Protein AF-0000000080755455 (afdb_homodimer)

Structure (mmCIF, N/CA/C/O backbone):
data_AF-0000000080755455-model_v1
#
loop_
_entity.id
_entity.type
_entity.pdbx_description
1 polymer 'Multi-component phenol hydoxylase, beta subunit LapL'
#
loop_
_atom_site.group_PDB
_atom_site.id
_atom_site.type_symbol
_atom_site.label_atom_id
_atom_site.label_alt_id
_atom_site.label_comp_id
_atom_site.label_asym_id
_atom_site.label_entity_id
_atom_site.label_seq_id
_atom_site.pdbx_PDB_ins_code
_atom_site.Cartn_x
_atom_site.Cartn_y
_atom_site.Cartn_z
_atom_site.occupancy
_atom_site.B_iso_or_equiv
_atom_site.auth_seq_id
_atom_site.auth_comp_id
_atom_site.auth_asym_id
_atom_site.auth_atom_id
_atom_site.pdbx_PDB_model_num
ATOM 1 N N . MET A 1 1 ? 27.652 36.642 -40.318 1 23.69 1 MET A N 1
ATOM 2 C CA . MET A 1 1 ? 28.356 36.766 -39.045 1 23.69 1 MET A CA 1
ATOM 3 C C . MET A 1 1 ? 27.754 35.836 -37.997 1 23.69 1 MET A C 1
ATOM 5 O O . MET A 1 1 ? 26.601 36.009 -37.597 1 23.69 1 MET A O 1
ATOM 9 N N . GLN A 1 2 ? 28.042 34.546 -37.836 1 27.3 2 GLN A N 1
ATOM 10 C CA . GLN A 1 2 ? 27.369 33.389 -37.256 1 27.3 2 GLN A CA 1
ATOM 11 C C . GLN A 1 2 ? 27.586 33.325 -35.747 1 27.3 2 GLN A C 1
ATOM 13 O O . GLN A 1 2 ? 28.727 33.286 -35.28 1 27.3 2 GLN A O 1
ATOM 18 N N . ILE A 1 3 ? 26.775 34.021 -34.842 1 30.79 3 ILE A N 1
ATOM 19 C CA . ILE A 1 3 ? 26.988 34.288 -33.424 1 30.79 3 ILE A CA 1
ATOM 20 C C . ILE A 1 3 ? 27.025 32.972 -32.651 1 30.79 3 ILE A C 1
ATOM 22 O O . ILE A 1 3 ? 26.092 32.17 -32.731 1 30.79 3 ILE A O 1
ATOM 26 N N . ASP A 1 4 ? 28.121 32.288 -32.282 1 28.25 4 ASP A N 1
ATOM 27 C CA . ASP A 1 4 ? 28.432 31.051 -31.571 1 28.25 4 ASP A CA 1
ATOM 28 C C . ASP A 1 4 ? 28.042 31.152 -30.098 1 28.25 4 ASP A C 1
ATOM 30 O O . ASP A 1 4 ? 28.62 31.942 -29.35 1 28.25 4 ASP A O 1
ATOM 34 N N . LEU A 1 5 ? 26.855 31.292 -29.636 1 24.17 5 LEU A N 1
ATOM 35 C CA . LEU A 1 5 ? 26.475 31.531 -28.248 1 24.17 5 LEU A CA 1
ATOM 36 C C . LEU A 1 5 ? 26.98 30.411 -27.345 1 24.17 5 LEU A C 1
ATOM 38 O O . LEU A 1 5 ? 26.647 29.242 -27.553 1 24.17 5 LEU A O 1
ATOM 42 N N . ARG A 1 6 ? 28.155 30.415 -26.884 1 29.56 6 ARG A N 1
ATOM 43 C CA . ARG A 1 6 ? 28.878 29.556 -25.952 1 29.56 6 ARG A CA 1
ATOM 44 C C . ARG A 1 6 ? 28.102 29.386 -24.65 1 29.56 6 ARG A C 1
ATOM 46 O O . ARG A 1 6 ? 27.83 30.364 -23.951 1 29.56 6 ARG A O 1
ATOM 53 N N . THR A 1 7 ? 27.09 28.579 -24.576 1 26.12 7 THR A N 1
ATOM 54 C CA . THR A 1 7 ? 26.251 28.31 -23.413 1 26.12 7 THR A CA 1
ATOM 55 C C . THR A 1 7 ? 27.095 27.829 -22.237 1 26.12 7 THR A C 1
ATOM 57 O O . THR A 1 7 ? 27.84 26.854 -22.358 1 26.12 7 THR A O 1
ATOM 60 N N . VAL A 1 8 ? 27.601 28.651 -21.46 1 29.85 8 VAL A N 1
ATOM 61 C CA . VAL A 1 8 ? 28.455 28.449 -20.294 1 29.85 8 VAL A CA 1
ATOM 62 C C . VAL A 1 8 ? 27.814 27.432 -19.353 1 29.85 8 VAL A C 1
ATOM 64 O O . VAL A 1 8 ? 26.66 27.592 -18.948 1 29.85 8 VAL A O 1
ATOM 67 N N . SER A 1 9 ? 28.092 26.235 -19.497 1 27.4 9 SER A N 1
ATOM 68 C CA . SER A 1 9 ? 27.699 25.106 -18.66 1 27.4 9 SER A CA 1
ATOM 69 C C . SER A 1 9 ? 28.034 25.361 -17.194 1 27.4 9 SER A C 1
ATOM 71 O O . SER A 1 9 ? 29.2 25.557 -16.844 1 27.4 9 SER A O 1
ATOM 73 N N . ILE A 1 10 ? 27.414 26.269 -16.543 1 29.36 10 ILE A N 1
ATOM 74 C CA . ILE A 1 10 ? 27.727 26.603 -15.158 1 29.36 10 ILE A CA 1
ATOM 75 C C . ILE A 1 10 ? 27.807 25.326 -14.325 1 29.36 10 ILE A C 1
ATOM 77 O O . ILE A 1 10 ? 26.895 24.496 -14.36 1 29.36 10 ILE A O 1
ATOM 81 N N . GLN A 1 11 ? 28.924 24.829 -14.141 1 29.55 11 GLN A N 1
ATOM 82 C CA . GLN A 1 11 ? 29.321 23.666 -13.354 1 29.55 11 GLN A CA 1
ATOM 83 C C . GLN A 1 11 ? 28.706 23.71 -11.959 1 29.55 11 GLN A C 1
ATOM 85 O O . GLN A 1 11 ? 28.874 24.692 -11.231 1 29.55 11 GLN A O 1
ATOM 90 N N . PRO A 1 12 ? 27.601 23.119 -11.757 1 30.99 12 PRO A N 1
ATOM 91 C CA . PRO A 1 12 ? 27.006 23.244 -10.425 1 30.99 12 PRO A CA 1
ATOM 92 C C . PRO A 1 12 ? 28.007 22.97 -9.304 1 30.99 12 PRO A C 1
ATOM 94 O O . PRO A 1 12 ? 28.949 22.196 -9.489 1 30.99 12 PRO A O 1
ATOM 97 N N . LEU A 1 13 ? 28.367 23.961 -8.555 1 30.9 13 LEU A N 1
ATOM 98 C CA . LEU A 1 13 ? 29.432 23.918 -7.559 1 30.9 13 LEU A CA 1
ATOM 99 C C . LEU A 1 13 ? 29.411 22.598 -6.796 1 30.9 13 LEU A C 1
ATOM 101 O O . LEU A 1 13 ? 30.452 21.962 -6.618 1 30.9 13 LEU A O 1
ATOM 105 N N . ARG A 1 14 ? 28.519 22.602 -5.687 1 33.54 14 ARG A N 1
ATOM 106 C CA . ARG A 1 14 ? 28.6 21.471 -4.769 1 33.54 14 ARG A CA 1
ATOM 107 C C . ARG A 1 14 ? 27.756 20.302 -5.265 1 33.54 14 ARG A C 1
ATOM 109 O O . ARG A 1 14 ? 26.57 20.467 -5.561 1 33.54 14 ARG A O 1
ATOM 116 N N . ASN A 1 15 ? 28.216 19.328 -5.914 1 34.93 15 ASN A N 1
ATOM 117 C CA . ASN A 1 15 ? 27.62 18.287 -6.745 1 34.93 15 ASN A CA 1
ATOM 118 C C . ASN A 1 15 ? 26.558 17.501 -5.982 1 34.93 15 ASN A C 1
ATOM 120 O O . ASN A 1 15 ? 25.574 17.047 -6.569 1 34.93 15 ASN A O 1
ATOM 124 N N . THR A 1 16 ? 26.876 16.695 -4.965 1 36.88 16 THR A N 1
ATOM 125 C CA . THR A 1 16 ? 25.9 15.848 -4.289 1 36.88 16 THR A CA 1
ATOM 126 C C . THR A 1 16 ? 25.95 16.065 -2.779 1 36.88 16 THR A C 1
ATOM 128 O O . THR A 1 16 ? 26.902 16.654 -2.262 1 36.88 16 THR A O 1
ATOM 131 N N . PHE A 1 17 ? 24.96 15.898 -2.022 1 33.6 17 PHE A N 1
ATOM 132 C CA . PHE A 1 17 ? 24.824 16.079 -0.581 1 33.6 17 PHE A CA 1
ATOM 133 C C . PHE A 1 17 ? 25.807 15.189 0.171 1 33.6 17 PHE A C 1
ATOM 135 O O . PHE A 1 17 ? 26.16 14.107 -0.303 1 33.6 17 PHE A O 1
ATOM 142 N N . ASP A 1 18 ? 26.477 15.628 1.158 1 36.54 18 ASP A N 1
ATOM 143 C CA . ASP A 1 18 ? 27.578 14.991 1.874 1 36.54 18 ASP A CA 1
ATOM 144 C C . ASP A 1 18 ? 27.224 13.557 2.263 1 36.54 18 ASP A C 1
ATOM 146 O O . ASP A 1 18 ? 28.047 12.65 2.128 1 36.54 18 ASP A O 1
ATOM 150 N N . HIS A 1 19 ? 26.056 13.337 2.896 1 36.46 19 HIS A N 1
ATOM 151 C CA . HIS A 1 19 ? 25.729 11.975 3.302 1 36.46 19 HIS A CA 1
ATOM 152 C C . HIS A 1 19 ? 25.495 11.08 2.09 1 36.46 19 HIS A C 1
ATOM 154 O O . HIS A 1 19 ? 25.781 9.881 2.134 1 36.46 19 HIS A O 1
ATOM 160 N N . LEU A 1 20 ? 24.92 11.58 1.166 1 40.72 20 LEU A N 1
ATOM 161 C CA . LEU A 1 20 ? 24.903 10.887 -0.118 1 40.72 20 LEU A CA 1
ATOM 162 C C . LEU A 1 20 ? 26.294 10.864 -0.742 1 40.72 20 LEU A C 1
ATOM 164 O O . LEU A 1 20 ? 26.671 9.887 -1.393 1 40.72 20 LEU A O 1
ATOM 168 N N . VAL A 1 21 ? 26.982 11.936 -0.636 1 40.23 21 VAL A N 1
ATOM 169 C CA . VAL A 1 21 ? 28.38 11.994 -1.049 1 40.23 21 VAL A CA 1
ATOM 170 C C . VAL A 1 21 ? 29.191 10.957 -0.274 1 40.23 21 VAL A C 1
ATOM 172 O O . VAL A 1 21 ? 30.057 10.288 -0.842 1 40.23 21 VAL A O 1
ATOM 175 N N . ARG A 1 22 ? 28.921 10.889 0.99 1 42.53 22 ARG A N 1
ATOM 176 C CA . ARG A 1 22 ? 29.641 9.903 1.789 1 42.53 22 ARG A CA 1
ATOM 177 C C . ARG A 1 22 ? 29.325 8.485 1.324 1 42.53 22 ARG A C 1
ATOM 179 O O . ARG A 1 22 ? 30.182 7.601 1.385 1 42.53 22 ARG A O 1
ATOM 186 N N . ARG A 1 23 ? 28.071 8.374 0.935 1 39.69 23 ARG A N 1
ATOM 187 C CA . ARG A 1 23 ? 27.667 7.042 0.497 1 39.69 23 ARG A CA 1
ATOM 188 C C . ARG A 1 23 ? 27.854 6.879 -1.007 1 39.69 23 ARG A C 1
ATOM 190 O O . ARG A 1 23 ? 28.218 5.801 -1.48 1 39.69 23 ARG A O 1
ATOM 197 N N . PHE A 1 24 ? 27.344 7.893 -1.768 1 44.3 24 PHE A N 1
ATOM 198 C CA . PHE A 1 24 ? 27.343 7.698 -3.213 1 44.3 24 PHE A CA 1
ATOM 199 C C . PHE A 1 24 ? 28.416 8.553 -3.876 1 44.3 24 PHE A C 1
ATOM 201 O O . PHE A 1 24 ? 28.569 8.529 -5.099 1 44.3 24 PHE A O 1
ATOM 208 N N . GLY A 1 25 ? 29.241 9.071 -3.249 1 43.53 25 GLY A N 1
ATOM 209 C CA . GLY A 1 25 ? 30.259 9.904 -3.868 1 43.53 25 GLY A CA 1
ATOM 210 C C . GLY A 1 25 ? 29.719 11.228 -4.376 1 43.53 25 GLY A C 1
ATOM 211 O O . GLY A 1 25 ? 28.546 11.545 -4.171 1 43.53 25 GLY A O 1
ATOM 212 N N . ASP A 1 26 ? 30.547 12.127 -4.838 1 41.67 26 ASP A N 1
ATOM 213 C CA . ASP A 1 26 ? 30.325 13.464 -5.38 1 41.67 26 ASP A CA 1
ATOM 214 C C . ASP A 1 26 ? 29.367 13.423 -6.569 1 41.67 26 ASP A C 1
ATOM 216 O O . ASP A 1 26 ? 29.685 13.933 -7.646 1 41.67 26 ASP A O 1
ATOM 220 N N . LYS A 1 27 ? 28.485 12.36 -6.638 1 45.98 27 LYS A N 1
ATOM 221 C CA . LYS A 1 27 ? 27.563 12.345 -7.77 1 45.98 27 LYS A CA 1
ATOM 222 C C . LYS A 1 27 ? 26.164 12.781 -7.345 1 45.98 27 LYS A C 1
ATOM 224 O O . LYS A 1 27 ? 25.761 12.563 -6.2 1 45.98 27 LYS A O 1
ATOM 229 N N . PRO A 1 28 ? 25.49 13.609 -8.162 1 42.81 28 PRO A N 1
ATOM 230 C CA . PRO A 1 28 ? 24.134 14.09 -7.89 1 42.81 28 PRO A CA 1
ATOM 231 C C . PRO A 1 28 ? 23.152 12.957 -7.603 1 42.81 28 PRO A C 1
ATOM 233 O O . PRO A 1 28 ? 23.162 11.936 -8.296 1 42.81 28 PRO A O 1
ATOM 236 N N . ALA A 1 29 ? 22.448 12.936 -6.415 1 44.51 29 ALA A N 1
ATOM 237 C CA . ALA A 1 29 ? 21.47 11.912 -6.057 1 44.51 29 ALA A CA 1
ATOM 238 C C . ALA A 1 29 ? 20.323 11.874 -7.062 1 44.51 29 ALA A C 1
ATOM 240 O O . ALA A 1 29 ? 19.846 12.919 -7.51 1 44.51 29 ALA A O 1
ATOM 241 N N . SER A 1 30 ? 20.021 10.614 -7.635 1 48.87 30 SER A N 1
ATOM 242 C CA . SER A 1 30 ? 18.88 10.436 -8.527 1 48.87 30 SER A CA 1
ATOM 243 C C . SER A 1 30 ? 17.564 10.692 -7.799 1 48.87 30 SER A C 1
ATOM 245 O O . SER A 1 30 ? 17.527 10.726 -6.567 1 48.87 30 SER A O 1
ATOM 247 N N . ARG A 1 31 ? 16.495 10.99 -8.426 1 44.89 31 ARG A N 1
ATOM 248 C CA . ARG A 1 31 ? 15.146 11.184 -7.904 1 44.89 31 ARG A CA 1
ATOM 249 C C . ARG A 1 31 ? 14.71 9.992 -7.058 1 44.89 31 ARG A C 1
ATOM 251 O O . ARG A 1 31 ? 14.006 10.158 -6.06 1 44.89 31 ARG A O 1
ATOM 258 N N . TYR A 1 32 ? 15.211 8.873 -7.408 1 44.22 32 TYR A N 1
ATOM 259 C CA . TYR A 1 32 ? 14.937 7.653 -6.655 1 44.22 32 TYR A CA 1
ATOM 260 C C . TYR A 1 32 ? 15.596 7.7 -5.282 1 44.22 32 TYR A C 1
ATOM 262 O O . TYR A 1 32 ? 14.984 7.323 -4.28 1 44.22 32 TYR A O 1
ATOM 270 N N . GLN A 1 33 ? 16.745 8.092 -5.297 1 45.14 33 GLN A N 1
ATOM 271 C CA . GLN A 1 33 ? 17.481 8.175 -4.041 1 45.14 33 GLN A CA 1
ATOM 272 C C . GLN A 1 33 ? 16.869 9.22 -3.112 1 45.14 33 GLN A C 1
ATOM 274 O O . GLN A 1 33 ? 16.773 9.003 -1.903 1 45.14 33 GLN A O 1
ATOM 279 N N . GLU A 1 34 ? 16.396 10.187 -3.752 1 42.87 34 GLU A N 1
ATOM 280 C CA . GLU A 1 34 ? 15.758 11.269 -3.008 1 42.87 34 GLU A CA 1
ATOM 281 C C . GLU A 1 34 ? 14.447 10.806 -2.378 1 42.87 34 GLU A C 1
ATOM 283 O O . GLU A 1 34 ? 14.112 11.21 -1.262 1 42.87 34 GLU A O 1
ATOM 288 N N . GLY A 1 35 ? 13.851 9.998 -3.101 1 39.91 35 GLY A N 1
ATOM 289 C CA . GLY A 1 35 ? 12.537 9.565 -2.653 1 39.91 35 GLY A CA 1
ATOM 290 C C . GLY A 1 35 ? 12.591 8.388 -1.697 1 39.91 35 GLY A C 1
ATOM 291 O O . GLY A 1 35 ? 11.595 8.062 -1.048 1 39.91 35 GLY A O 1
ATOM 292 N N . SER A 1 36 ? 13.721 7.811 -1.602 1 42.01 36 SER A N 1
ATOM 293 C CA . SER A 1 36 ? 13.765 6.543 -0.88 1 42.01 36 SER A CA 1
ATOM 294 C C . SER A 1 36 ? 14.626 6.651 0.374 1 42.01 36 SER A C 1
ATOM 296 O O . SER A 1 36 ? 14.549 5.799 1.261 1 42.01 36 SER A O 1
ATOM 298 N N . TYR A 1 37 ? 15.433 7.666 0.443 1 38.75 37 TYR A N 1
ATOM 299 C CA . TYR A 1 37 ? 16.395 7.679 1.54 1 38.75 37 TYR A CA 1
ATOM 300 C C . TYR A 1 37 ? 15.89 8.532 2.698 1 38.75 37 TYR A C 1
ATOM 302 O O . TYR A 1 37 ? 15.323 9.607 2.484 1 38.75 37 TYR A O 1
ATOM 310 N N . ASP A 1 38 ? 16.071 8.092 3.863 1 41.43 38 ASP A N 1
ATOM 311 C CA . ASP A 1 38 ? 15.975 8.722 5.176 1 41.43 38 ASP A CA 1
ATOM 312 C C . ASP A 1 38 ? 14.537 9.135 5.484 1 41.43 38 ASP A C 1
ATOM 314 O O . ASP A 1 38 ? 14.306 10.13 6.174 1 41.43 38 ASP A O 1
ATOM 318 N N . ILE A 1 39 ? 13.651 8.586 4.767 1 38.56 39 ILE A N 1
ATOM 319 C CA . ILE A 1 39 ? 12.259 8.851 5.113 1 38.56 39 ILE A CA 1
ATOM 320 C C . ILE A 1 39 ? 11.908 8.141 6.419 1 38.56 39 ILE A C 1
ATOM 322 O O . ILE A 1 39 ? 11.178 8.685 7.251 1 38.56 39 ILE A O 1
ATOM 326 N N . GLN A 1 40 ? 12.515 6.87 6.656 1 39.09 40 GLN A N 1
ATOM 327 C CA . GLN A 1 40 ? 12.251 6.142 7.893 1 39.09 40 GLN A CA 1
ATOM 328 C C . GLN A 1 40 ? 13.017 6.751 9.064 1 39.09 40 GLN A C 1
ATOM 330 O O . GLN A 1 40 ? 14.23 6.956 8.98 1 39.09 40 GLN A O 1
ATOM 335 N N . ALA A 1 41 ? 12.357 7.367 10.014 1 37.91 41 ALA A N 1
ATOM 336 C CA . ALA A 1 41 ? 13.009 7.911 11.202 1 37.91 41 ALA A CA 1
ATOM 337 C C . ALA A 1 41 ? 13.717 6.814 11.99 1 37.91 41 ALA A C 1
ATOM 339 O O . ALA A 1 41 ? 13.068 5.977 12.622 1 37.91 41 ALA A O 1
ATOM 340 N N . ALA A 1 42 ? 14.806 6.179 11.543 1 35.73 42 ALA A N 1
ATOM 341 C CA . ALA A 1 42 ? 15.544 5.148 12.268 1 35.73 42 ALA A CA 1
ATOM 342 C C . ALA A 1 42 ? 15.833 5.585 13.701 1 35.73 42 ALA A C 1
ATOM 344 O O . ALA A 1 42 ? 16.259 4.776 14.529 1 35.73 42 ALA A O 1
ATOM 345 N N . GLU A 1 43 ? 15.989 6.73 14.047 1 32.18 43 GLU A N 1
ATOM 346 C CA . GLU A 1 43 ? 16.468 7.046 15.389 1 32.18 43 GLU A CA 1
ATOM 347 C C . GLU A 1 43 ? 15.417 6.711 16.444 1 32.18 43 GLU A C 1
ATOM 349 O O . GLU A 1 43 ? 14.238 6.547 16.123 1 32.18 43 GLU A O 1
ATOM 354 N N . ASN A 1 44 ? 15.792 6.834 17.784 1 31.99 44 ASN A N 1
ATOM 355 C CA . ASN A 1 44 ? 15.252 6.43 19.077 1 31.99 44 ASN A CA 1
ATOM 356 C C . ASN A 1 44 ? 13.809 6.894 19.252 1 31.99 44 ASN A C 1
ATOM 358 O O . ASN A 1 44 ? 13.533 8.095 19.246 1 31.99 44 ASN A O 1
ATOM 362 N N . LEU A 1 45 ? 13.019 6.227 18.622 1 37.96 45 LEU A N 1
ATOM 363 C CA . LEU A 1 45 ? 11.624 6.528 18.926 1 37.96 45 LEU A CA 1
ATOM 364 C C . LEU A 1 45 ? 11.414 6.667 20.43 1 37.96 45 LEU A C 1
ATOM 366 O O . LEU A 1 45 ? 12.14 6.062 21.222 1 37.96 45 LEU A O 1
ATOM 370 N N . HIS A 1 46 ? 11.001 7.693 20.89 1 31.83 46 HIS A N 1
ATOM 371 C CA . HIS A 1 46 ? 10.677 7.879 22.3 1 31.83 46 HIS A CA 1
ATOM 372 C C . HIS A 1 46 ? 9.967 6.654 22.868 1 31.83 46 HIS A C 1
ATOM 374 O O . HIS A 1 46 ? 10.088 6.357 24.058 1 31.83 46 HIS A O 1
ATOM 380 N N . TYR A 1 47 ? 9.04 6.019 22.265 1 34.54 47 TYR A N 1
ATOM 381 C CA . TYR A 1 47 ? 8.258 4.965 22.902 1 34.54 47 TYR A CA 1
ATOM 382 C C . TYR A 1 47 ? 8.359 3.661 22.119 1 34.54 47 TYR A C 1
ATOM 384 O O . TYR A 1 47 ? 8.55 3.675 20.901 1 34.54 47 TYR A O 1
ATOM 392 N N . ARG A 1 48 ? 8.859 2.567 22.772 1 36.06 48 ARG A N 1
ATOM 393 C CA . ARG A 1 48 ? 8.88 1.173 22.341 1 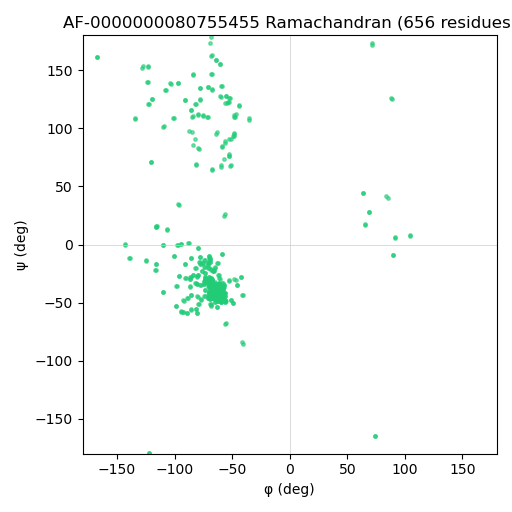36.06 48 ARG A CA 1
ATOM 394 C C . ARG A 1 48 ? 7.488 0.706 21.93 1 36.06 48 ARG A C 1
ATOM 396 O O . ARG A 1 48 ? 6.486 1.148 22.498 1 36.06 48 ARG A O 1
ATOM 403 N N . PRO A 1 49 ? 7.362 0.193 20.772 1 36.03 49 PRO A N 1
ATOM 404 C CA . PRO A 1 49 ? 6.033 -0.356 20.493 1 36.03 49 PRO A CA 1
ATOM 405 C C . PRO A 1 49 ? 5.514 -1.245 21.621 1 36.03 49 PRO A C 1
ATOM 407 O O . PRO A 1 49 ? 6.28 -2.01 22.212 1 36.03 49 PRO A O 1
ATOM 410 N N . THR A 1 50 ? 4.595 -0.824 22.283 1 33.81 50 THR A N 1
ATOM 411 C CA . THR A 1 50 ? 4.049 -1.551 23.424 1 33.81 50 THR A CA 1
ATOM 412 C C . THR A 1 50 ? 3.839 -3.022 23.078 1 33.81 50 THR A C 1
ATOM 414 O O . THR A 1 50 ? 3.771 -3.871 23.969 1 33.81 50 THR A O 1
ATOM 417 N N . TRP A 1 51 ? 3.504 -3.415 22.001 1 33.87 51 TRP A N 1
ATOM 418 C CA . TRP A 1 51 ? 3.12 -4.799 21.74 1 33.87 51 TRP A CA 1
ATOM 419 C C . TRP A 1 51 ? 4.352 -5.682 21.571 1 33.87 51 TRP A C 1
ATOM 421 O O . TRP A 1 51 ? 4.25 -6.911 21.594 1 33.87 51 TRP A O 1
ATOM 431 N N . ASP A 1 52 ? 5.529 -5.208 21.12 1 36.27 52 ASP A N 1
ATOM 432 C CA . ASP A 1 52 ? 6.809 -5.877 21.334 1 36.27 52 ASP A CA 1
ATOM 433 C C . ASP A 1 52 ? 7.778 -4.977 22.098 1 36.27 52 ASP A C 1
ATOM 435 O O . ASP A 1 52 ? 8.61 -4.298 21.492 1 36.27 52 ASP A O 1
ATOM 439 N N . PRO A 1 53 ? 7.441 -4.832 23.288 1 40.46 53 PRO A N 1
ATOM 440 C CA . PRO A 1 53 ? 8.27 -3.957 24.12 1 40.46 53 PRO A CA 1
ATOM 441 C C . PRO A 1 53 ? 9.765 -4.164 23.887 1 40.46 53 PRO A C 1
ATOM 443 O O . PRO A 1 53 ? 10.578 -3.329 24.293 1 40.46 53 PRO A O 1
ATOM 446 N N . GLU A 1 54 ? 10.062 -5.324 23.504 1 40.87 54 GLU A N 1
ATOM 447 C CA . GLU A 1 54 ? 11.493 -5.582 23.378 1 40.87 54 GLU A CA 1
ATOM 448 C C . GLU A 1 54 ? 12.034 -5.059 22.051 1 40.87 54 GLU A C 1
ATOM 450 O O . GLU A 1 54 ? 13.248 -5.018 21.842 1 40.87 54 GLU A O 1
ATOM 455 N N . GLN A 1 55 ? 11.155 -4.892 21.205 1 41.52 55 GLN A N 1
ATOM 456 C CA . GLN A 1 55 ? 11.708 -4.526 19.905 1 41.52 55 GLN A CA 1
ATOM 457 C C . GLN A 1 55 ? 11.582 -3.026 19.656 1 41.52 55 GLN A C 1
ATOM 459 O O . GLN A 1 55 ? 10.558 -2.422 19.981 1 41.52 55 GLN A O 1
ATOM 464 N N . GLU A 1 56 ? 12.612 -2.474 19.697 1 42.93 56 GLU A N 1
ATOM 465 C CA . GLU A 1 56 ? 12.665 -1.064 19.324 1 42.93 56 GLU A CA 1
ATOM 466 C C . GLU A 1 56 ? 12.106 -0.843 17.921 1 42.93 56 GLU A C 1
ATOM 468 O O . GLU A 1 56 ? 12.172 -1.736 17.073 1 42.93 56 GLU A O 1
ATOM 473 N N . LEU A 1 57 ? 11.196 -0.118 17.749 1 46.14 57 LEU A N 1
ATOM 474 C CA . LEU A 1 57 ? 10.761 0.335 16.432 1 46.14 57 LEU A CA 1
ATOM 475 C C . LEU A 1 57 ? 11.955 0.531 15.504 1 46.14 57 LEU A C 1
ATOM 477 O O . LEU A 1 57 ? 12.941 1.17 15.88 1 46.14 57 LEU A O 1
ATOM 481 N N . TYR A 1 58 ? 12.111 -0.329 14.575 1 55.31 58 TYR A N 1
ATOM 482 C CA . TYR A 1 58 ? 13.105 -0.413 13.511 1 55.31 58 TYR A CA 1
ATOM 483 C C . TYR A 1 58 ? 14.368 -1.112 13.998 1 55.31 58 TYR A C 1
ATOM 485 O O . TYR A 1 58 ? 15.468 -0.562 13.898 1 55.31 58 TYR A O 1
ATOM 493 N N . ASP A 1 59 ? 14.106 -2.018 14.692 1 61.99 59 ASP A N 1
ATOM 494 C CA . ASP A 1 59 ? 15.153 -2.903 15.194 1 61.99 59 ASP A CA 1
ATOM 495 C C . ASP A 1 59 ? 15.72 -3.773 14.075 1 61.99 59 ASP A C 1
ATOM 497 O O . ASP A 1 59 ? 15.003 -4.588 13.491 1 61.99 59 ASP A O 1
ATOM 501 N N . THR A 1 60 ? 16.918 -3.416 13.778 1 71.24 60 THR A N 1
ATOM 502 C CA . THR A 1 60 ? 17.593 -4.242 12.783 1 71.24 60 THR A CA 1
ATOM 503 C C . THR A 1 60 ? 17.673 -5.693 13.25 1 71.24 60 THR A C 1
ATOM 505 O O . THR A 1 60 ? 17.931 -6.595 12.449 1 71.24 60 THR A O 1
ATOM 508 N N . GLY A 1 61 ? 17.311 -5.937 14.429 1 72.2 61 GLY A N 1
ATOM 509 C CA . GLY A 1 61 ? 17.387 -7.271 15.004 1 72.2 61 GLY A CA 1
ATOM 510 C C . GLY A 1 61 ? 16.145 -8.103 14.748 1 72.2 61 GLY A C 1
ATOM 511 O O . GLY A 1 61 ? 16.104 -9.287 15.086 1 72.2 61 GLY A O 1
ATOM 512 N N . ILE A 1 62 ? 15.241 -7.5 14.035 1 80.46 62 ILE A N 1
ATOM 513 C CA . ILE A 1 62 ? 13.982 -8.202 13.807 1 80.46 62 ILE A CA 1
ATOM 514 C C . ILE A 1 62 ? 14.196 -9.33 12.801 1 80.46 62 ILE A C 1
ATOM 516 O O . ILE A 1 62 ? 13.404 -10.274 12.74 1 80.46 62 ILE A O 1
ATOM 520 N N . THR A 1 63 ? 15.262 -9.207 12.085 1 91.34 63 THR A N 1
ATOM 521 C CA . THR A 1 63 ? 15.578 -10.239 11.104 1 91.34 63 THR A CA 1
ATOM 522 C C . THR A 1 63 ? 16.965 -10.821 11.359 1 91.34 63 THR A C 1
ATOM 524 O O . THR A 1 63 ? 17.81 -10.176 11.984 1 91.34 63 THR A O 1
ATOM 527 N N . ARG A 1 64 ? 17.184 -11.992 10.968 1 94.13 64 ARG A N 1
ATOM 528 C CA . ARG A 1 64 ? 18.476 -12.659 11.098 1 94.13 64 ARG A CA 1
ATOM 529 C C . ARG A 1 64 ? 19.478 -12.114 10.085 1 94.13 64 ARG A C 1
ATOM 531 O O . ARG A 1 64 ? 20.681 -12.355 10.203 1 94.13 64 ARG A O 1
ATOM 538 N N . ILE A 1 65 ? 19.053 -11.37 9.096 1 96.34 65 ILE A N 1
ATOM 539 C CA . ILE A 1 65 ? 19.931 -10.761 8.101 1 96.34 65 ILE A CA 1
ATOM 540 C C . ILE A 1 65 ? 20.598 -9.521 8.692 1 96.34 65 ILE A C 1
ATOM 542 O O . ILE A 1 65 ? 19.949 -8.723 9.371 1 96.34 65 ILE A O 1
ATOM 546 N N . VAL A 1 66 ? 21.837 -9.449 8.452 1 94.18 66 VAL A N 1
ATOM 547 C CA . VAL A 1 66 ? 22.61 -8.33 8.98 1 94.18 66 VAL A CA 1
ATOM 548 C C . VAL A 1 66 ? 23.227 -7.539 7.829 1 94.18 66 VAL A C 1
ATOM 550 O O . VAL A 1 66 ? 23.945 -8.1 6.997 1 94.18 66 VAL A O 1
ATOM 553 N N . MET A 1 67 ? 22.976 -6.275 7.795 1 92.41 67 MET A N 1
ATOM 554 C CA . MET A 1 67 ? 23.519 -5.388 6.77 1 92.41 67 MET A CA 1
ATOM 555 C C . MET A 1 67 ? 24.297 -4.239 7.401 1 92.41 67 MET A C 1
ATOM 557 O O . MET A 1 67 ? 23.89 -3.7 8.432 1 92.41 67 MET A O 1
ATOM 561 N N . GLN A 1 68 ? 25.337 -3.928 6.837 1 90.2 68 GLN A N 1
ATOM 562 C CA . GLN A 1 68 ? 26.025 -2.707 7.244 1 90.2 68 GLN A CA 1
ATOM 563 C C . GLN A 1 68 ? 25.246 -1.467 6.815 1 90.2 68 GLN A C 1
ATOM 565 O O . GLN A 1 68 ? 25.167 -0.489 7.561 1 90.2 68 GLN A O 1
ATOM 570 N N . ASP A 1 69 ? 24.735 -1.599 5.61 1 86.33 69 ASP A N 1
ATOM 571 C CA . ASP A 1 69 ? 23.922 -0.533 5.032 1 86.33 69 ASP A CA 1
ATOM 572 C C . ASP A 1 69 ? 22.661 -1.095 4.38 1 86.33 69 ASP A C 1
ATOM 574 O O . ASP A 1 69 ? 22.711 -1.614 3.263 1 86.33 69 ASP A O 1
ATOM 578 N N . TRP A 1 70 ? 21.582 -0.876 4.987 1 85.76 70 TRP A N 1
ATOM 579 C CA . TRP A 1 70 ? 20.309 -1.394 4.497 1 85.76 70 TRP A CA 1
ATOM 580 C C . TRP A 1 70 ? 19.882 -0.673 3.222 1 85.76 70 TRP A C 1
ATOM 582 O O . TRP A 1 70 ? 19.049 -1.177 2.466 1 85.76 70 TRP A O 1
ATOM 592 N N . TYR A 1 71 ? 20.396 0.446 2.986 1 80.26 71 TYR A N 1
ATOM 593 C CA . TYR A 1 71 ? 20.036 1.23 1.81 1 80.26 71 TYR A CA 1
ATOM 594 C C . TYR A 1 71 ? 20.763 0.72 0.572 1 80.26 71 TYR A C 1
ATOM 596 O O . TYR A 1 71 ? 20.493 1.17 -0.544 1 80.26 71 TYR A O 1
ATOM 604 N N . ALA A 1 72 ? 21.636 -0.279 0.754 1 89.17 72 ALA A N 1
ATOM 605 C CA . ALA A 1 72 ? 22.28 -0.945 -0.375 1 89.17 72 ALA A CA 1
ATOM 606 C C . ALA A 1 72 ? 21.287 -1.816 -1.138 1 89.17 72 ALA A C 1
ATOM 608 O O . ALA A 1 72 ? 21.534 -2.191 -2.286 1 89.17 72 ALA A O 1
ATOM 609 N N . LEU A 1 73 ? 20.175 -2.111 -0.516 1 91.62 73 LEU A N 1
ATOM 610 C CA . LEU A 1 73 ? 19.152 -2.946 -1.133 1 91.62 73 LEU A CA 1
ATOM 611 C C . LEU A 1 73 ? 18.279 -2.127 -2.079 1 91.62 73 LEU A C 1
ATOM 613 O O . LEU A 1 73 ? 17.062 -2.052 -1.899 1 91.62 73 LEU A O 1
ATOM 617 N N . LYS A 1 74 ? 18.835 -1.703 -3.153 1 85.6 74 LYS A N 1
ATOM 618 C CA . LYS A 1 74 ? 18.176 -0.787 -4.079 1 85.6 74 LYS A CA 1
ATOM 619 C C . LYS A 1 74 ? 17.273 -1.541 -5.05 1 85.6 74 LYS A C 1
ATOM 621 O O . LYS A 1 74 ? 17.584 -2.665 -5.449 1 85.6 74 LYS A O 1
ATOM 626 N N . ASP A 1 75 ? 16.254 -0.964 -5.408 1 88.3 75 ASP A N 1
ATOM 627 C CA . ASP A 1 75 ? 15.368 -1.444 -6.465 1 88.3 75 ASP A CA 1
ATOM 628 C C . ASP A 1 75 ? 15.865 -1.005 -7.84 1 88.3 75 ASP A C 1
ATOM 630 O O . ASP A 1 75 ? 15.812 0.18 -8.176 1 88.3 75 ASP A O 1
ATOM 634 N N . PRO A 1 76 ? 16.36 -1.91 -8.681 1 91.8 76 PRO A N 1
ATOM 635 C CA . PRO A 1 76 ? 16.887 -1.515 -9.99 1 91.8 76 PRO A CA 1
ATOM 636 C C . PRO A 1 76 ? 15.824 -0.886 -10.888 1 91.8 76 PRO A C 1
ATOM 638 O O . PRO A 1 76 ? 16.155 -0.262 -11.899 1 91.8 76 PRO A O 1
ATOM 641 N N . ARG A 1 77 ? 14.596 -1.014 -10.61 1 91.25 77 ARG A N 1
ATOM 642 C CA . ARG A 1 77 ? 13.515 -0.397 -11.372 1 91.25 77 ARG A CA 1
ATOM 643 C C . ARG A 1 77 ? 13.403 1.091 -11.058 1 91.25 77 ARG A C 1
ATOM 645 O O . ARG A 1 77 ? 12.746 1.837 -11.787 1 91.25 77 ARG A O 1
ATOM 652 N N . GLN A 1 78 ? 13.924 1.434 -9.886 1 88.28 78 GLN A N 1
ATOM 653 C CA . GLN A 1 78 ? 13.918 2.818 -9.425 1 88.28 78 GLN A CA 1
ATOM 654 C C . GLN A 1 78 ? 12.493 3.322 -9.216 1 88.28 78 GLN A C 1
ATOM 656 O O . GLN A 1 78 ? 12.148 4.422 -9.653 1 88.28 78 GLN A O 1
ATOM 661 N N . PHE A 1 79 ? 11.76 2.492 -8.622 1 88.18 79 PHE A N 1
ATOM 662 C CA . PHE A 1 79 ? 10.377 2.854 -8.335 1 88.18 79 PHE A CA 1
ATOM 663 C C . PHE A 1 79 ? 10.292 3.715 -7.08 1 88.18 79 PHE A C 1
ATOM 665 O O . PHE A 1 79 ? 10.858 3.365 -6.042 1 88.18 79 PHE A O 1
ATOM 672 N N . TYR A 1 80 ? 9.82 4.783 -7.157 1 86.01 80 TYR A N 1
ATOM 673 C CA . TYR A 1 80 ? 9.233 5.598 -6.099 1 86.01 80 TYR A CA 1
ATOM 674 C C . TYR A 1 80 ? 7.791 5.964 -6.429 1 86.01 80 TYR A C 1
ATOM 676 O O . TYR A 1 80 ? 7.241 5.504 -7.433 1 86.01 80 TYR A O 1
ATOM 684 N N . TYR A 1 81 ? 7.135 6.649 -5.661 1 88.4 81 TYR A N 1
ATOM 685 C CA . TYR A 1 81 ? 5.694 6.844 -5.773 1 88.4 81 TYR A CA 1
ATOM 686 C C . TYR A 1 81 ? 5.311 7.278 -7.183 1 88.4 81 TYR A C 1
ATOM 688 O O . TYR A 1 81 ? 4.424 6.685 -7.802 1 88.4 81 TYR A O 1
ATOM 696 N N . SER A 1 82 ? 5.949 8.218 -7.76 1 86.23 82 SER A N 1
ATOM 697 C CA . SER A 1 82 ? 5.596 8.792 -9.055 1 86.23 82 SER A CA 1
ATOM 698 C C . SER A 1 82 ? 5.829 7.793 -10.184 1 86.23 82 SER A C 1
ATOM 700 O O . SER A 1 82 ? 4.926 7.528 -10.981 1 86.23 82 SER A O 1
ATOM 702 N N . THR A 1 83 ? 6.996 7.213 -10.231 1 89.18 83 THR A N 1
ATOM 703 C CA . THR A 1 83 ? 7.303 6.3 -11.326 1 89.18 83 THR A CA 1
ATOM 704 C C . THR A 1 83 ? 6.476 5.022 -11.213 1 89.18 83 THR A C 1
ATOM 706 O O . THR A 1 83 ? 6.104 4.426 -12.226 1 89.18 83 THR A O 1
ATOM 709 N N . TYR A 1 84 ? 6.207 4.638 -10.002 1 93.14 84 TYR A N 1
ATOM 710 C CA . TYR A 1 84 ? 5.362 3.468 -9.788 1 93.14 84 TYR A CA 1
ATOM 711 C C . TYR A 1 84 ? 3.961 3.699 -10.341 1 93.14 84 TYR A C 1
ATOM 713 O O . TYR A 1 84 ? 3.451 2.886 -11.116 1 93.14 84 TYR A O 1
ATOM 721 N N . THR A 1 85 ? 3.289 4.793 -9.933 1 93.02 85 THR A N 1
ATOM 722 C CA . THR A 1 85 ? 1.913 5.052 -10.339 1 93.02 85 THR A CA 1
ATOM 723 C C . THR A 1 85 ? 1.819 5.23 -11.851 1 93.02 85 THR A C 1
ATOM 725 O O . THR A 1 85 ? 0.877 4.746 -12.482 1 93.02 85 THR A O 1
ATOM 728 N N . LEU A 1 86 ? 2.788 5.875 -12.435 1 90.34 86 LEU A N 1
ATOM 729 C CA . LEU A 1 86 ? 2.783 6.091 -13.878 1 90.34 86 LEU A CA 1
ATOM 730 C C . LEU A 1 86 ? 2.927 4.77 -14.626 1 90.34 86 LEU A C 1
ATOM 732 O O . LEU A 1 86 ? 2.204 4.517 -15.592 1 90.34 86 LEU A O 1
ATOM 736 N N . THR A 1 87 ? 3.858 3.94 -14.162 1 93.33 87 THR A N 1
ATOM 737 C CA . THR A 1 87 ? 4.086 2.648 -14.8 1 93.33 87 THR A CA 1
ATOM 738 C C . THR A 1 87 ? 2.852 1.758 -14.677 1 93.33 87 THR A C 1
ATOM 740 O O . THR A 1 87 ? 2.426 1.141 -15.655 1 93.33 87 THR A O 1
ATOM 743 N N . ARG A 1 88 ? 2.26 1.716 -13.463 1 96.13 88 ARG A N 1
ATOM 744 C CA . ARG A 1 88 ? 1.112 0.844 -13.237 1 96.13 88 ARG A CA 1
ATOM 745 C C . ARG A 1 88 ? -0.118 1.353 -13.981 1 96.13 88 ARG A C 1
ATOM 747 O O . ARG A 1 88 ? -0.942 0.562 -14.444 1 96.13 88 ARG A O 1
ATOM 754 N N . ALA A 1 89 ? -0.275 2.637 -14.135 1 93.34 89 ALA A N 1
ATOM 755 C CA . ALA A 1 89 ? -1.389 3.188 -14.902 1 93.34 89 ALA A CA 1
ATOM 756 C C . ALA A 1 89 ? -1.327 2.741 -16.359 1 93.34 89 ALA A C 1
ATOM 758 O O . ALA A 1 89 ? -2.35 2.389 -16.952 1 93.34 89 ALA A O 1
ATOM 759 N N . ARG A 1 90 ? -0.109 2.786 -16.94 1 93.67 90 ARG A N 1
ATOM 760 C CA . ARG A 1 90 ? 0.065 2.329 -18.315 1 93.67 90 ARG A CA 1
ATOM 761 C C . ARG A 1 90 ? -0.299 0.854 -18.452 1 93.67 90 ARG A C 1
ATOM 763 O O . ARG A 1 90 ? -0.965 0.461 -19.412 1 93.67 90 ARG A O 1
ATOM 770 N N . GLN A 1 91 ? 0.117 0.091 -17.486 1 94.43 91 GLN A N 1
ATOM 771 C CA . GLN A 1 91 ? -0.19 -1.336 -17.518 1 94.43 91 GLN A CA 1
ATOM 772 C C . GLN A 1 91 ? -1.678 -1.583 -17.292 1 94.43 91 GLN A C 1
ATOM 774 O O . GLN A 1 91 ? -2.252 -2.513 -17.863 1 94.43 91 GLN A O 1
ATOM 779 N N . GLN A 1 92 ? -2.249 -0.759 -16.468 1 92.59 92 GLN A N 1
ATOM 780 C CA . GLN A 1 92 ? -3.685 -0.873 -16.233 1 92.59 92 GLN A CA 1
ATOM 781 C C . GLN A 1 92 ? -4.476 -0.551 -17.497 1 92.59 92 GLN A C 1
ATOM 783 O O . GLN A 1 92 ? -5.491 -1.192 -17.781 1 92.59 92 GLN A O 1
ATOM 788 N N . ASP A 1 93 ? -4.055 0.446 -18.245 1 92.25 93 ASP A N 1
ATOM 789 C CA . ASP A 1 93 ? -4.697 0.767 -19.516 1 92.25 93 ASP A CA 1
ATOM 790 C C . ASP A 1 93 ? -4.659 -0.427 -20.467 1 92.25 93 ASP A C 1
ATOM 792 O O . ASP A 1 93 ? -5.654 -0.735 -21.125 1 92.25 93 ASP A O 1
ATOM 796 N N . SER A 1 94 ? -3.514 -1.041 -20.48 1 94.5 94 SER A N 1
ATOM 797 C CA . SER A 1 94 ? -3.354 -2.215 -21.332 1 94.5 94 SER A CA 1
ATOM 798 C C . SER A 1 94 ? -4.252 -3.358 -20.871 1 94.5 94 SER A C 1
ATOM 800 O O . SER A 1 94 ? -4.842 -4.061 -21.694 1 94.5 94 SER A O 1
ATOM 802 N N . ALA A 1 95 ? -4.329 -3.6 -19.566 1 93.2 95 ALA A N 1
ATOM 803 C CA . ALA A 1 95 ? -5.174 -4.657 -19.019 1 93.2 95 ALA A CA 1
ATOM 804 C C . ALA A 1 95 ? -6.647 -4.39 -19.313 1 93.2 95 ALA A C 1
ATOM 806 O O . ALA A 1 95 ? -7.383 -5.298 -19.706 1 93.2 95 ALA A O 1
ATOM 807 N N . GLU A 1 96 ? -7.068 -3.146 -19.146 1 91.58 96 GLU A N 1
ATOM 808 C CA . GLU A 1 96 ? -8.449 -2.768 -19.433 1 91.58 96 GLU A CA 1
ATOM 809 C C . GLU A 1 96 ? -8.784 -2.977 -20.907 1 91.58 96 GLU A C 1
ATOM 811 O O . GLU A 1 96 ? -9.884 -3.421 -21.242 1 91.58 96 GLU A O 1
ATOM 816 N N . ALA A 1 97 ? -7.867 -2.617 -21.727 1 93.98 97 ALA A N 1
ATOM 817 C CA . ALA A 1 97 ? -8.058 -2.809 -23.162 1 93.98 97 ALA A CA 1
ATOM 818 C C . ALA A 1 97 ? -8.204 -4.289 -23.503 1 93.98 97 ALA A C 1
ATOM 820 O O . ALA A 1 97 ? -9.011 -4.658 -24.36 1 93.98 97 ALA A O 1
ATOM 821 N N . SER A 1 98 ? -7.43 -5.124 -22.859 1 95.23 98 SER A N 1
ATOM 822 C CA . SER A 1 98 ? -7.509 -6.562 -23.091 1 95.23 98 SER A CA 1
ATOM 823 C C . SER A 1 98 ? -8.863 -7.118 -22.662 1 95.23 98 SER A C 1
ATOM 825 O O . SER A 1 98 ? -9.471 -7.911 -23.383 1 95.23 98 SER A O 1
ATOM 827 N N . PHE A 1 99 ? -9.34 -6.735 -21.5 1 94.02 99 PHE A N 1
ATOM 828 C CA . PHE A 1 99 ? -10.643 -7.18 -21.022 1 94.02 99 PHE A CA 1
ATOM 829 C C . PHE A 1 99 ? -11.753 -6.705 -21.953 1 94.02 99 PHE A C 1
ATOM 831 O O . PHE A 1 99 ? -12.66 -7.47 -22.287 1 94.02 99 PHE A O 1
ATOM 838 N N . ALA A 1 100 ? -11.666 -5.469 -22.389 1 93.77 100 ALA A N 1
ATOM 839 C CA . ALA A 1 100 ? -12.66 -4.907 -23.3 1 93.77 100 ALA A CA 1
ATOM 840 C C . ALA A 1 100 ? -12.666 -5.652 -24.632 1 93.77 100 ALA A C 1
ATOM 842 O O . ALA A 1 100 ? -13.729 -5.894 -25.21 1 93.77 100 ALA A O 1
ATOM 843 N N . PHE A 1 101 ? -11.525 -5.9 -25.114 1 94.4 101 PHE A N 1
ATOM 844 C CA . PHE A 1 101 ? -11.386 -6.611 -26.38 1 94.4 101 PHE A CA 1
ATOM 845 C C . PHE A 1 101 ? -12.012 -7.998 -26.293 1 94.4 101 PHE A C 1
ATOM 847 O O . PHE A 1 101 ? -12.775 -8.397 -27.175 1 94.4 101 PHE A O 1
ATOM 854 N N . VAL A 1 102 ? -11.737 -8.737 -25.237 1 94.94 102 VAL A N 1
ATOM 855 C CA . VAL A 1 102 ? -12.267 -10.084 -25.047 1 94.94 102 VAL A CA 1
ATOM 856 C C . VAL A 1 102 ? -13.788 -10.029 -24.936 1 94.94 102 VAL A C 1
ATOM 858 O O . VAL A 1 102 ? -14.488 -10.883 -25.486 1 94.94 102 VAL A O 1
ATOM 861 N N . GLU A 1 103 ? -14.263 -9.073 -24.253 1 91.03 103 GLU A N 1
ATOM 862 C CA . GLU A 1 103 ? -15.7 -8.909 -24.06 1 91.03 103 GLU A CA 1
ATOM 863 C C . GLU A 1 103 ? -16.389 -8.505 -25.361 1 91.03 103 GLU A C 1
ATOM 865 O O . GLU A 1 103 ? -17.399 -9.099 -25.745 1 91.03 103 GLU A O 1
ATOM 870 N N . SER A 1 104 ? -15.861 -7.571 -26.059 1 93.05 104 SER A N 1
ATOM 871 C CA . SER A 1 104 ? -16.515 -6.982 -27.222 1 93.05 104 SER A CA 1
ATOM 872 C C . SER A 1 104 ? -16.481 -7.931 -28.416 1 93.05 104 SER A C 1
ATOM 874 O O . SER A 1 104 ? -17.387 -7.918 -29.252 1 93.05 104 SER A O 1
ATOM 876 N N . ARG A 1 105 ? -15.523 -8.754 -28.478 1 93.14 105 ARG A N 1
ATOM 877 C CA . ARG A 1 105 ? -15.383 -9.65 -29.621 1 93.14 105 ARG A CA 1
ATOM 878 C C . ARG A 1 105 ? -15.965 -11.026 -29.314 1 93.14 105 ARG A C 1
ATOM 880 O O . ARG A 1 105 ? -15.869 -11.943 -30.131 1 93.14 105 ARG A O 1
ATOM 887 N N . GLY A 1 106 ? -16.451 -11.184 -28.155 1 91.33 106 GLY A N 1
ATOM 888 C CA . GLY A 1 106 ? -17.085 -12.432 -27.758 1 91.33 106 GLY A CA 1
ATOM 889 C C . GLY A 1 106 ? -16.106 -13.584 -27.634 1 91.33 106 GLY A C 1
ATOM 890 O O . GLY A 1 106 ? -16.465 -14.739 -27.873 1 91.33 106 GLY A O 1
ATOM 891 N N . LEU A 1 107 ? -14.885 -13.272 -27.328 1 91.62 107 LEU A N 1
ATOM 892 C CA . LEU A 1 107 ? -13.844 -14.293 -27.263 1 91.62 107 LEU A CA 1
ATOM 893 C C . LEU A 1 107 ? -14.05 -15.203 -26.057 1 91.62 107 LEU A C 1
ATOM 895 O O . LEU A 1 107 ? -13.649 -16.369 -26.079 1 91.62 107 LEU A O 1
ATOM 899 N N . ALA A 1 108 ? -14.639 -14.724 -25.027 1 90.93 108 ALA A N 1
ATOM 900 C CA . ALA A 1 108 ? -14.964 -15.544 -23.862 1 90.93 108 ALA A CA 1
ATOM 901 C C . ALA A 1 108 ? -15.972 -16.632 -24.222 1 90.93 108 ALA A C 1
ATOM 903 O O . ALA A 1 108 ? -15.849 -17.774 -23.772 1 90.93 108 ALA A O 1
ATOM 904 N N . GLU A 1 109 ? -16.895 -16.249 -25.042 1 90.77 109 GLU A N 1
ATOM 905 C CA . GLU A 1 109 ? -17.938 -17.178 -25.467 1 90.77 109 GLU A CA 1
ATOM 906 C C . GLU A 1 109 ? -17.395 -18.199 -26.462 1 90.77 109 GLU A C 1
ATOM 908 O O . GLU A 1 109 ? -17.95 -19.291 -26.604 1 90.77 109 GLU A O 1
ATOM 913 N N . ALA A 1 110 ? -16.361 -17.788 -27.111 1 91.87 110 ALA A N 1
ATOM 914 C CA . ALA A 1 110 ? -15.782 -18.655 -28.134 1 91.87 110 ALA A CA 1
ATOM 915 C C . ALA A 1 110 ? -14.945 -19.764 -27.503 1 91.87 110 ALA A C 1
ATOM 917 O O . ALA A 1 110 ? -14.614 -20.752 -28.162 1 91.87 110 ALA A O 1
ATOM 918 N N . LEU A 1 111 ? -14.687 -19.665 -26.235 1 94.11 111 LEU A N 1
ATOM 919 C CA . LEU A 1 111 ? -13.937 -20.703 -25.537 1 94.11 111 LEU A CA 1
ATOM 920 C C . LEU A 1 111 ? -14.771 -21.972 -25.393 1 94.11 111 LEU A C 1
ATOM 922 O O . LEU A 1 111 ? -15.97 -21.903 -25.112 1 94.11 111 LEU A O 1
ATOM 926 N N . SER A 1 112 ? -14.141 -23.072 -25.668 1 95.09 112 SER A N 1
ATOM 927 C CA . SER A 1 112 ? -14.836 -24.324 -25.386 1 95.09 112 SER A CA 1
ATOM 928 C C . SER A 1 112 ? -15.163 -24.453 -23.902 1 95.09 112 SER A C 1
ATOM 930 O O . SER A 1 112 ? -14.488 -23.859 -23.059 1 95.09 112 SER A O 1
ATOM 932 N N . ASP A 1 113 ? -16.152 -25.214 -23.568 1 95.26 113 ASP A N 1
ATOM 933 C CA . ASP A 1 113 ? -16.56 -25.424 -22.182 1 95.26 113 ASP A CA 1
ATOM 934 C C . ASP A 1 113 ? -15.425 -26.031 -21.361 1 95.26 113 ASP A C 1
ATOM 936 O O . ASP A 1 113 ? -15.242 -25.684 -20.192 1 95.26 113 ASP A O 1
ATOM 940 N N . GLU A 1 114 ? -14.713 -26.903 -22.001 1 94.98 114 GLU A N 1
ATOM 941 C CA . GLU A 1 114 ? -13.608 -27.563 -21.312 1 94.98 114 GLU A CA 1
ATOM 942 C C . GLU A 1 114 ? -12.505 -26.568 -20.959 1 94.98 114 GLU A C 1
ATOM 944 O O . GLU A 1 114 ? -12.003 -26.564 -19.833 1 94.98 114 GLU A O 1
ATOM 949 N N . LEU A 1 115 ? -12.169 -25.739 -21.929 1 95.52 115 LEU A N 1
ATOM 950 C CA . LEU A 1 115 ? -11.117 -24.753 -21.708 1 95.52 115 LEU A CA 1
ATOM 951 C C . LEU A 1 115 ? -11.556 -23.711 -20.684 1 95.52 115 LEU A C 1
ATOM 953 O O . LEU A 1 115 ? -10.759 -23.285 -19.845 1 95.52 115 LEU A O 1
ATOM 957 N N . ARG A 1 116 ? -12.771 -23.334 -20.769 1 96.62 116 ARG A N 1
ATOM 958 C CA . ARG A 1 116 ? -13.335 -22.378 -19.822 1 96.62 116 ARG A CA 1
ATOM 959 C C . ARG A 1 116 ? -13.281 -22.921 -18.398 1 96.62 116 ARG A C 1
ATOM 961 O O . ARG A 1 116 ? -12.825 -22.233 -17.482 1 96.62 116 ARG A O 1
ATOM 968 N N . ARG A 1 117 ? -13.681 -24.099 -18.284 1 96.2 117 ARG A N 1
ATOM 969 C CA . ARG A 1 117 ? -13.684 -24.737 -16.972 1 96.2 117 ARG A CA 1
ATOM 970 C C . ARG A 1 117 ? -12.266 -24.883 -16.431 1 96.2 117 ARG A C 1
ATOM 972 O O . ARG A 1 117 ? -12.014 -24.619 -15.254 1 96.2 117 ARG A O 1
ATOM 979 N N . THR A 1 118 ? -11.389 -25.281 -17.282 1 97.07 118 THR A N 1
ATOM 980 C CA . THR A 1 118 ? -9.999 -25.447 -16.875 1 97.07 118 THR A CA 1
ATOM 981 C C . THR A 1 118 ? -9.409 -24.119 -16.408 1 97.07 118 THR A C 1
ATOM 983 O O . THR A 1 118 ? -8.725 -24.062 -15.384 1 97.07 118 THR A O 1
ATOM 986 N N . ALA A 1 119 ? -9.672 -23.071 -17.151 1 97.64 119 ALA A N 1
ATOM 987 C CA . ALA A 1 119 ? -9.17 -21.742 -16.81 1 97.64 119 ALA A CA 1
ATOM 988 C C . ALA A 1 119 ? -9.732 -21.271 -15.472 1 97.64 119 ALA A C 1
ATOM 990 O O . ALA A 1 119 ? -8.996 -20.749 -14.631 1 97.64 119 ALA A O 1
ATOM 991 N N . LEU A 1 120 ? -11.022 -21.45 -15.298 1 97.8 120 LEU A N 1
ATOM 992 C CA . LEU A 1 120 ? -11.683 -21.016 -14.072 1 97.8 120 LEU A CA 1
ATOM 993 C C . LEU A 1 120 ? -11.172 -21.804 -12.87 1 97.8 120 LEU A C 1
ATOM 995 O O . LEU A 1 120 ? -10.857 -21.222 -11.83 1 97.8 120 LEU A O 1
ATOM 999 N N . ASP A 1 121 ? -10.97 -23.086 -13.024 1 97.56 121 ASP A N 1
ATOM 1000 C CA . ASP A 1 121 ? -10.531 -23.95 -11.934 1 97.56 121 ASP A CA 1
ATOM 1001 C C . ASP A 1 121 ? -9.088 -23.646 -11.538 1 97.56 121 ASP A C 1
ATOM 1003 O O . ASP A 1 121 ? -8.716 -23.784 -10.371 1 97.56 121 ASP A O 1
ATOM 1007 N N . LEU A 1 122 ? -8.365 -23.219 -12.491 1 98.24 122 LEU A N 1
ATOM 1008 C CA . LEU A 1 122 ? -6.95 -22.954 -12.255 1 98.24 122 LEU A CA 1
ATOM 1009 C C . LEU A 1 122 ? -6.746 -21.551 -11.695 1 98.24 122 LEU A C 1
ATOM 1011 O O . LEU A 1 122 ? -5.98 -21.361 -10.747 1 98.24 122 LEU A O 1
ATOM 1015 N N . LEU A 1 123 ? -7.423 -20.534 -12.222 1 98.42 123 LEU A N 1
ATOM 1016 C CA . LEU A 1 123 ? -7.019 -19.147 -12.024 1 98.42 123 LEU A CA 1
ATOM 1017 C C . LEU A 1 123 ? -7.832 -18.498 -10.908 1 98.42 123 LEU A C 1
ATOM 1019 O O . LEU A 1 123 ? -7.299 -17.71 -10.124 1 98.42 123 LEU A O 1
ATOM 1023 N N . VAL A 1 124 ? -9.098 -18.8 -10.732 1 96.37 124 VAL A N 1
ATOM 1024 C CA . VAL A 1 124 ? -9.98 -18.062 -9.834 1 96.37 124 VAL A CA 1
ATOM 1025 C C . VAL A 1 124 ? -9.567 -18.31 -8.385 1 96.37 124 VAL A C 1
ATOM 1027 O O . VAL A 1 124 ? -9.503 -17.376 -7.583 1 96.37 124 VAL A O 1
ATOM 1030 N N . PRO A 1 125 ? -9.15 -19.561 -7.991 1 96.37 125 PRO A N 1
ATOM 1031 C CA . PRO A 1 125 ? -8.711 -19.752 -6.606 1 96.37 125 PRO A CA 1
ATOM 1032 C C . PRO A 1 125 ? -7.425 -18.993 -6.285 1 96.37 125 PRO A C 1
ATOM 1034 O O . PRO A 1 125 ? -7.192 -18.629 -5.13 1 96.37 125 PRO A O 1
ATOM 1037 N N . LEU A 1 126 ? -6.641 -18.677 -7.304 1 97.83 126 LEU A N 1
ATOM 1038 C CA . LEU A 1 126 ? -5.352 -18.024 -7.101 1 97.83 126 LEU A CA 1
ATOM 1039 C C . LEU A 1 126 ? -5.54 -16.594 -6.608 1 97.83 126 LEU A C 1
ATOM 1041 O O . LEU A 1 126 ? -4.593 -15.971 -6.121 1 97.83 126 LEU A O 1
ATOM 1045 N N . ARG A 1 127 ? -6.762 -16.048 -6.676 1 94.74 127 ARG A N 1
ATOM 1046 C CA . ARG A 1 127 ? -7.018 -14.715 -6.139 1 94.74 127 ARG A CA 1
ATOM 1047 C C . ARG A 1 127 ? -6.762 -14.672 -4.636 1 94.74 127 ARG A C 1
ATOM 1049 O O . ARG A 1 127 ? -6.344 -13.643 -4.102 1 94.74 127 ARG A O 1
ATOM 1056 N N . HIS A 1 128 ? -6.898 -15.871 -3.987 1 91.38 128 HIS A N 1
ATOM 1057 C CA . HIS A 1 128 ? -6.67 -15.938 -2.548 1 91.38 128 HIS A CA 1
ATOM 1058 C C . HIS A 1 128 ? -5.183 -16.047 -2.229 1 91.38 128 HIS A C 1
ATOM 1060 O O . HIS A 1 128 ? -4.724 -15.534 -1.206 1 91.38 128 HIS A O 1
ATOM 1066 N N . ALA A 1 129 ? -4.464 -16.702 -3.096 1 95.39 129 ALA A N 1
ATOM 1067 C CA . ALA A 1 129 ? -3.011 -16.686 -2.952 1 95.39 129 ALA A CA 1
ATOM 1068 C C . ALA A 1 129 ? -2.456 -15.278 -3.145 1 95.39 129 ALA A C 1
ATOM 1070 O O . ALA A 1 129 ? -1.532 -14.866 -2.44 1 95.39 129 ALA A O 1
ATOM 1071 N N . ALA A 1 130 ? -3.045 -14.568 -4.12 1 95.79 130 ALA A N 1
ATOM 1072 C CA . ALA A 1 130 ? -2.645 -13.185 -4.363 1 95.79 130 ALA A CA 1
ATOM 1073 C C . ALA A 1 130 ? -2.958 -12.303 -3.157 1 95.79 130 ALA A C 1
ATOM 1075 O O . ALA A 1 130 ? -2.181 -11.409 -2.814 1 95.79 130 ALA A O 1
ATOM 1076 N N . TRP A 1 131 ? -4.061 -12.546 -2.542 1 90.29 131 TRP A N 1
ATOM 1077 C CA . TRP A 1 131 ? -4.407 -11.819 -1.325 1 90.29 131 TRP A CA 1
ATOM 1078 C C . TRP A 1 131 ? -3.399 -12.103 -0.216 1 90.29 131 TRP A C 1
ATOM 1080 O O . TRP A 1 131 ? -3.001 -11.194 0.516 1 90.29 131 TRP A O 1
ATOM 1090 N N . GLY A 1 132 ? -3.021 -13.366 -0.051 1 90.74 132 GLY A N 1
ATOM 1091 C CA . GLY A 1 132 ? -1.973 -13.699 0.901 1 90.74 132 GLY A CA 1
ATOM 1092 C C . GLY A 1 132 ? -0.677 -12.953 0.647 1 90.74 132 GLY A C 1
ATOM 1093 O O . GLY A 1 132 ? -0.033 -12.479 1.586 1 90.74 132 GLY A O 1
ATOM 1094 N N . ALA A 1 133 ? -0.351 -12.872 -0.592 1 95.92 133 ALA A N 1
ATOM 1095 C CA . ALA A 1 133 ? 0.856 -12.142 -0.972 1 95.92 133 ALA A CA 1
ATOM 1096 C C . ALA A 1 133 ? 0.732 -10.661 -0.626 1 95.92 133 ALA A C 1
ATOM 1098 O O . ALA A 1 133 ? 1.714 -10.024 -0.237 1 95.92 133 ALA A O 1
ATOM 1099 N N . ASN A 1 134 ? -0.462 -10.107 -0.845 1 92.84 134 ASN A N 1
ATOM 1100 C CA . ASN A 1 134 ? -0.739 -8.736 -0.429 1 92.84 134 ASN A CA 1
ATOM 1101 C C . ASN A 1 134 ? -0.491 -8.542 1.064 1 92.84 134 ASN A C 1
ATOM 1103 O O . ASN A 1 134 ? 0.19 -7.598 1.468 1 92.84 134 ASN A O 1
ATOM 1107 N N . GLN A 1 135 ? -0.933 -9.469 1.877 1 89.41 135 GLN A N 1
ATOM 1108 C CA . GLN A 1 135 ? -0.782 -9.382 3.325 1 89.41 135 GLN A CA 1
ATOM 1109 C C . GLN A 1 135 ? 0.679 -9.535 3.736 1 89.41 135 GLN A C 1
ATOM 1111 O O . GLN A 1 135 ? 1.157 -8.826 4.625 1 89.41 135 GLN A O 1
ATOM 1116 N N . ASN A 1 136 ? 1.306 -10.439 3.126 1 92.82 136 ASN A N 1
ATOM 1117 C CA . ASN A 1 136 ? 2.71 -10.676 3.444 1 92.82 136 ASN A CA 1
ATOM 1118 C C . ASN A 1 136 ? 3.562 -9.439 3.178 1 92.82 136 ASN A C 1
ATOM 1120 O O . ASN A 1 136 ? 4.376 -9.049 4.017 1 92.82 136 ASN A O 1
ATOM 1124 N N . ASN A 1 137 ? 3.341 -8.853 2.077 1 94.2 137 ASN A N 1
ATOM 1125 C CA . ASN A 1 137 ? 4.139 -7.683 1.728 1 94.2 137 ASN A CA 1
ATOM 1126 C C . ASN A 1 137 ? 3.738 -6.464 2.553 1 94.2 137 ASN A C 1
ATOM 1128 O O . ASN A 1 137 ? 4.572 -5.603 2.842 1 94.2 137 ASN A O 1
ATOM 1132 N N . THR A 1 138 ? 2.472 -6.418 2.931 1 89.4 138 THR A N 1
ATOM 1133 C CA . THR A 1 138 ? 2.042 -5.397 3.88 1 89.4 138 THR A CA 1
ATOM 1134 C C . THR A 1 138 ? 2.789 -5.54 5.204 1 89.4 138 THR A C 1
ATOM 1136 O O . THR A 1 138 ? 3.236 -4.547 5.78 1 89.4 138 THR A O 1
ATOM 1139 N N . PHE A 1 139 ? 2.958 -6.756 5.634 1 87.62 139 PHE A N 1
ATOM 1140 C CA . PHE A 1 139 ? 3.688 -7.034 6.865 1 87.62 139 PHE A CA 1
ATOM 1141 C C . PHE A 1 139 ? 5.14 -6.587 6.747 1 87.62 139 PHE A C 1
ATOM 1143 O O . PHE A 1 139 ? 5.676 -5.952 7.658 1 87.62 139 PHE A O 1
ATOM 1150 N N . ILE A 1 140 ? 5.743 -6.848 5.654 1 91.32 140 ILE A N 1
ATOM 1151 C CA . ILE A 1 140 ? 7.143 -6.494 5.447 1 91.32 140 ILE A CA 1
ATOM 1152 C C . ILE A 1 140 ? 7.301 -4.976 5.472 1 91.32 140 ILE A C 1
ATOM 1154 O O . ILE A 1 140 ? 8.245 -4.453 6.069 1 91.32 140 ILE A O 1
ATOM 1158 N N . CYS A 1 141 ? 6.37 -4.323 4.823 1 87.07 141 CYS A N 1
ATOM 1159 C CA . CYS A 1 141 ? 6.408 -2.866 4.795 1 87.07 141 CYS A CA 1
ATOM 1160 C C . CYS A 1 141 ? 6.286 -2.29 6.201 1 87.07 141 CYS A C 1
ATOM 1162 O O . CYS A 1 141 ? 6.952 -1.308 6.534 1 87.07 141 CYS A O 1
ATOM 1164 N N . GLY A 1 142 ? 5.49 -2.929 7.039 1 81.54 142 GLY A N 1
ATOM 1165 C CA . GLY A 1 142 ? 5.212 -2.418 8.372 1 81.54 142 GLY A CA 1
ATOM 1166 C C . GLY A 1 142 ? 6.317 -2.715 9.368 1 81.54 142 GLY A C 1
ATOM 1167 O O . GLY A 1 142 ? 6.554 -1.933 10.291 1 81.54 142 GLY A O 1
ATOM 1168 N N . TYR A 1 143 ? 7.083 -3.798 9.108 1 81.81 143 TYR A N 1
ATOM 1169 C CA . TYR A 1 143 ? 7.985 -4.251 10.161 1 81.81 143 TYR A CA 1
ATOM 1170 C C . TYR A 1 143 ? 9.421 -4.321 9.655 1 81.81 143 TYR A C 1
ATOM 1172 O O . TYR A 1 143 ? 10.359 -4.438 10.447 1 81.81 143 TYR A O 1
ATOM 1180 N N . GLY A 1 144 ? 9.58 -4.243 8.376 1 84.14 144 GLY A N 1
ATOM 1181 C CA . GLY A 1 144 ? 10.922 -4.28 7.819 1 84.14 144 GLY A CA 1
ATOM 1182 C C . GLY A 1 144 ? 11.742 -3.049 8.156 1 84.14 144 GLY A C 1
ATOM 1183 O O . GLY A 1 144 ? 11.194 -2.027 8.574 1 84.14 144 GLY A O 1
ATOM 1184 N N . TYR A 1 145 ? 13.008 -3.217 7.987 1 82.92 145 TYR A N 1
ATOM 1185 C CA . TYR A 1 145 ? 13.921 -2.117 8.276 1 82.92 145 TYR A CA 1
ATOM 1186 C C . TYR A 1 145 ? 14.48 -1.52 6.99 1 82.92 145 TYR A C 1
ATOM 1188 O O . TYR A 1 145 ? 14.912 -2.25 6.095 1 82.92 145 TYR A O 1
ATOM 1196 N N . GLY A 1 146 ? 14.442 -0.163 6.937 1 79.37 146 GLY A N 1
ATOM 1197 C CA . GLY A 1 146 ? 15.011 0.534 5.795 1 79.37 146 GLY A CA 1
ATOM 1198 C C . GLY A 1 146 ? 14.024 0.727 4.66 1 79.37 146 GLY A C 1
ATOM 1199 O O . GLY A 1 146 ? 13.522 -0.247 4.094 1 79.37 146 GLY A O 1
ATOM 1200 N N . THR A 1 147 ? 13.869 1.935 4.26 1 79.82 147 THR A N 1
ATOM 1201 C CA . THR A 1 147 ? 12.865 2.268 3.254 1 79.82 147 THR A CA 1
ATOM 1202 C C . THR A 1 147 ? 13.243 1.679 1.898 1 79.82 147 THR A C 1
ATOM 1204 O O . THR A 1 147 ? 12.369 1.342 1.097 1 79.82 147 THR A O 1
ATOM 1207 N N . ALA A 1 148 ? 14.534 1.531 1.672 1 83.78 148 ALA A N 1
ATOM 1208 C CA . ALA A 1 148 ? 14.983 0.933 0.418 1 83.78 148 ALA A CA 1
ATOM 1209 C C . ALA A 1 148 ? 14.475 -0.5 0.28 1 83.78 148 ALA A C 1
ATOM 1211 O O . ALA A 1 148 ? 14.197 -0.962 -0.829 1 83.78 148 ALA A O 1
ATOM 1212 N N . PHE A 1 149 ? 14.372 -1.152 1.422 1 89.26 149 PHE A N 1
ATOM 1213 C CA . PHE A 1 149 ? 13.885 -2.526 1.441 1 89.26 149 PHE A CA 1
ATOM 1214 C C . PHE A 1 149 ? 12.363 -2.56 1.508 1 89.26 149 PHE A C 1
ATOM 1216 O O . PHE A 1 149 ? 11.724 -3.355 0.815 1 89.26 149 PHE A O 1
ATOM 1223 N N . THR A 1 150 ? 11.733 -1.63 2.241 1 87.71 150 THR A N 1
ATOM 1224 C CA . THR A 1 150 ? 10.311 -1.741 2.547 1 87.71 150 THR A CA 1
ATOM 1225 C C . THR A 1 150 ? 9.472 -1.054 1.473 1 87.71 150 THR A C 1
ATOM 1227 O O . THR A 1 150 ? 8.349 -1.478 1.19 1 87.71 150 THR A O 1
ATOM 1230 N N . GLN A 1 151 ? 9.978 -0.065 0.837 1 87.67 151 GLN A N 1
ATOM 1231 C CA . GLN A 1 151 ? 9.228 0.712 -0.144 1 87.67 151 GLN A CA 1
ATOM 1232 C C . GLN A 1 151 ? 8.778 -0.163 -1.311 1 87.67 151 GLN A C 1
ATOM 1234 O O . GLN A 1 151 ? 7.6 -0.166 -1.673 1 87.67 151 GLN A O 1
ATOM 1239 N N . PRO A 1 152 ? 9.638 -0.943 -1.891 1 92.92 152 PRO A N 1
ATOM 1240 C CA . PRO A 1 152 ? 9.167 -1.796 -2.985 1 92.92 152 PRO A CA 1
ATOM 1241 C C . PRO A 1 152 ? 8.164 -2.849 -2.522 1 92.92 152 PRO A C 1
ATOM 1243 O O . PRO A 1 152 ? 7.333 -3.305 -3.312 1 92.92 152 PRO A O 1
ATOM 1246 N N . CYS A 1 153 ? 8.196 -3.164 -1.239 1 93.25 153 CYS A N 1
ATOM 1247 C CA . CYS A 1 153 ? 7.276 -4.169 -0.718 1 93.25 153 CYS A CA 1
ATOM 1248 C C . CYS A 1 153 ? 5.858 -3.618 -0.629 1 93.25 153 CYS A C 1
ATOM 1250 O O . CYS A 1 153 ? 4.888 -4.355 -0.812 1 93.25 153 CYS A O 1
ATOM 1252 N N . ILE A 1 154 ? 5.733 -2.381 -0.375 1 90.54 154 ILE A N 1
ATOM 1253 C CA . ILE A 1 154 ? 4.397 -1.795 -0.374 1 90.54 154 ILE A CA 1
ATOM 1254 C C . ILE A 1 154 ? 3.837 -1.784 -1.794 1 90.54 154 ILE A C 1
ATOM 1256 O O . ILE A 1 154 ? 2.635 -1.97 -1.996 1 90.54 154 ILE A O 1
ATOM 1260 N N . TYR A 1 155 ? 4.697 -1.54 -2.785 1 93.8 155 TYR A N 1
ATOM 1261 C CA . TYR A 1 155 ? 4.262 -1.6 -4.176 1 93.8 155 TYR A CA 1
ATOM 1262 C C . TYR A 1 155 ? 3.849 -3.016 -4.559 1 93.8 155 TYR A C 1
ATOM 1264 O O . TYR A 1 155 ? 2.857 -3.21 -5.266 1 93.8 155 TYR A O 1
ATOM 1272 N N . GLN A 1 156 ? 4.635 -3.941 -4.011 1 96.03 156 GLN A N 1
ATOM 1273 C CA . GLN A 1 156 ? 4.296 -5.34 -4.255 1 96.03 156 GLN A CA 1
ATOM 1274 C C . GLN A 1 156 ? 2.954 -5.699 -3.625 1 96.03 156 GLN A C 1
ATOM 1276 O O . GLN A 1 156 ? 2.191 -6.489 -4.185 1 96.03 156 GLN A O 1
ATOM 1281 N N . ALA A 1 157 ? 2.735 -5.188 -2.451 1 92.77 157 ALA A N 1
ATOM 1282 C CA . ALA A 1 157 ? 1.46 -5.421 -1.778 1 92.77 157 ALA A CA 1
ATOM 1283 C C . ALA A 1 157 ? 0.294 -4.908 -2.619 1 92.77 157 ALA A C 1
ATOM 1285 O O . ALA A 1 157 ? -0.708 -5.605 -2.792 1 92.77 157 ALA A O 1
ATOM 1286 N N . MET A 1 158 ? 0.458 -3.794 -3.183 1 92.94 158 MET A N 1
ATOM 1287 C CA . MET A 1 158 ? -0.574 -3.184 -4.018 1 92.94 158 MET A CA 1
ATOM 1288 C C . MET A 1 158 ? -0.799 -3.999 -5.287 1 92.94 158 MET A C 1
ATOM 1290 O O . MET A 1 158 ? -1.941 -4.223 -5.692 1 92.94 158 MET A O 1
ATOM 1294 N N . ASP A 1 159 ? 0.248 -4.364 -5.877 1 96.61 159 ASP A N 1
ATOM 1295 C CA . ASP A 1 159 ? 0.155 -5.114 -7.126 1 96.61 159 ASP A CA 1
ATOM 1296 C C . ASP A 1 159 ? -0.546 -6.453 -6.911 1 96.61 159 ASP A C 1
ATOM 1298 O O . ASP A 1 159 ? -1.314 -6.901 -7.765 1 96.61 159 ASP A O 1
ATOM 1302 N N . ASN A 1 160 ? -0.27 -7.067 -5.777 1 95.46 160 ASN A N 1
ATOM 1303 C CA . ASN A 1 160 ? -0.926 -8.34 -5.496 1 95.46 160 ASN A CA 1
ATOM 1304 C C . ASN A 1 160 ? -2.414 -8.154 -5.218 1 95.46 160 ASN A C 1
ATOM 1306 O O . ASN A 1 160 ? -3.226 -9.019 -5.553 1 95.46 160 ASN A O 1
ATOM 1310 N N . LEU A 1 161 ? -2.703 -7.05 -4.621 1 91.14 161 LEU A N 1
ATOM 1311 C CA . LEU A 1 161 ? -4.12 -6.721 -4.514 1 91.14 161 LEU A CA 1
ATOM 1312 C C . LEU A 1 161 ? -4.749 -6.572 -5.896 1 91.14 161 LEU A C 1
ATOM 1314 O O . LEU A 1 161 ? -5.85 -7.071 -6.139 1 91.14 161 LEU A O 1
ATOM 1318 N N . GLY A 1 162 ? -4.069 -5.898 -6.801 1 92.94 162 GLY A N 1
ATOM 1319 C CA . GLY A 1 162 ? -4.524 -5.77 -8.176 1 92.94 162 GLY A CA 1
ATOM 1320 C C . GLY A 1 162 ? -4.688 -7.104 -8.878 1 92.94 162 GLY A C 1
ATOM 1321 O O . GLY A 1 162 ? -5.68 -7.327 -9.576 1 92.94 162 GLY A O 1
ATOM 1322 N N . ILE A 1 163 ? -3.775 -7.962 -8.638 1 96.36 163 ILE A N 1
ATOM 1323 C CA . ILE A 1 163 ? -3.811 -9.279 -9.264 1 96.36 163 ILE A CA 1
ATOM 1324 C C . ILE A 1 163 ? -5.025 -10.057 -8.763 1 96.36 163 ILE A C 1
ATOM 1326 O O . ILE A 1 163 ? -5.72 -10.708 -9.546 1 96.36 163 ILE A O 1
ATOM 1330 N N . ALA A 1 164 ? -5.267 -9.98 -7.459 1 92.66 164 ALA A N 1
ATOM 1331 C CA . ALA A 1 164 ? -6.462 -10.619 -6.914 1 92.66 164 ALA A CA 1
ATOM 1332 C C . ALA A 1 164 ? -7.725 -10.076 -7.576 1 92.66 164 ALA A C 1
ATOM 1334 O O . ALA A 1 164 ? -8.646 -10.835 -7.888 1 92.66 164 ALA A O 1
ATOM 1335 N N . GLN A 1 165 ? -7.755 -8.874 -7.847 1 90.01 165 GLN A N 1
ATOM 1336 C CA . GLN A 1 165 ? -8.915 -8.235 -8.459 1 90.01 165 GLN A CA 1
ATOM 1337 C C . GLN A 1 165 ? -9.044 -8.62 -9.93 1 90.01 165 GLN A C 1
ATOM 1339 O O . GLN A 1 165 ? -10.153 -8.824 -10.429 1 90.01 165 GLN A O 1
ATOM 1344 N N . TYR A 1 166 ? -7.918 -8.708 -10.637 1 94.46 166 TYR A N 1
ATOM 1345 C CA . TYR A 1 166 ? -7.937 -9.143 -12.029 1 94.46 166 TYR A CA 1
ATOM 1346 C C . TYR A 1 166 ? -8.465 -10.567 -12.148 1 94.46 166 TYR A C 1
ATOM 1348 O O . TYR A 1 166 ? -9.226 -10.879 -13.068 1 94.46 166 TYR A O 1
ATOM 1356 N N . LEU A 1 167 ? -8.086 -11.369 -11.209 1 95.41 167 LEU A N 1
ATOM 1357 C CA . LEU A 1 167 ? -8.538 -12.756 -11.234 1 95.41 167 LEU A CA 1
ATOM 1358 C C . LEU A 1 167 ? -10.03 -12.847 -10.933 1 95.41 167 LEU A C 1
ATOM 1360 O O . LEU A 1 167 ? -10.728 -13.7 -11.486 1 95.41 167 LEU A O 1
ATOM 1364 N N . SER A 1 168 ? -10.472 -11.99 -10.048 1 91.16 168 SER A N 1
ATOM 1365 C CA . SER A 1 168 ? -11.908 -11.909 -9.799 1 91.16 168 SER A CA 1
ATOM 1366 C C . SER A 1 168 ? -12.662 -11.466 -11.048 1 91.16 168 SER A C 1
ATOM 1368 O O . SER A 1 168 ? -13.701 -12.037 -11.387 1 91.16 168 SER A O 1
ATOM 1370 N N . ARG A 1 169 ? -12.153 -10.499 -11.744 1 91.72 169 ARG A N 1
ATOM 1371 C CA . ARG A 1 169 ? -12.775 -9.99 -12.962 1 91.72 169 ARG A CA 1
ATOM 1372 C C . ARG A 1 169 ? -12.8 -11.056 -14.052 1 91.72 169 ARG A C 1
ATOM 1374 O O . ARG A 1 169 ? -13.787 -11.186 -14.779 1 91.72 169 ARG A O 1
ATOM 1381 N N . LEU A 1 170 ? -11.709 -11.752 -14.134 1 95.51 170 LEU A N 1
ATOM 1382 C CA . LEU A 1 170 ? -11.638 -12.863 -15.077 1 95.51 170 LEU A CA 1
ATOM 1383 C C . LEU A 1 170 ? -12.698 -13.913 -14.762 1 95.51 170 LEU A C 1
ATOM 1385 O O . LEU A 1 170 ? -13.382 -14.401 -15.664 1 95.51 170 LEU A O 1
ATOM 1389 N N . GLY A 1 171 ? -12.839 -14.267 -13.495 1 93.68 171 GLY A N 1
ATOM 1390 C CA . GLY A 1 171 ? -13.862 -15.213 -13.078 1 93.68 171 GLY A CA 1
ATOM 1391 C C . GLY A 1 171 ? -15.268 -14.766 -13.43 1 93.68 171 GLY A C 1
ATOM 1392 O O . GLY A 1 171 ? -16.073 -15.56 -13.921 1 93.68 171 GLY A O 1
ATOM 1393 N N . LEU A 1 172 ? -15.533 -13.509 -13.244 1 89.14 172 LEU A N 1
ATOM 1394 C CA . LEU A 1 172 ? -16.846 -12.955 -13.554 1 89.14 172 LEU A CA 1
ATOM 1395 C C . LEU A 1 172 ? -17.107 -12.981 -15.056 1 89.14 172 LEU A C 1
ATOM 1397 O O . LEU A 1 172 ? -18.206 -13.33 -15.494 1 89.14 172 LEU A O 1
ATOM 1401 N N . LEU A 1 173 ? -16.119 -12.654 -15.827 1 91.68 173 LEU A N 1
ATOM 1402 C CA . LEU A 1 173 ? -16.25 -12.567 -17.277 1 91.68 173 LEU A CA 1
ATOM 1403 C C . LEU A 1 173 ? -16.479 -13.946 -17.886 1 91.68 173 LEU A C 1
ATOM 1405 O O . LEU A 1 173 ? -17.309 -14.103 -18.784 1 91.68 173 LEU A O 1
ATOM 1409 N N . LEU A 1 174 ? -15.826 -14.945 -17.316 1 94.73 174 LEU A N 1
ATOM 1410 C CA . LEU A 1 174 ? -15.84 -16.259 -17.95 1 94.73 174 LEU A CA 1
ATOM 1411 C C . LEU A 1 174 ? -16.925 -17.143 -17.344 1 94.73 174 LEU A C 1
ATOM 1413 O O . LEU A 1 174 ? -17.409 -18.073 -17.994 1 94.73 174 LEU A O 1
ATOM 1417 N N . GLY A 1 175 ? -17.29 -16.897 -16.067 1 92.66 175 GLY A N 1
ATOM 1418 C CA . GLY A 1 175 ? -18.177 -17.856 -15.428 1 92.66 175 GLY A CA 1
ATOM 1419 C C . GLY A 1 175 ? -19.194 -17.206 -14.509 1 92.66 175 GLY A C 1
ATOM 1420 O O . GLY A 1 175 ? -19.969 -17.898 -13.845 1 92.66 175 GLY A O 1
ATOM 1421 N N . GLY A 1 176 ? -19.147 -15.92 -14.408 1 86.51 176 GLY A N 1
ATOM 1422 C CA . GLY A 1 176 ? -20.104 -15.237 -13.553 1 86.51 176 GLY A CA 1
ATOM 1423 C C . GLY A 1 176 ? -19.807 -15.401 -12.074 1 86.51 176 GLY A C 1
ATOM 1424 O O . GLY A 1 176 ? -18.717 -15.839 -11.7 1 86.51 176 GLY A O 1
ATOM 1425 N N . THR A 1 177 ? -20.709 -15.113 -11.233 1 83.13 177 THR A N 1
ATOM 1426 C CA . THR A 1 177 ? -20.55 -15.129 -9.783 1 83.13 177 THR A CA 1
ATOM 1427 C C . THR A 1 177 ? -20.355 -16.555 -9.277 1 83.13 177 THR A C 1
ATOM 1429 O O . THR A 1 177 ? -19.671 -16.776 -8.275 1 83.13 177 THR A O 1
ATOM 1432 N N . GLU A 1 178 ? -20.936 -17.464 -9.967 1 89.39 178 GLU A N 1
ATOM 1433 C CA . GLU A 1 178 ? -20.791 -18.867 -9.592 1 89.39 178 GLU A CA 1
ATOM 1434 C C . GLU A 1 178 ? -19.332 -19.31 -9.666 1 89.39 178 GLU A C 1
ATOM 1436 O O . GLU A 1 178 ? -18.892 -20.149 -8.877 1 89.39 178 GLU A O 1
ATOM 1441 N N . ALA A 1 179 ? -18.629 -18.728 -10.622 1 91.45 179 ALA A N 1
ATOM 1442 C CA . ALA A 1 179 ? -17.21 -19.049 -10.751 1 91.45 179 ALA A CA 1
ATOM 1443 C C . ALA A 1 179 ? -16.427 -18.571 -9.531 1 91.45 179 ALA A C 1
ATOM 1445 O O . ALA A 1 179 ? -15.48 -19.231 -9.096 1 91.45 179 ALA A O 1
ATOM 1446 N N . LEU A 1 180 ? -16.804 -17.447 -8.97 1 87.52 180 LEU A N 1
ATOM 1447 C CA . LEU A 1 180 ? -16.139 -16.918 -7.784 1 87.52 180 LEU A CA 1
ATOM 1448 C C . LEU A 1 180 ? -16.42 -17.794 -6.567 1 87.52 180 LEU A C 1
ATOM 1450 O O . LEU A 1 180 ? -15.52 -18.059 -5.766 1 87.52 180 LEU A O 1
ATOM 1454 N N . GLU A 1 181 ? -17.614 -18.249 -6.479 1 85.64 181 GLU A N 1
ATOM 1455 C CA . GLU A 1 181 ? -17.989 -19.136 -5.383 1 85.64 181 GLU A CA 1
ATOM 1456 C C . GLU A 1 181 ? -17.264 -20.475 -5.484 1 85.64 181 GLU A C 1
ATOM 1458 O O . GLU A 1 181 ? -16.801 -21.014 -4.477 1 85.64 181 GLU A O 1
ATOM 1463 N N . ALA A 1 182 ? -17.242 -20.926 -6.68 1 93.32 182 ALA A N 1
ATOM 1464 C CA . ALA A 1 182 ? -16.549 -22.192 -6.903 1 93.32 182 ALA A CA 1
ATOM 1465 C C . ALA A 1 182 ? -15.06 -22.064 -6.596 1 93.32 182 ALA A C 1
ATOM 1467 O O . ALA A 1 182 ? -14.451 -22.987 -6.05 1 93.32 182 ALA A O 1
ATOM 1468 N N . GLY A 1 183 ? -14.467 -20.936 -6.993 1 92.5 183 GLY A N 1
ATOM 1469 C CA . GLY A 1 183 ? -13.067 -20.689 -6.686 1 92.5 183 GLY A CA 1
ATOM 1470 C C . GLY A 1 183 ? -12.782 -20.635 -5.197 1 92.5 183 GLY A C 1
ATOM 1471 O O . GLY A 1 183 ? -11.774 -21.17 -4.733 1 92.5 183 GLY A O 1
ATOM 1472 N N . LYS A 1 184 ? -13.686 -20.019 -4.517 1 87.62 184 LYS A N 1
ATOM 1473 C CA . LYS A 1 184 ? -13.551 -19.949 -3.065 1 87.62 184 LYS A CA 1
ATOM 1474 C C . LYS A 1 184 ? -13.672 -21.333 -2.434 1 87.62 184 LYS A C 1
ATOM 1476 O O . LYS A 1 184 ? -12.9 -21.682 -1.538 1 87.62 184 LYS A O 1
ATOM 1481 N N . ALA A 1 185 ? -14.599 -22.084 -2.867 1 89.87 185 ALA A N 1
ATOM 1482 C CA . ALA A 1 185 ? -14.797 -23.439 -2.359 1 89.87 185 ALA A CA 1
ATOM 1483 C C . ALA A 1 185 ? -13.578 -24.313 -2.639 1 89.87 185 ALA A C 1
ATOM 1485 O O . ALA A 1 185 ? -13.159 -25.097 -1.784 1 89.87 185 ALA A O 1
ATOM 1486 N N . ALA A 1 186 ? -13.038 -24.144 -3.808 1 94.02 186 ALA A N 1
ATOM 1487 C CA . ALA A 1 186 ? -11.843 -24.905 -4.164 1 94.02 186 ALA A CA 1
ATOM 1488 C C . ALA A 1 186 ? -10.674 -24.55 -3.249 1 94.02 186 ALA A C 1
ATOM 1490 O O . ALA A 1 186 ? -9.968 -25.436 -2.762 1 94.02 186 ALA A O 1
ATOM 1491 N N . TRP A 1 187 ? -10.497 -23.305 -2.954 1 91.7 187 TRP A N 1
ATOM 1492 C CA . TRP A 1 187 ? -9.414 -22.832 -2.098 1 91.7 187 TRP A CA 1
ATOM 1493 C C . TRP A 1 187 ? -9.584 -23.346 -0.672 1 91.7 187 TRP A C 1
ATOM 1495 O O . TRP A 1 187 ? -8.61 -23.744 -0.029 1 91.7 187 TRP A O 1
ATOM 1505 N N . THR A 1 188 ? -10.802 -23.412 -0.19 1 88.41 188 THR A N 1
ATOM 1506 C CA . THR A 1 188 ? -11.061 -23.691 1.218 1 88.41 188 THR A CA 1
ATOM 1507 C C . THR A 1 188 ? -11.109 -25.195 1.471 1 88.41 188 THR A C 1
ATOM 1509 O O . THR A 1 188 ? -10.748 -25.66 2.555 1 88.41 188 THR A O 1
ATOM 1512 N N . SER A 1 189 ? -11.536 -25.937 0.413 1 88.61 189 SER A N 1
ATOM 1513 C CA . SER A 1 189 ? -11.802 -27.335 0.737 1 88.61 189 SER A CA 1
ATOM 1514 C C . SER A 1 189 ? -11.311 -28.262 -0.37 1 88.61 189 SER A C 1
ATOM 1516 O O . SER A 1 189 ? -11.333 -29.485 -0.217 1 88.61 189 SER A O 1
ATOM 1518 N N . GLY A 1 190 ? -10.95 -27.685 -1.518 1 92.01 190 GLY A N 1
ATOM 1519 C CA . GLY A 1 190 ? -10.479 -28.537 -2.599 1 92.01 190 GLY A CA 1
ATOM 1520 C C . GLY A 1 190 ? -9.148 -29.2 -2.3 1 92.01 190 GLY A C 1
ATOM 1521 O O . GLY A 1 190 ? -8.2 -28.536 -1.874 1 92.01 190 GLY A O 1
ATOM 1522 N N . ASP A 1 191 ? -9.024 -30.432 -2.542 1 94.41 191 ASP A N 1
ATOM 1523 C CA . ASP A 1 191 ? -7.855 -31.224 -2.173 1 94.41 191 ASP A CA 1
ATOM 1524 C C . ASP A 1 191 ? -6.599 -30.706 -2.87 1 94.41 191 ASP A C 1
ATOM 1526 O O . ASP A 1 191 ? -5.533 -30.62 -2.257 1 94.41 191 ASP A O 1
ATOM 1530 N N . ALA A 1 192 ? -6.694 -30.337 -4.097 1 96.53 192 ALA A N 1
ATOM 1531 C CA . ALA A 1 192 ? -5.54 -29.928 -4.893 1 96.53 192 ALA A CA 1
ATOM 1532 C C . ALA A 1 192 ? -4.963 -28.61 -4.385 1 96.53 192 ALA A C 1
ATOM 1534 O O . ALA A 1 192 ? -3.785 -28.317 -4.601 1 96.53 192 ALA A O 1
ATOM 1535 N N . TRP A 1 193 ? -5.794 -27.829 -3.655 1 96.93 193 TRP A N 1
ATOM 1536 C CA . TRP A 1 193 ? -5.403 -26.475 -3.276 1 96.93 193 TRP A CA 1
ATOM 1537 C C . TRP A 1 193 ? -4.916 -26.434 -1.831 1 96.93 193 TRP A C 1
ATOM 1539 O O . TRP A 1 193 ? -4.299 -25.455 -1.405 1 96.93 193 TRP A O 1
ATOM 1549 N N . GLN A 1 194 ? -5.092 -27.505 -1.081 1 95.2 194 GLN A N 1
ATOM 1550 C CA . GLN A 1 194 ? -4.829 -27.49 0.354 1 95.2 194 GLN A CA 1
ATOM 1551 C C . GLN A 1 194 ? -3.343 -27.296 0.64 1 95.2 194 GLN A C 1
ATOM 1553 O O . GLN A 1 194 ? -2.972 -26.562 1.559 1 95.2 194 GLN A O 1
ATOM 1558 N N . PRO A 1 195 ? -2.479 -27.956 -0.15 1 96.04 195 PRO A N 1
ATOM 1559 C CA . PRO A 1 195 ? -1.061 -27.704 0.118 1 96.04 195 PRO A CA 1
ATOM 1560 C C . PRO A 1 195 ? -0.669 -26.245 -0.106 1 96.04 195 PRO A C 1
ATOM 1562 O O . PRO A 1 195 ? 0.101 -25.683 0.677 1 96.04 195 PRO A O 1
ATOM 1565 N N . LEU A 1 196 ? -1.203 -25.605 -1.13 1 97.36 196 LEU A N 1
ATOM 1566 C CA . LEU A 1 196 ? -0.892 -24.202 -1.385 1 97.36 196 LEU A CA 1
ATOM 1567 C C . LEU A 1 196 ? -1.524 -23.304 -0.327 1 97.36 196 LEU A C 1
ATOM 1569 O O . LEU A 1 196 ? -0.914 -22.324 0.107 1 97.36 196 LEU A O 1
ATOM 1573 N N . ARG A 1 197 ? -2.737 -23.6 0.035 1 93.25 197 ARG A N 1
ATOM 1574 C CA . ARG A 1 197 ? -3.374 -22.843 1.108 1 93.25 197 ARG A CA 1
ATOM 1575 C C . ARG A 1 197 ? -2.548 -22.908 2.388 1 93.25 197 ARG A C 1
ATOM 1577 O O . ARG A 1 197 ? -2.341 -21.89 3.051 1 93.25 197 ARG A O 1
ATOM 1584 N N . ARG A 1 198 ? -2.026 -24.096 2.734 1 91.84 198 ARG A N 1
ATOM 1585 C CA . ARG A 1 198 ? -1.183 -24.265 3.914 1 91.84 198 ARG A CA 1
ATOM 1586 C C . ARG A 1 198 ? 0.091 -23.434 3.8 1 91.84 198 ARG A C 1
ATOM 1588 O O . ARG A 1 198 ? 0.519 -22.808 4.772 1 91.84 198 ARG A O 1
ATOM 1595 N N . TYR A 1 199 ? 0.655 -23.485 2.659 1 95.96 199 TYR A N 1
ATOM 1596 C CA . TYR A 1 199 ? 1.853 -22.689 2.421 1 95.96 199 TYR A CA 1
ATOM 1597 C C . TYR A 1 199 ? 1.595 -21.215 2.711 1 95.96 199 TYR A C 1
ATOM 1599 O O . TYR A 1 199 ? 2.377 -20.567 3.41 1 95.96 199 TYR A O 1
ATOM 1607 N N . VAL A 1 200 ? 0.486 -20.629 2.169 1 92.72 200 VAL A N 1
ATOM 1608 C CA . VAL A 1 200 ? 0.132 -19.222 2.321 1 92.72 200 VAL A CA 1
ATOM 1609 C C . VAL A 1 200 ? -0.129 -18.911 3.793 1 92.72 200 VAL A C 1
ATOM 1611 O O . VAL A 1 200 ? 0.339 -17.895 4.312 1 92.72 200 VAL A O 1
ATOM 1614 N N . GLU A 1 201 ? -0.767 -19.775 4.462 1 87.8 201 GLU A N 1
ATOM 1615 C CA . GLU A 1 201 ? -1.085 -19.573 5.873 1 87.8 201 GLU A CA 1
ATOM 1616 C C . GLU A 1 201 ? 0.174 -19.612 6.734 1 87.8 201 GLU A C 1
ATOM 1618 O O . GLU A 1 201 ? 0.296 -18.856 7.699 1 87.8 201 GLU A O 1
ATOM 1623 N N . ASP A 1 202 ? 1.064 -20.47 6.385 1 89.67 202 ASP A N 1
ATOM 1624 C CA . ASP A 1 202 ? 2.33 -20.55 7.108 1 89.67 202 ASP A CA 1
ATOM 1625 C C . ASP A 1 202 ? 3.138 -19.264 6.945 1 89.67 202 ASP A C 1
ATOM 1627 O O . ASP A 1 202 ? 3.84 -18.844 7.867 1 89.67 202 ASP A O 1
ATOM 1631 N N . CYS A 1 203 ? 3.05 -18.655 5.767 1 92.09 203 CYS A N 1
ATOM 1632 C CA . CYS A 1 203 ? 3.726 -17.382 5.539 1 92.09 203 CYS A CA 1
ATOM 1633 C C . CYS A 1 203 ? 3.136 -16.286 6.418 1 92.09 203 CYS A C 1
ATOM 1635 O O . CYS A 1 203 ? 3.864 -15.429 6.921 1 92.09 203 CYS A O 1
ATOM 1637 N N . LEU A 1 204 ? 1.859 -16.322 6.673 1 85.78 204 LEU A N 1
ATOM 1638 C CA . LEU A 1 204 ? 1.15 -15.256 7.372 1 85.78 204 LEU A CA 1
ATOM 1639 C C . LEU A 1 204 ? 1.557 -15.204 8.841 1 85.78 204 LEU A C 1
ATOM 1641 O O . LEU A 1 204 ? 1.309 -14.207 9.523 1 85.78 204 LEU A O 1
ATOM 1645 N N . VAL A 1 205 ? 2.31 -16.273 9.37 1 81.61 205 VAL A N 1
ATOM 1646 C CA . VAL A 1 205 ? 2.648 -16.302 10.789 1 81.61 205 VAL A CA 1
ATOM 1647 C C . VAL A 1 205 ? 4.146 -16.063 10.969 1 81.61 205 VAL A C 1
ATOM 1649 O O . VAL A 1 205 ? 4.649 -16.053 12.095 1 81.61 205 VAL A O 1
ATOM 1652 N N . LEU A 1 206 ? 4.829 -15.884 9.862 1 87.65 206 LEU A N 1
ATOM 1653 C CA . LEU A 1 206 ? 6.249 -15.559 9.95 1 87.65 206 LEU A CA 1
ATOM 1654 C C . LEU A 1 206 ? 6.452 -14.167 10.539 1 87.65 206 LEU A C 1
ATOM 1656 O O . LEU A 1 206 ? 5.693 -13.243 10.236 1 87.65 206 LEU A O 1
ATOM 1660 N N . ARG A 1 207 ? 7.545 -13.968 11.298 1 85.09 207 ARG A N 1
ATOM 1661 C CA . ARG A 1 207 ? 7.769 -12.694 11.973 1 85.09 207 ARG A CA 1
ATOM 1662 C C . ARG A 1 207 ? 9.027 -12.01 11.45 1 85.09 207 ARG A C 1
ATOM 1664 O O . ARG A 1 207 ? 9.21 -10.806 11.638 1 85.09 207 ARG A O 1
ATOM 1671 N N . ASP A 1 208 ? 9.884 -12.812 10.884 1 91.84 208 ASP A N 1
ATOM 1672 C CA . ASP A 1 208 ? 11.062 -12.226 10.25 1 91.84 208 ASP A CA 1
ATOM 1673 C C . ASP A 1 208 ? 10.725 -11.676 8.866 1 91.84 208 ASP A C 1
ATOM 1675 O O . ASP A 1 208 ? 10.449 -12.44 7.939 1 91.84 208 ASP A O 1
ATOM 1679 N N . PRO A 1 209 ? 10.76 -10.337 8.732 1 93.06 209 PRO A N 1
ATOM 1680 C CA . PRO A 1 209 ? 10.336 -9.737 7.465 1 93.06 209 PRO A CA 1
ATOM 1681 C C . PRO A 1 209 ? 11.183 -10.198 6.281 1 93.06 209 PRO A C 1
ATOM 1683 O O . PRO A 1 209 ? 10.674 -10.319 5.163 1 93.06 209 PRO A O 1
ATOM 1686 N N . PHE A 1 210 ? 12.435 -10.522 6.532 1 96.85 210 PHE A N 1
ATOM 1687 C CA . PHE A 1 210 ? 13.275 -10.95 5.42 1 96.85 210 PHE A CA 1
ATOM 1688 C C . PHE A 1 210 ? 13.013 -12.41 5.072 1 96.85 210 PHE A C 1
ATOM 1690 O O . PHE A 1 210 ? 13.079 -12.798 3.904 1 96.85 210 PHE A O 1
ATOM 1697 N N . GLU A 1 211 ? 12.704 -13.235 6.056 1 97.7 211 GLU A N 1
ATOM 1698 C CA . GLU A 1 211 ? 12.282 -14.601 5.761 1 97.7 211 GLU A CA 1
ATOM 1699 C C . GLU A 1 211 ? 10.976 -14.618 4.973 1 97.7 211 GLU A C 1
ATOM 1701 O O . GLU A 1 211 ? 10.807 -15.425 4.057 1 97.7 211 GLU A O 1
ATOM 1706 N N . LEU A 1 212 ? 10.122 -13.724 5.41 1 96.91 212 LEU A N 1
ATOM 1707 C CA . LEU A 1 212 ? 8.846 -13.621 4.711 1 96.91 212 LEU A CA 1
ATOM 1708 C C . LEU A 1 212 ? 9.05 -13.163 3.271 1 96.91 212 LEU A C 1
ATOM 1710 O O . LEU A 1 212 ? 8.357 -13.627 2.362 1 96.91 212 LEU A O 1
ATOM 1714 N N . PHE A 1 213 ? 10 -12.268 3.044 1 98.19 213 PHE A N 1
ATOM 1715 C CA . PHE A 1 213 ? 10.382 -11.844 1.702 1 98.19 213 PHE A CA 1
ATOM 1716 C C . PHE A 1 213 ? 10.854 -13.032 0.873 1 98.19 213 PHE A C 1
ATOM 1718 O O . PHE A 1 213 ? 10.468 -13.178 -0.289 1 98.19 213 PHE A O 1
ATOM 1725 N N . VAL A 1 214 ? 11.604 -13.901 1.459 1 98.69 214 VAL A N 1
ATOM 1726 C CA . VAL A 1 214 ? 12.123 -15.089 0.789 1 98.69 214 VAL A CA 1
ATOM 1727 C C . VAL A 1 214 ? 10.981 -16.06 0.5 1 98.69 214 VAL A C 1
ATOM 1729 O O . VAL A 1 214 ? 10.859 -16.569 -0.617 1 98.69 214 VAL A O 1
ATOM 1732 N N . ALA A 1 215 ? 10.149 -16.268 1.435 1 98.61 215 ALA A N 1
ATOM 1733 C CA . ALA A 1 215 ? 9.071 -17.245 1.303 1 98.61 215 ALA A CA 1
ATOM 1734 C C . ALA A 1 215 ? 8.078 -16.824 0.223 1 98.61 215 ALA A C 1
ATOM 1736 O O . ALA A 1 215 ? 7.673 -17.639 -0.608 1 98.61 215 ALA A O 1
ATOM 1737 N N . GLN A 1 216 ? 7.749 -15.556 0.211 1 98.58 216 GLN A N 1
ATOM 1738 C CA . GLN A 1 216 ? 6.707 -15.067 -0.685 1 98.58 216 GLN A CA 1
ATOM 1739 C C . GLN A 1 216 ? 7.29 -14.652 -2.032 1 98.58 216 GLN A C 1
ATOM 1741 O O . GLN A 1 216 ? 6.925 -15.207 -3.071 1 98.58 216 GLN A O 1
ATOM 1746 N N . ASN A 1 217 ? 8.21 -13.712 -2.005 1 98.6 217 ASN A N 1
ATOM 1747 C CA . ASN A 1 217 ? 8.626 -13.025 -3.223 1 98.6 217 ASN A CA 1
ATOM 1748 C C . ASN A 1 217 ? 9.685 -13.82 -3.981 1 98.6 217 ASN A C 1
ATOM 1750 O O . ASN A 1 217 ? 9.791 -13.712 -5.204 1 98.6 217 ASN A O 1
ATOM 1754 N N . VAL A 1 218 ? 10.456 -14.649 -3.29 1 98.61 218 VAL A N 1
ATOM 1755 C CA . VAL A 1 218 ? 11.499 -15.434 -3.943 1 98.61 218 VAL A CA 1
ATOM 1756 C C . VAL A 1 218 ? 10.957 -16.816 -4.30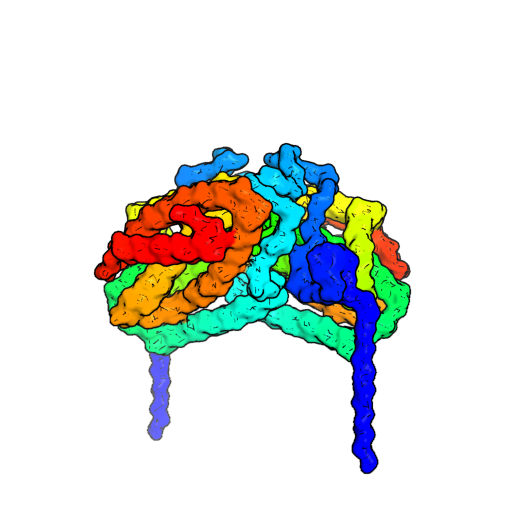1 1 98.61 218 VAL A C 1
ATOM 1758 O O . VAL A 1 218 ? 10.857 -17.163 -5.48 1 98.61 218 VAL A O 1
ATOM 1761 N N . ALA A 1 219 ? 10.484 -17.541 -3.306 1 98.66 219 ALA A N 1
ATOM 1762 C CA . ALA A 1 219 ? 10.172 -18.957 -3.477 1 98.66 219 ALA A CA 1
ATOM 1763 C C . ALA A 1 219 ? 8.812 -19.143 -4.145 1 98.66 219 ALA A C 1
ATOM 1765 O O . ALA A 1 219 ? 8.723 -19.696 -5.243 1 98.66 219 ALA A O 1
ATOM 1766 N N . LEU A 1 220 ? 7.773 -18.64 -3.537 1 98.76 220 LEU A N 1
ATOM 1767 C CA . LEU A 1 220 ? 6.444 -18.903 -4.079 1 98.76 220 LEU A CA 1
ATOM 1768 C C . LEU A 1 220 ? 6.255 -18.199 -5.419 1 98.76 220 LEU A C 1
ATOM 1770 O O . LEU A 1 220 ? 5.877 -18.829 -6.408 1 98.76 220 LEU A O 1
ATOM 1774 N N . ASP A 1 221 ? 6.513 -16.898 -5.453 1 98.54 221 ASP A N 1
ATOM 1775 C CA . ASP A 1 221 ? 6.344 -16.174 -6.709 1 98.54 221 ASP A CA 1
ATOM 1776 C C . ASP A 1 221 ? 7.292 -16.705 -7.782 1 98.54 221 ASP A C 1
ATOM 1778 O O . ASP A 1 221 ? 6.93 -16.777 -8.958 1 98.54 221 ASP A O 1
ATOM 1782 N N . GLY A 1 222 ? 8.457 -17.075 -7.41 1 98.44 222 GLY A N 1
ATOM 1783 C CA . GLY A 1 222 ? 9.459 -17.557 -8.348 1 98.44 222 GLY A CA 1
ATOM 1784 C C . GLY A 1 222 ? 9.064 -18.853 -9.029 1 98.44 222 GLY A C 1
ATOM 1785 O O . GLY A 1 222 ? 9.583 -19.182 -10.098 1 98.44 222 GLY A O 1
ATOM 1786 N N . LEU A 1 223 ? 8.156 -19.568 -8.461 1 98.75 223 LEU A N 1
ATOM 1787 C CA . LEU A 1 223 ? 7.72 -20.831 -9.047 1 98.75 223 LEU A CA 1
ATOM 1788 C C . LEU A 1 223 ? 6.298 -20.719 -9.586 1 98.75 223 LEU A C 1
ATOM 1790 O O . LEU A 1 223 ? 6.008 -21.191 -10.688 1 98.75 223 LEU A O 1
ATOM 1794 N N . LEU A 1 224 ? 5.423 -20.056 -8.864 1 98.77 224 LEU A N 1
ATOM 1795 C CA . LEU A 1 224 ? 4.009 -19.967 -9.212 1 98.77 224 LEU A CA 1
ATOM 1796 C C . LEU A 1 224 ? 3.822 -19.259 -10.549 1 98.77 224 LEU A C 1
ATOM 1798 O O . LEU A 1 224 ? 3.096 -19.747 -11.419 1 98.77 224 LEU A O 1
ATOM 1802 N N . TYR A 1 225 ? 4.43 -18.135 -10.755 1 98.56 225 TYR A N 1
ATOM 1803 C CA . TYR A 1 225 ? 4.158 -17.307 -11.925 1 98.56 225 TYR A CA 1
ATOM 1804 C C . TYR A 1 225 ? 4.694 -17.962 -13.193 1 98.56 225 TYR A C 1
ATOM 1806 O O . TYR A 1 225 ? 3.981 -18.069 -14.193 1 98.56 225 TYR A O 1
ATOM 1814 N N . PRO A 1 226 ? 5.889 -18.537 -13.23 1 97.92 226 PRO A N 1
ATOM 1815 C CA . PRO A 1 226 ? 6.337 -19.265 -14.42 1 97.92 226 PRO A CA 1
ATOM 1816 C C . PRO A 1 226 ? 5.512 -20.522 -14.688 1 97.92 226 PRO A C 1
ATOM 1818 O O . PRO A 1 226 ? 5.26 -20.864 -15.846 1 97.92 226 PRO A O 1
ATOM 1821 N N . LEU A 1 227 ? 5.104 -21.188 -13.655 1 98.3 227 LEU A N 1
ATOM 1822 C CA . LEU A 1 227 ? 4.352 -22.427 -13.823 1 98.3 227 LEU A CA 1
ATOM 1823 C C . LEU A 1 227 ? 2.95 -22.144 -14.352 1 98.3 227 LEU A C 1
ATOM 1825 O O . LEU A 1 227 ? 2.513 -22.76 -15.326 1 98.3 227 LEU A O 1
ATOM 1829 N N . VAL A 1 228 ? 2.287 -21.156 -13.75 1 98.32 228 VAL A N 1
ATOM 1830 C CA . VAL A 1 228 ? 0.877 -20.934 -14.051 1 98.32 228 VAL A CA 1
ATOM 1831 C C . VAL A 1 228 ? 0.746 -20.05 -15.289 1 98.32 228 VAL A C 1
ATOM 1833 O O . VAL A 1 228 ? 0.151 -20.458 -16.29 1 98.32 228 VAL A O 1
ATOM 1836 N N . TYR A 1 229 ? 1.319 -18.91 -15.294 1 98.02 229 TYR A N 1
ATOM 1837 C CA . TYR A 1 229 ? 1.004 -17.91 -16.308 1 98.02 229 TYR A CA 1
ATOM 1838 C C . TYR A 1 229 ? 1.844 -18.123 -17.562 1 98.02 229 TYR A C 1
ATOM 1840 O O . TYR A 1 229 ? 1.392 -17.841 -18.674 1 98.02 229 TYR A O 1
ATOM 1848 N N . GLU A 1 230 ? 3.014 -18.689 -17.402 1 95.61 230 GLU A N 1
ATOM 1849 C CA . GLU A 1 230 ? 3.831 -18.961 -18.581 1 95.61 230 GLU A CA 1
ATOM 1850 C C . GLU A 1 230 ? 3.583 -20.37 -19.11 1 95.61 230 GLU A C 1
ATOM 1852 O O . GLU A 1 230 ? 3.026 -20.543 -20.196 1 95.61 230 GLU A O 1
ATOM 1857 N N . ALA A 1 231 ? 3.776 -21.376 -18.345 1 96.07 231 ALA A N 1
ATOM 1858 C CA . ALA A 1 231 ? 3.722 -22.756 -18.818 1 96.07 231 ALA A CA 1
ATOM 1859 C C . ALA A 1 231 ? 2.283 -23.193 -19.075 1 96.07 231 ALA A C 1
ATOM 1861 O O . ALA A 1 231 ? 1.982 -23.78 -20.117 1 96.07 231 ALA A O 1
ATOM 1862 N N . LEU A 1 232 ? 1.38 -22.892 -18.196 1 97.6 232 LEU A N 1
ATOM 1863 C CA . LEU A 1 232 ? 0.027 -23.423 -18.324 1 97.6 232 LEU A CA 1
ATOM 1864 C C . LEU A 1 232 ? -0.842 -22.498 -19.17 1 97.6 232 LEU A C 1
ATOM 1866 O O . LEU A 1 232 ? -1.524 -22.952 -20.091 1 97.6 232 LEU A O 1
ATOM 1870 N N . VAL A 1 233 ? -0.787 -21.176 -18.912 1 97.01 233 VAL A N 1
ATOM 1871 C CA . VAL A 1 233 ? -1.692 -20.265 -19.606 1 97.01 233 VAL A CA 1
ATOM 1872 C C . VAL A 1 233 ? -1.137 -19.94 -20.99 1 97.01 233 VAL A C 1
ATOM 1874 O O . VAL A 1 233 ? -1.779 -20.22 -22.005 1 97.01 233 VAL A O 1
ATOM 1877 N N . ASP A 1 234 ? 0.023 -19.46 -21.098 1 94.48 234 ASP A N 1
ATOM 1878 C CA . ASP A 1 234 ? 0.578 -18.956 -22.351 1 94.48 234 ASP A CA 1
ATOM 1879 C C . ASP A 1 234 ? 0.946 -20.103 -23.289 1 94.48 234 ASP A C 1
ATOM 1881 O O . ASP A 1 234 ? 0.838 -19.973 -24.51 1 94.48 234 ASP A O 1
ATOM 1885 N N . ASP A 1 235 ? 1.4 -21.256 -22.729 1 92.84 235 ASP A N 1
ATOM 1886 C CA . ASP A 1 235 ? 1.845 -22.353 -23.583 1 92.84 235 ASP A CA 1
ATOM 1887 C C . ASP A 1 235 ? 0.752 -23.409 -23.734 1 92.84 235 ASP A C 1
ATOM 1889 O O . ASP A 1 235 ? 0.279 -23.666 -24.843 1 92.84 235 ASP A O 1
ATOM 1893 N N . HIS A 1 236 ? 0.235 -23.896 -22.698 1 93.25 236 HIS A N 1
ATOM 1894 C CA . HIS A 1 236 ? -0.655 -25.052 -22.734 1 93.25 236 HIS A CA 1
ATOM 1895 C C . HIS A 1 236 ? -2.061 -24.651 -23.166 1 93.25 236 HIS A C 1
ATOM 1897 O O . HIS A 1 236 ? -2.608 -25.216 -24.116 1 93.25 236 HIS A O 1
ATOM 1903 N N . LEU A 1 237 ? -2.655 -23.658 -22.561 1 93.93 237 LEU A N 1
ATOM 1904 C CA . LEU A 1 237 ? -4.032 -23.271 -22.852 1 93.93 237 LEU A CA 1
ATOM 1905 C C . LEU A 1 237 ? -4.111 -22.484 -24.156 1 93.93 237 LEU A C 1
ATOM 1907 O O . LEU A 1 237 ? -4.999 -22.723 -24.978 1 93.93 237 LEU A O 1
ATOM 1911 N N . ALA A 1 238 ? -3.241 -21.54 -24.263 1 91.19 238 ALA A N 1
ATOM 1912 C CA . ALA A 1 238 ? -3.261 -20.716 -25.469 1 91.19 238 ALA A CA 1
ATOM 1913 C C . ALA A 1 238 ? -3.108 -21.575 -26.722 1 91.19 238 ALA A C 1
ATOM 1915 O O . ALA A 1 238 ? -3.748 -21.313 -27.743 1 91.19 238 ALA A O 1
ATOM 1916 N N . GLY A 1 239 ? -2.277 -22.646 -26.642 1 90.12 239 GLY A N 1
ATOM 1917 C CA . GLY A 1 239 ? -2.058 -23.542 -27.766 1 90.12 239 GLY A CA 1
ATOM 1918 C C . GLY A 1 239 ? -3.266 -24.399 -28.092 1 90.12 239 GLY A C 1
ATOM 1919 O O . GLY A 1 239 ? -3.349 -24.978 -29.177 1 90.12 239 GLY A O 1
ATOM 1920 N N . ARG A 1 240 ? -4.246 -24.402 -27.267 1 91.93 240 ARG A N 1
ATOM 1921 C CA . ARG A 1 240 ? -5.44 -25.222 -27.443 1 91.93 240 ARG A CA 1
ATOM 1922 C C . ARG A 1 240 ? -6.678 -24.353 -27.635 1 91.93 240 ARG A C 1
ATOM 1924 O O . ARG A 1 240 ? -7.797 -24.787 -27.355 1 91.93 240 ARG A O 1
ATOM 1931 N N . GLY A 1 241 ? -6.42 -23.036 -27.928 1 91.01 241 GLY A N 1
ATOM 1932 C CA . GLY A 1 241 ? -7.539 -22.149 -28.206 1 91.01 241 GLY A CA 1
ATOM 1933 C C . GLY A 1 241 ? -7.854 -21.209 -27.059 1 91.01 241 GLY A C 1
ATOM 1934 O O . GLY A 1 241 ? -8.873 -20.515 -27.08 1 91.01 241 GLY A O 1
ATOM 1935 N N . GLY A 1 242 ? -7.007 -21.192 -26.034 1 93.78 242 GLY A N 1
ATOM 1936 C CA . GLY A 1 242 ? -7.268 -20.368 -24.865 1 93.78 242 GLY A CA 1
ATOM 1937 C C . GLY A 1 242 ? -6.558 -19.029 -24.907 1 93.78 242 GLY A C 1
ATOM 1938 O O . GLY A 1 242 ? -6.102 -18.529 -23.877 1 93.78 242 GLY A O 1
ATOM 1939 N N . SER A 1 243 ? -6.408 -18.438 -26.112 1 93.08 243 SER A N 1
ATOM 1940 C CA . SER A 1 243 ? -5.694 -17.174 -26.264 1 93.08 243 SER A CA 1
ATOM 1941 C C . SER A 1 243 ? -6.379 -16.055 -25.487 1 93.08 243 SER A C 1
ATOM 1943 O O . SER A 1 243 ? -5.716 -15.147 -24.982 1 93.08 243 SER A O 1
ATOM 1945 N N . ALA A 1 244 ? -7.685 -16.088 -25.393 1 95.84 244 ALA A N 1
ATOM 1946 C CA . ALA A 1 244 ? -8.43 -15.096 -24.623 1 95.84 244 ALA A CA 1
ATOM 1947 C C . ALA A 1 244 ? -7.979 -15.08 -23.165 1 95.84 244 ALA A C 1
ATOM 1949 O O . ALA A 1 244 ? -7.847 -14.013 -22.562 1 95.84 244 ALA A O 1
ATOM 1950 N N . VAL A 1 245 ? -7.705 -16.272 -22.64 1 97.24 245 VAL A N 1
ATOM 1951 C CA . VAL A 1 245 ? -7.262 -16.387 -21.254 1 97.24 245 VAL A CA 1
ATOM 1952 C C . VAL A 1 245 ? -5.88 -15.758 -21.099 1 97.24 245 VAL A C 1
ATOM 1954 O O . VAL A 1 245 ? -5.608 -15.078 -20.106 1 97.24 245 VAL A O 1
ATOM 1957 N N . ALA A 1 246 ? -5.029 -15.965 -22.043 1 96.26 246 ALA A N 1
ATOM 1958 C CA . ALA A 1 246 ? -3.692 -15.376 -22.038 1 96.26 246 ALA A CA 1
ATOM 1959 C C . ALA A 1 246 ? -3.764 -13.852 -22.052 1 96.26 246 ALA A C 1
ATOM 1961 O O . ALA A 1 246 ? -2.982 -13.181 -21.375 1 96.26 246 ALA A O 1
ATOM 1962 N N . MET A 1 247 ? -4.694 -13.289 -22.782 1 95.78 247 MET A N 1
ATOM 1963 C CA . MET A 1 247 ? -4.874 -11.841 -22.852 1 95.78 247 MET A CA 1
ATOM 1964 C C . MET A 1 247 ? -5.308 -11.281 -21.502 1 95.78 247 MET A C 1
ATOM 1966 O O . MET A 1 247 ? -4.836 -10.223 -21.083 1 95.78 247 MET A O 1
ATOM 1970 N N . LEU A 1 248 ? -6.148 -12.044 -20.834 1 97.16 248 LEU A N 1
ATOM 1971 C CA . LEU A 1 248 ? -6.719 -11.588 -19.572 1 97.16 248 LEU A CA 1
ATOM 1972 C C . LEU A 1 248 ? -5.692 -11.678 -18.447 1 97.16 248 LEU A C 1
ATOM 1974 O O . LEU A 1 248 ? -5.878 -11.083 -17.383 1 97.16 248 LEU A O 1
ATOM 1978 N N . THR A 1 249 ? -4.571 -12.43 -18.622 1 97.85 249 THR A N 1
ATOM 1979 C CA . THR A 1 249 ? -3.58 -12.627 -17.57 1 97.85 249 THR A CA 1
ATOM 1980 C C . THR A 1 249 ? -2.24 -12.017 -17.969 1 97.85 249 THR A C 1
ATOM 1982 O O . THR A 1 249 ? -1.215 -12.294 -17.343 1 97.85 249 THR A O 1
ATOM 1985 N N . GLN A 1 250 ? -2.236 -11.177 -18.953 1 96.09 250 GLN A N 1
ATOM 1986 C CA . GLN A 1 250 ? -1.007 -10.582 -19.467 1 96.09 250 GLN A CA 1
ATOM 1987 C C . GLN A 1 250 ? -0.328 -9.721 -18.406 1 96.09 250 GLN A C 1
ATOM 1989 O O . GLN A 1 250 ? 0.901 -9.649 -18.35 1 96.09 250 GLN A O 1
ATOM 1994 N N . PHE A 1 251 ? -1.099 -9.068 -17.58 1 97.03 251 PHE A N 1
ATOM 1995 C CA . PHE A 1 251 ? -0.54 -8.238 -16.519 1 97.03 251 PHE A CA 1
ATOM 1996 C C . PHE A 1 251 ? 0.377 -9.057 -15.618 1 97.03 251 PHE A C 1
ATOM 1998 O O . PHE A 1 251 ? 1.476 -8.616 -15.277 1 97.03 251 PHE A O 1
ATOM 2005 N N . MET A 1 252 ? -0.033 -10.253 -15.252 1 97.85 252 MET A N 1
ATOM 2006 C CA . MET A 1 252 ? 0.722 -11.084 -14.318 1 97.85 252 MET A CA 1
ATOM 2007 C C . MET A 1 252 ? 2.065 -11.491 -14.916 1 97.85 252 MET A C 1
ATOM 2009 O O . MET A 1 252 ? 3.086 -11.475 -14.228 1 97.85 252 MET A O 1
ATOM 2013 N N . SER A 1 253 ? 2.046 -11.755 -16.165 1 96.13 253 SER A N 1
ATOM 2014 C CA . SER A 1 253 ? 3.28 -12.153 -16.836 1 96.13 253 SER A CA 1
ATOM 2015 C C . SER A 1 253 ? 4.26 -10.989 -16.926 1 96.13 253 SER A C 1
ATOM 2017 O O . SER A 1 253 ? 5.439 -11.137 -16.596 1 96.13 253 SER A O 1
ATOM 2019 N N . ASP A 1 254 ? 3.783 -9.845 -17.331 1 95.77 254 ASP A N 1
ATOM 2020 C CA . ASP A 1 254 ? 4.623 -8.658 -17.456 1 95.77 254 ASP A CA 1
ATOM 2021 C C . ASP A 1 254 ? 5.138 -8.203 -16.092 1 95.77 254 ASP A C 1
ATOM 2023 O O . ASP A 1 254 ? 6.302 -7.817 -15.96 1 95.77 254 ASP A O 1
ATOM 2027 N N . TRP A 1 255 ? 4.214 -8.208 -15.188 1 97.2 255 TRP A N 1
ATOM 2028 C CA . TRP A 1 255 ? 4.53 -7.797 -13.824 1 97.2 255 TRP A CA 1
ATOM 2029 C C . TRP A 1 255 ? 5.639 -8.664 -13.238 1 97.2 255 TRP A C 1
ATOM 2031 O O . TRP A 1 255 ? 6.573 -8.152 -12.615 1 97.2 255 TRP A O 1
ATOM 2041 N N . PHE A 1 256 ? 5.634 -10.016 -13.428 1 97.66 256 PHE A N 1
ATOM 2042 C CA . PHE A 1 256 ? 6.624 -10.922 -12.857 1 97.66 256 PHE A CA 1
ATOM 2043 C C . PHE A 1 256 ? 7.991 -10.702 -13.494 1 97.66 256 PHE A C 1
ATOM 2045 O O . PHE A 1 256 ? 9.016 -10.756 -12.811 1 97.66 256 PHE A O 1
ATOM 2052 N N . ALA A 1 257 ? 8.021 -10.454 -14.783 1 95.16 257 ALA A N 1
ATOM 2053 C CA . ALA A 1 257 ? 9.28 -10.205 -15.48 1 95.16 257 ALA A CA 1
ATOM 2054 C C . ALA A 1 257 ? 10.008 -9.003 -14.886 1 95.16 257 ALA A C 1
ATOM 2056 O O . ALA A 1 257 ? 11.233 -9.017 -14.747 1 95.16 257 ALA A O 1
ATOM 2057 N N . GLU A 1 258 ? 9.244 -8.08 -14.502 1 95.18 258 GLU A N 1
ATOM 2058 C CA . GLU A 1 258 ? 9.789 -6.85 -13.935 1 95.18 258 GLU A CA 1
ATOM 2059 C C . GLU A 1 258 ? 10.175 -7.04 -12.471 1 95.18 258 GLU A C 1
ATOM 2061 O O . GLU A 1 258 ? 11.251 -6.615 -12.047 1 95.18 258 GLU A O 1
ATOM 2066 N N . THR A 1 259 ? 9.344 -7.68 -11.669 1 96.3 259 THR A N 1
ATOM 2067 C CA . THR A 1 259 ? 9.548 -7.818 -10.231 1 96.3 259 THR A CA 1
ATOM 2068 C C . THR A 1 259 ? 10.659 -8.823 -9.937 1 96.3 259 THR A C 1
ATOM 2070 O O . THR A 1 259 ? 11.368 -8.697 -8.937 1 96.3 259 THR A O 1
ATOM 2073 N N . GLY A 1 260 ? 10.819 -9.791 -10.824 1 96.89 260 GLY A N 1
ATOM 2074 C CA . GLY A 1 260 ? 11.903 -10.748 -10.667 1 96.89 260 GLY A CA 1
ATOM 2075 C C . GLY A 1 260 ? 13.271 -10.095 -10.608 1 96.89 260 GLY A C 1
ATOM 2076 O O . GLY A 1 260 ? 14.136 -10.521 -9.84 1 96.89 260 GLY A O 1
ATOM 2077 N N . LYS A 1 261 ? 13.46 -9.023 -11.348 1 95.96 261 LYS A N 1
ATOM 2078 C CA . LYS A 1 261 ? 14.73 -8.302 -11.366 1 95.96 261 LYS A CA 1
ATOM 2079 C C . LYS A 1 261 ? 15.007 -7.645 -10.017 1 95.96 261 LYS A C 1
ATOM 2081 O O . LYS A 1 261 ? 16.145 -7.646 -9.542 1 95.96 261 LYS A O 1
ATOM 2086 N N . TRP A 1 262 ? 14.004 -7.077 -9.476 1 97.18 262 TRP A N 1
ATOM 2087 C CA . TRP A 1 262 ? 14.119 -6.454 -8.162 1 97.18 262 TRP A CA 1
ATOM 2088 C C . TRP A 1 262 ? 14.449 -7.492 -7.095 1 97.18 262 TRP A C 1
ATOM 2090 O O . TRP A 1 262 ? 15.356 -7.29 -6.283 1 97.18 262 TRP A O 1
ATOM 2100 N N . VAL A 1 263 ? 13.777 -8.627 -7.096 1 98.11 263 VAL A N 1
ATOM 2101 C CA . VAL A 1 263 ? 13.979 -9.68 -6.106 1 98.11 263 VAL A CA 1
ATOM 2102 C C . VAL A 1 263 ? 15.405 -10.216 -6.205 1 98.11 263 VAL A C 1
ATOM 2104 O O . VAL A 1 263 ? 16.083 -10.386 -5.189 1 98.11 263 VAL A O 1
ATOM 2107 N N . ASP A 1 264 ? 15.891 -10.384 -7.379 1 97.84 264 ASP A N 1
ATOM 2108 C CA . ASP A 1 264 ? 17.24 -10.895 -7.599 1 97.84 264 ASP A CA 1
ATOM 2109 C C . ASP A 1 264 ? 18.29 -9.901 -7.107 1 97.84 264 ASP A C 1
ATOM 2111 O O . ASP A 1 264 ? 19.312 -10.298 -6.542 1 97.84 264 ASP A O 1
ATOM 2115 N N . ALA A 1 265 ? 18.037 -8.641 -7.339 1 96.68 265 ALA A N 1
ATOM 2116 C CA . ALA A 1 265 ? 18.976 -7.608 -6.911 1 96.68 265 ALA A CA 1
ATOM 2117 C C . ALA A 1 265 ? 19.104 -7.578 -5.391 1 96.68 265 ALA A C 1
ATOM 2119 O O . ALA A 1 265 ? 20.207 -7.435 -4.857 1 96.68 265 ALA A O 1
ATOM 2120 N N . VAL A 1 266 ? 18.011 -7.716 -4.691 1 97.5 266 VAL A N 1
ATOM 2121 C CA . VAL A 1 266 ? 18.009 -7.719 -3.231 1 97.5 266 VAL A CA 1
ATOM 2122 C C . VAL A 1 266 ? 18.789 -8.925 -2.715 1 97.5 266 VAL A C 1
ATOM 2124 O O . VAL A 1 266 ? 19.615 -8.796 -1.808 1 97.5 266 VAL A O 1
ATOM 2127 N N . LEU A 1 267 ? 18.547 -10.082 -3.295 1 98.02 267 LEU A N 1
ATOM 2128 C CA . LEU A 1 267 ? 19.216 -11.307 -2.87 1 98.02 267 LEU A CA 1
ATOM 2129 C C . LEU A 1 267 ? 20.72 -11.214 -3.099 1 98.02 267 LEU A C 1
ATOM 2131 O O . LEU A 1 267 ? 21.51 -11.611 -2.239 1 98.02 267 LEU A O 1
ATOM 2135 N N . LYS A 1 268 ? 21.097 -10.677 -4.241 1 97.75 268 LYS A N 1
ATOM 2136 C CA . LYS A 1 268 ? 22.507 -10.565 -4.602 1 97.75 268 LYS A CA 1
ATOM 2137 C C . LYS A 1 268 ? 23.267 -9.712 -3.591 1 97.75 268 LYS A C 1
ATOM 2139 O O . LYS A 1 268 ? 24.339 -10.102 -3.123 1 97.75 268 LYS A O 1
ATOM 2144 N N . VAL A 1 269 ? 22.724 -8.577 -3.227 1 97.38 269 VAL A N 1
ATOM 2145 C CA . VAL A 1 269 ? 23.37 -7.642 -2.311 1 97.38 269 VAL A CA 1
ATOM 2146 C C . VAL A 1 269 ? 23.406 -8.238 -0.905 1 97.38 269 VAL A C 1
ATOM 2148 O O . VAL A 1 269 ? 24.434 -8.18 -0.226 1 97.38 269 VAL A O 1
ATOM 2151 N N . ALA A 1 270 ? 22.307 -8.866 -0.452 1 97.4 270 ALA A N 1
ATOM 2152 C CA . ALA A 1 270 ? 22.231 -9.442 0.888 1 97.4 270 ALA A CA 1
ATOM 2153 C C . ALA A 1 270 ? 23.19 -10.621 1.033 1 97.4 270 ALA A C 1
ATOM 2155 O O . ALA A 1 270 ? 23.829 -10.784 2.075 1 97.4 270 ALA A O 1
ATOM 2156 N N . ALA A 1 271 ? 23.281 -11.421 0.004 1 97.73 271 ALA A N 1
ATOM 2157 C CA . ALA A 1 271 ? 24.153 -12.592 0.037 1 97.73 271 ALA A CA 1
ATOM 2158 C C . ALA A 1 271 ? 25.623 -12.182 0.028 1 97.73 271 ALA A C 1
ATOM 2160 O O . ALA A 1 271 ? 26.463 -12.845 0.641 1 97.73 271 ALA A O 1
ATOM 2161 N N . ALA A 1 272 ? 25.949 -11.071 -0.65 1 97.37 272 ALA A N 1
ATOM 2162 C CA . ALA A 1 272 ? 27.327 -10.609 -0.785 1 97.37 272 ALA A CA 1
ATOM 2163 C C . ALA A 1 272 ? 27.801 -9.915 0.488 1 97.37 272 ALA A C 1
ATOM 2165 O O . ALA A 1 272 ? 29.004 -9.735 0.694 1 97.37 272 ALA A O 1
ATOM 2166 N N . GLU A 1 273 ? 26.887 -9.558 1.378 1 96.79 273 GLU A N 1
ATOM 2167 C CA . GLU A 1 273 ? 27.201 -8.81 2.592 1 96.79 273 GLU A CA 1
ATOM 2168 C C . GLU A 1 273 ? 28.077 -9.63 3.534 1 96.79 273 GLU A C 1
ATOM 2170 O O . GLU A 1 273 ? 28.986 -9.092 4.171 1 96.79 273 GLU A O 1
ATOM 2175 N N . SER A 1 274 ? 27.839 -10.914 3.683 1 96.74 274 SER A N 1
ATOM 2176 C CA . SER A 1 274 ? 28.587 -11.776 4.594 1 96.74 274 SER A CA 1
ATOM 2177 C C . SER A 1 274 ? 28.295 -13.248 4.326 1 96.74 274 SER A C 1
ATOM 2179 O O . SER A 1 274 ? 27.274 -13.585 3.722 1 96.74 274 SER A O 1
ATOM 2181 N N . GLU A 1 275 ? 29.109 -14.06 4.767 1 96.9 275 GLU A N 1
ATOM 2182 C CA . GLU A 1 275 ? 28.892 -15.502 4.687 1 96.9 275 GLU A CA 1
ATOM 2183 C C . GLU A 1 275 ? 27.688 -15.927 5.522 1 96.9 275 GLU A C 1
ATOM 2185 O O . GLU A 1 275 ? 26.973 -16.863 5.159 1 96.9 275 GLU A O 1
ATOM 2190 N N . HIS A 1 276 ? 27.533 -15.216 6.63 1 96.86 276 HIS A N 1
ATOM 2191 C CA . HIS A 1 276 ? 26.385 -15.491 7.487 1 96.86 276 HIS A CA 1
ATOM 2192 C C . HIS A 1 276 ? 25.074 -15.283 6.735 1 96.86 276 HIS A C 1
ATOM 2194 O O . HIS A 1 276 ? 24.188 -16.14 6.775 1 96.86 276 HIS A O 1
ATOM 2200 N N . ASN A 1 277 ? 24.936 -14.135 6.067 1 97.71 277 ASN A N 1
ATOM 2201 C CA . ASN A 1 277 ? 23.738 -13.853 5.283 1 97.71 277 ASN A CA 1
ATOM 2202 C C . ASN A 1 277 ? 23.52 -14.901 4.196 1 97.71 277 ASN A C 1
ATOM 2204 O O . ASN A 1 277 ? 22.4 -15.379 4.005 1 97.71 277 ASN A O 1
ATOM 2208 N N . ARG A 1 278 ? 24.558 -15.243 3.484 1 97.6 278 ARG A N 1
ATOM 2209 C CA . ARG A 1 278 ? 24.468 -16.209 2.394 1 97.6 278 ARG A CA 1
ATOM 2210 C C . ARG A 1 278 ? 23.97 -17.559 2.899 1 97.6 278 ARG A C 1
ATOM 2212 O O . ARG A 1 278 ? 23.088 -18.168 2.29 1 97.6 278 ARG A O 1
ATOM 2219 N N . ALA A 1 279 ? 24.496 -18.039 3.965 1 97.54 279 ALA A N 1
ATOM 2220 C CA . ALA A 1 279 ? 24.105 -19.323 4.542 1 97.54 279 ALA A CA 1
ATOM 2221 C C . ALA A 1 279 ? 22.648 -19.302 4.992 1 97.54 279 ALA A C 1
ATOM 2223 O O . ALA A 1 279 ? 21.919 -20.28 4.807 1 97.54 279 ALA A O 1
ATOM 2224 N N . GLN A 1 280 ? 22.288 -18.179 5.619 1 97.69 280 GLN A N 1
ATOM 2225 C CA . GLN A 1 280 ? 20.913 -18.033 6.085 1 97.69 280 GLN A CA 1
ATOM 2226 C C . GLN A 1 280 ? 19.934 -18.023 4.915 1 97.69 280 GLN A C 1
ATOM 2228 O O . GLN A 1 280 ? 18.878 -18.658 4.976 1 97.69 280 GLN A O 1
ATOM 2233 N N . LEU A 1 281 ? 20.288 -17.323 3.885 1 98.36 281 LEU A N 1
ATOM 2234 C CA . LEU A 1 281 ? 19.448 -17.257 2.694 1 98.36 281 LEU A CA 1
ATOM 2235 C C . LEU A 1 281 ? 19.334 -18.625 2.031 1 98.36 281 LEU A C 1
ATOM 2237 O O . LEU A 1 281 ? 18.254 -19.014 1.581 1 98.36 281 LEU A O 1
ATOM 2241 N N . GLN A 1 282 ? 20.427 -19.336 1.92 1 97.83 282 GLN A N 1
ATOM 2242 C CA . GLN A 1 282 ? 20.416 -20.68 1.354 1 97.83 282 GLN A CA 1
ATOM 2243 C C . GLN A 1 282 ? 19.469 -21.595 2.125 1 97.83 282 GLN A C 1
ATOM 2245 O O . GLN A 1 282 ? 18.717 -22.366 1.526 1 97.83 282 GLN A O 1
ATOM 2250 N N . THR A 1 283 ? 19.52 -21.46 3.389 1 97.94 283 THR A N 1
ATOM 2251 C CA . THR A 1 283 ? 18.667 -22.278 4.243 1 97.94 283 THR A CA 1
ATOM 2252 C C . THR A 1 283 ? 17.195 -21.952 4.007 1 97.94 283 THR A C 1
ATOM 2254 O O . THR A 1 283 ? 16.38 -22.853 3.796 1 97.94 283 THR A O 1
ATOM 2257 N N . TRP A 1 284 ? 16.881 -20.649 4.033 1 98.47 284 TRP A N 1
ATOM 2258 C CA . TRP A 1 284 ? 15.494 -20.227 3.865 1 98.47 284 TRP A CA 1
ATOM 2259 C C . TRP A 1 284 ? 14.982 -20.58 2.473 1 98.47 284 TRP A C 1
ATOM 2261 O O . TRP A 1 284 ? 13.888 -21.129 2.328 1 98.47 284 TRP A O 1
ATOM 2271 N N . ILE A 1 285 ? 15.761 -20.284 1.416 1 98.52 285 ILE A N 1
ATOM 2272 C CA . ILE A 1 285 ? 15.323 -20.496 0.041 1 98.52 285 ILE A CA 1
ATOM 2273 C C . ILE A 1 285 ? 15.165 -21.991 -0.225 1 98.52 285 ILE A C 1
ATOM 2275 O O . ILE A 1 285 ? 14.209 -22.414 -0.879 1 98.52 285 ILE A O 1
ATOM 2279 N N . GLY A 1 286 ? 16.1 -22.792 0.211 1 97.74 286 GLY A N 1
ATOM 2280 C CA . GLY A 1 286 ? 15.984 -24.234 0.061 1 97.74 286 GLY A CA 1
ATOM 2281 C C . GLY A 1 286 ? 14.715 -24.797 0.673 1 97.74 286 GLY A C 1
ATOM 2282 O O . GLY A 1 286 ? 13.976 -25.532 0.014 1 97.74 286 GLY A O 1
ATOM 2283 N N . ALA A 1 287 ? 14.423 -24.405 1.894 1 97.85 287 ALA A N 1
ATOM 2284 C CA . ALA A 1 287 ? 13.26 -24.924 2.61 1 97.85 287 ALA A CA 1
ATOM 2285 C C . ALA A 1 287 ? 11.961 -24.461 1.956 1 97.85 287 ALA A C 1
ATOM 2287 O O . ALA A 1 287 ? 11.067 -25.27 1.697 1 97.85 287 ALA A O 1
ATOM 2288 N N . TRP A 1 288 ? 11.882 -23.218 1.641 1 98.41 288 TRP A N 1
ATOM 2289 C CA . TRP A 1 288 ? 10.628 -22.651 1.156 1 98.41 288 TRP A CA 1
ATOM 2290 C C . TRP A 1 288 ? 10.393 -23.019 -0.305 1 98.41 288 TRP A C 1
ATOM 2292 O O . TRP A 1 288 ? 9.248 -23.184 -0.733 1 98.41 288 TRP A O 1
ATOM 2302 N N . SER A 1 289 ? 11.463 -23.117 -1.132 1 98.31 289 SER A N 1
ATOM 2303 C CA . SER A 1 289 ? 11.273 -23.5 -2.527 1 98.31 289 SER A CA 1
ATOM 2304 C C . SER A 1 289 ? 10.807 -24.947 -2.645 1 98.31 289 SER A C 1
ATOM 2306 O O . SER A 1 289 ? 10.011 -25.279 -3.526 1 98.31 289 SER A O 1
ATOM 2308 N N . GLU A 1 290 ? 11.308 -25.815 -1.802 1 98.14 290 GLU A N 1
ATOM 2309 C CA . GLU A 1 290 ? 10.836 -27.197 -1.78 1 98.14 290 GLU A CA 1
ATOM 2310 C C . GLU A 1 290 ? 9.357 -27.268 -1.414 1 98.14 290 GLU A C 1
ATOM 2312 O O . GLU A 1 290 ? 8.593 -28.01 -2.036 1 98.14 290 GLU A O 1
ATOM 2317 N N . ARG A 1 291 ? 8.996 -26.519 -0.445 1 98.36 291 ARG A N 1
ATOM 2318 C CA . ARG A 1 291 ? 7.601 -26.477 -0.02 1 98.36 291 ARG A CA 1
ATOM 2319 C C . ARG A 1 291 ? 6.714 -25.887 -1.11 1 98.36 291 ARG A C 1
ATOM 2321 O O . ARG A 1 291 ? 5.591 -26.35 -1.324 1 98.36 291 ARG A O 1
ATOM 2328 N N . ALA A 1 292 ? 7.232 -24.847 -1.765 1 98.69 292 ALA A N 1
ATOM 2329 C CA . ALA A 1 292 ? 6.46 -24.22 -2.835 1 98.69 292 ALA A CA 1
ATOM 2330 C C . ALA A 1 292 ? 6.239 -25.19 -3.992 1 98.69 292 ALA A C 1
ATOM 2332 O O . ALA A 1 292 ? 5.132 -25.283 -4.529 1 98.69 292 ALA A O 1
ATOM 2333 N N . ALA A 1 293 ? 7.268 -25.898 -4.377 1 98.57 293 ALA A N 1
ATOM 2334 C CA . ALA A 1 293 ? 7.158 -26.877 -5.455 1 98.57 293 ALA A CA 1
ATOM 2335 C C . ALA A 1 293 ? 6.137 -27.958 -5.113 1 98.57 293 ALA A C 1
ATOM 2337 O O . ALA A 1 293 ? 5.302 -28.317 -5.946 1 98.57 293 ALA A O 1
ATOM 2338 N N . ALA A 1 294 ? 6.22 -28.431 -3.89 1 98.22 294 ALA A N 1
ATOM 2339 C CA . ALA A 1 294 ? 5.302 -29.472 -3.435 1 98.22 294 ALA A CA 1
ATOM 2340 C C . ALA A 1 294 ? 3.865 -28.96 -3.401 1 98.22 294 ALA A C 1
ATOM 2342 O O . ALA A 1 294 ? 2.927 -29.706 -3.69 1 98.22 294 ALA A O 1
ATOM 2343 N N . ALA A 1 295 ? 3.734 -27.715 -3.029 1 98.42 295 ALA A N 1
ATOM 2344 C CA . ALA A 1 295 ? 2.41 -27.113 -2.904 1 98.42 295 ALA A CA 1
ATOM 2345 C C . ALA A 1 295 ? 1.783 -26.875 -4.275 1 98.42 295 ALA A C 1
ATOM 2347 O O . ALA A 1 295 ? 0.561 -26.944 -4.426 1 98.42 295 ALA A O 1
ATOM 2348 N N . LEU A 1 296 ? 2.615 -26.641 -5.3 1 98.64 296 LEU A N 1
ATOM 2349 C CA . LEU A 1 296 ? 2.109 -26.259 -6.613 1 98.64 296 LEU A CA 1
ATOM 2350 C C . LEU A 1 296 ? 1.872 -27.488 -7.484 1 98.64 296 LEU A C 1
ATOM 2352 O O . LEU A 1 296 ? 1.137 -27.422 -8.472 1 98.64 296 LEU A O 1
ATOM 2356 N N . LEU A 1 297 ? 2.434 -28.61 -7.123 1 98.26 297 LEU A N 1
ATOM 2357 C CA . LEU A 1 297 ? 2.352 -29.825 -7.926 1 98.26 297 LEU A CA 1
ATOM 2358 C C . LEU A 1 297 ? 0.9 -30.246 -8.126 1 98.26 297 LEU A C 1
ATOM 2360 O O . LEU A 1 297 ? 0.465 -30.472 -9.258 1 98.26 297 LEU A O 1
ATOM 2364 N N . PRO A 1 298 ? 0.077 -30.315 -7.059 1 97.94 298 PRO A N 1
ATOM 2365 C CA . PRO A 1 298 ? -1.315 -30.717 -7.27 1 97.94 298 PRO A CA 1
ATOM 2366 C C . PRO A 1 298 ? -2.115 -29.683 -8.06 1 97.94 298 PRO A C 1
ATOM 2368 O O . PRO A 1 298 ? -3.047 -30.041 -8.784 1 97.94 298 PRO A O 1
ATOM 2371 N N . VAL A 1 299 ? -1.787 -28.429 -7.941 1 97.94 299 VAL A N 1
ATOM 2372 C CA . VAL A 1 299 ? -2.466 -27.368 -8.678 1 97.94 299 VAL A CA 1
ATOM 2373 C C . VAL A 1 299 ? -2.221 -27.541 -10.175 1 97.94 299 VAL A C 1
ATOM 2375 O O . VAL A 1 299 ? -3.159 -27.484 -10.974 1 97.94 299 VAL A O 1
ATOM 2378 N N . VAL A 1 300 ? -0.983 -27.795 -10.548 1 97.8 300 VAL A N 1
ATOM 2379 C CA . VAL A 1 300 ? -0.613 -28.015 -11.942 1 97.8 300 VAL A CA 1
ATOM 2380 C C . VAL A 1 300 ? -1.269 -29.294 -12.456 1 97.8 300 VAL A C 1
ATOM 2382 O O . VAL A 1 300 ? -1.704 -29.356 -13.608 1 97.8 300 VAL A O 1
ATOM 2385 N N . GLY A 1 301 ? -1.431 -30.238 -11.609 1 96.27 301 GLY A N 1
ATOM 2386 C CA . GLY A 1 301 ? -1.981 -31.537 -11.966 1 96.27 301 GLY A CA 1
ATOM 2387 C C . GLY A 1 301 ? -3.454 -31.483 -12.323 1 96.27 301 GLY A C 1
ATOM 2388 O O . GLY A 1 301 ? -3.975 -32.395 -12.968 1 96.27 301 GLY A O 1
ATOM 2389 N N . GLN A 1 302 ? -4.114 -30.396 -11.976 1 94.64 302 GLN A N 1
ATOM 2390 C CA . GLN A 1 302 ? -5.54 -30.268 -12.259 1 94.64 302 GLN A CA 1
ATOM 2391 C C . GLN A 1 302 ? -5.781 -29.923 -13.726 1 94.64 302 GLN A C 1
ATOM 2393 O O . GLN A 1 302 ? -6.905 -30.035 -14.219 1 94.64 302 GLN A O 1
ATOM 2398 N N . VAL A 1 303 ? -4.764 -29.473 -14.401 1 95.27 303 VAL A N 1
ATOM 2399 C CA . VAL A 1 303 ? -4.907 -29.05 -15.79 1 95.27 303 VAL A CA 1
ATOM 2400 C C . VAL A 1 303 ? -4.764 -30.256 -16.715 1 95.27 303 VAL A C 1
ATOM 2402 O O . VAL A 1 303 ? -3.71 -30.896 -16.755 1 95.27 303 VAL A O 1
ATOM 2405 N N . PRO A 1 304 ? -5.827 -30.573 -17.411 1 92.84 304 PRO A N 1
ATOM 2406 C CA . PRO A 1 304 ? -5.772 -31.739 -18.296 1 92.84 304 PRO A CA 1
ATOM 2407 C C . PRO A 1 304 ? -4.628 -31.661 -19.304 1 92.84 304 PRO A C 1
ATOM 2409 O O . PRO A 1 304 ? -4.437 -30.625 -19.947 1 92.84 304 PRO A O 1
ATOM 2412 N N . GLY A 1 305 ? -3.84 -32.737 -19.333 1 90.32 305 GLY A N 1
ATOM 2413 C CA . GLY A 1 305 ? -2.783 -32.827 -20.328 1 90.32 305 GLY A CA 1
ATOM 2414 C C . GLY A 1 305 ? -1.467 -32.238 -19.854 1 90.32 305 GLY A C 1
ATOM 2415 O O . GLY A 1 305 ? -0.442 -32.379 -20.524 1 90.32 305 GLY A O 1
ATOM 2416 N N . ALA A 1 306 ? -1.551 -31.599 -18.744 1 89.6 306 ALA A N 1
ATOM 2417 C CA . ALA A 1 306 ? -0.314 -31.043 -18.201 1 89.6 306 ALA A CA 1
ATOM 2418 C C . ALA A 1 306 ? 0.528 -32.126 -17.534 1 89.6 306 ALA A C 1
ATOM 2420 O O . ALA A 1 306 ? 0.014 -32.925 -16.747 1 89.6 306 ALA A O 1
ATOM 2421 N N . GLU A 1 307 ? 1.738 -32.292 -17.915 1 93.23 307 GLU A N 1
ATOM 2422 C CA . GLU A 1 307 ? 2.682 -33.172 -17.232 1 93.23 307 GLU A CA 1
ATOM 2423 C C . GLU A 1 307 ? 3.26 -32.503 -15.989 1 93.23 307 GLU A C 1
ATOM 2425 O O . GLU A 1 307 ? 4.397 -32.028 -16.004 1 93.23 307 GLU A O 1
ATOM 2430 N N . ALA A 1 308 ? 2.521 -32.578 -14.93 1 95.62 308 ALA A N 1
ATOM 2431 C CA . ALA A 1 308 ? 2.763 -31.779 -13.732 1 95.62 308 ALA A CA 1
ATOM 2432 C C . ALA A 1 308 ? 4.177 -31.998 -13.202 1 95.62 308 ALA A C 1
ATOM 2434 O O . ALA A 1 308 ? 4.9 -31.037 -12.929 1 95.62 308 ALA A O 1
ATOM 2435 N N . ASP A 1 309 ? 4.608 -33.296 -13.053 1 96.51 309 ASP A N 1
ATOM 2436 C CA . ASP A 1 309 ? 5.922 -33.605 -12.499 1 96.51 309 ASP A CA 1
ATOM 2437 C C . ASP A 1 309 ? 7.034 -33.01 -13.36 1 96.51 309 ASP A C 1
ATOM 2439 O O . ASP A 1 309 ? 7.981 -32.417 -12.838 1 96.51 309 ASP A O 1
ATOM 2443 N N . GLU A 1 310 ? 6.889 -33.159 -14.615 1 96.88 310 GLU A N 1
ATOM 2444 C CA . GLU A 1 310 ? 7.894 -32.652 -15.545 1 96.88 310 GLU A CA 1
ATOM 2445 C C . GLU A 1 310 ? 7.923 -31.126 -15.548 1 96.88 310 GLU A C 1
ATOM 2447 O O . GLU A 1 310 ? 8.997 -30.521 -15.515 1 96.88 310 GLU A O 1
ATOM 2452 N N . LEU A 1 311 ? 6.763 -30.506 -15.605 1 97.21 311 LEU A N 1
ATOM 2453 C CA . LEU A 1 311 ? 6.671 -29.051 -15.65 1 97.21 311 LEU A CA 1
ATOM 2454 C C . LEU A 1 311 ? 7.232 -28.431 -14.374 1 97.21 311 LEU A C 1
ATOM 2456 O O . LEU A 1 311 ? 7.974 -27.448 -14.431 1 97.21 311 LEU A O 1
ATOM 2460 N N . VAL A 1 312 ? 6.834 -28.986 -13.232 1 98.02 312 VAL A N 1
ATOM 2461 C CA . VAL A 1 312 ? 7.309 -28.468 -11.953 1 98.02 312 VAL A CA 1
ATOM 2462 C C . VAL A 1 312 ? 8.818 -28.676 -11.839 1 98.02 312 VAL A C 1
ATOM 2464 O O . VAL A 1 312 ? 9.544 -27.774 -11.415 1 98.02 312 VAL A O 1
ATOM 2467 N N . GLY A 1 313 ? 9.301 -29.867 -12.213 1 97.63 313 GLY A N 1
ATOM 2468 C CA . GLY A 1 313 ? 10.73 -30.137 -12.194 1 97.63 313 GLY A CA 1
ATOM 2469 C C . GLY A 1 313 ? 11.532 -29.172 -13.046 1 97.63 313 GLY A C 1
ATOM 2470 O O . GLY A 1 313 ? 12.591 -28.699 -12.629 1 97.63 313 GLY A O 1
ATOM 2471 N N . GLU A 1 314 ? 11.047 -28.867 -14.232 1 97.54 314 GLU A N 1
ATOM 2472 C CA . GLU A 1 314 ? 11.708 -27.937 -15.143 1 97.54 314 GLU A CA 1
ATOM 2473 C C . GLU A 1 314 ? 11.785 -26.537 -14.542 1 97.54 314 GLU A C 1
ATOM 2475 O O . GLU A 1 314 ? 12.808 -25.859 -14.661 1 97.54 314 GLU A O 1
ATOM 2480 N N . ARG A 1 315 ? 10.696 -26.088 -13.91 1 97.39 315 ARG A N 1
ATOM 2481 C CA . ARG A 1 315 ? 10.663 -24.737 -13.358 1 97.39 315 ARG A CA 1
ATOM 2482 C C . ARG A 1 315 ? 11.498 -24.645 -12.085 1 97.39 315 ARG A C 1
ATOM 2484 O O . ARG A 1 315 ? 12.09 -23.602 -11.799 1 97.39 315 ARG A O 1
ATOM 2491 N N . VAL A 1 316 ? 11.559 -25.771 -11.314 1 97.98 316 VAL A N 1
ATOM 2492 C CA . VAL A 1 316 ? 12.437 -25.807 -10.149 1 97.98 316 VAL A CA 1
ATOM 2493 C C . VAL A 1 316 ? 13.893 -25.698 -10.595 1 97.98 316 VAL A C 1
ATOM 2495 O O . VAL A 1 316 ? 14.687 -24.986 -9.976 1 97.98 316 VAL A O 1
ATOM 2498 N N . ALA A 1 317 ? 14.221 -26.356 -11.687 1 97.75 317 ALA A N 1
ATOM 2499 C CA . ALA A 1 317 ? 15.578 -26.287 -12.221 1 97.75 317 ALA A CA 1
ATOM 2500 C C . ALA A 1 317 ? 15.905 -24.878 -12.707 1 97.75 317 ALA A C 1
ATOM 2502 O O . ALA A 1 317 ? 17.003 -24.37 -12.466 1 97.75 317 ALA A O 1
ATOM 2503 N N . ALA A 1 318 ? 14.996 -24.275 -13.391 1 97.54 318 ALA A N 1
ATOM 2504 C CA . ALA A 1 318 ? 15.192 -22.912 -13.878 1 97.54 318 ALA A CA 1
ATOM 2505 C C . ALA A 1 318 ? 15.339 -21.932 -12.718 1 97.54 318 ALA A C 1
ATOM 2507 O O . ALA A 1 318 ? 16.125 -20.984 -12.793 1 97.54 318 ALA A O 1
ATOM 2508 N N . PHE A 1 319 ? 14.533 -22.139 -11.709 1 97.85 319 PHE A N 1
ATOM 2509 C CA . PHE A 1 319 ? 14.576 -21.324 -10.501 1 97.85 319 PHE A CA 1
ATOM 2510 C C . PHE A 1 319 ? 15.945 -21.412 -9.837 1 97.85 319 PHE A C 1
ATOM 2512 O O . PHE A 1 319 ? 16.521 -20.393 -9.451 1 97.85 319 PHE A O 1
ATOM 2519 N N . LYS A 1 320 ? 16.494 -22.59 -9.706 1 97.05 320 LYS A N 1
ATOM 2520 C CA . LYS A 1 320 ? 17.808 -22.802 -9.107 1 97.05 320 LYS A CA 1
ATOM 2521 C C . LYS A 1 320 ? 18.902 -22.126 -9.93 1 97.05 320 LYS A C 1
ATOM 2523 O O . LYS A 1 320 ? 19.827 -21.531 -9.373 1 97.05 320 LYS A O 1
ATOM 2528 N N . ALA A 1 321 ? 18.772 -22.227 -11.204 1 96.87 321 ALA A N 1
ATOM 2529 C CA . ALA A 1 321 ? 19.742 -21.592 -12.092 1 96.87 321 ALA A CA 1
ATOM 2530 C C . ALA A 1 321 ? 19.725 -20.075 -11.929 1 96.87 321 ALA A C 1
ATOM 2532 O O . ALA A 1 321 ? 20.774 -19.428 -11.971 1 96.87 321 ALA A O 1
ATOM 2533 N N . ARG A 1 322 ? 18.574 -19.553 -11.744 1 96.6 322 ARG A N 1
ATOM 2534 C CA . ARG A 1 322 ? 18.417 -18.118 -11.528 1 96.6 322 ARG A CA 1
ATOM 2535 C C . ARG A 1 322 ? 19.059 -17.689 -10.213 1 96.6 322 ARG A C 1
ATOM 2537 O O . ARG A 1 322 ? 19.749 -16.669 -10.157 1 96.6 322 ARG A O 1
ATOM 2544 N N . LEU A 1 323 ? 18.84 -18.459 -9.178 1 96.91 3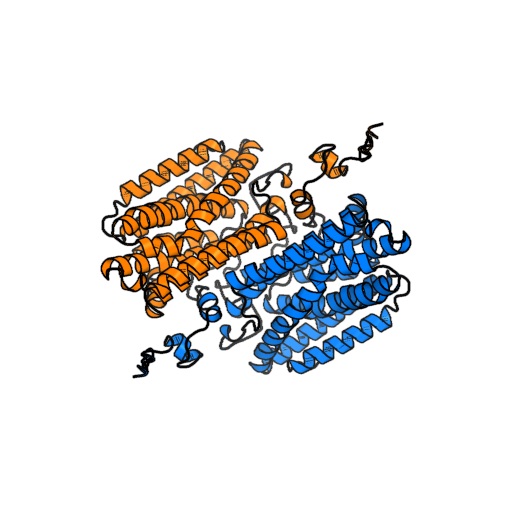23 LEU A N 1
ATOM 2545 C CA . LEU A 1 323 ? 19.37 -18.139 -7.857 1 96.91 323 LEU A CA 1
ATOM 2546 C C . LEU A 1 323 ? 20.893 -18.219 -7.848 1 96.91 323 LEU A C 1
ATOM 2548 O O . LEU A 1 323 ? 21.554 -17.465 -7.13 1 96.91 323 LEU A O 1
ATOM 2552 N N . GLU A 1 324 ? 21.444 -19.115 -8.607 1 95.64 324 GLU A N 1
ATOM 2553 C CA . GLU A 1 324 ? 22.896 -19.246 -8.695 1 95.64 324 GLU A CA 1
ATOM 2554 C C . GLU A 1 324 ? 23.539 -17.946 -9.17 1 95.64 324 GLU A C 1
ATOM 2556 O O . GLU A 1 324 ? 24.645 -17.603 -8.746 1 95.64 324 GLU A O 1
ATOM 2561 N N . LYS A 1 325 ? 22.881 -17.245 -9.989 1 94.62 325 LYS A N 1
ATOM 2562 C CA . LYS A 1 325 ? 23.39 -15.987 -10.527 1 94.62 325 LYS A CA 1
ATOM 2563 C C . LYS A 1 325 ? 23.409 -14.899 -9.458 1 94.62 325 LYS A C 1
ATOM 2565 O O . LYS A 1 325 ? 24.069 -13.871 -9.622 1 94.62 325 LYS A O 1
ATOM 2570 N N . THR A 1 326 ? 22.718 -15.089 -8.353 1 94.87 326 THR A N 1
ATOM 2571 C CA . THR A 1 326 ? 22.705 -14.129 -7.255 1 94.87 326 THR A CA 1
ATOM 2572 C C . THR A 1 326 ? 23.752 -14.493 -6.206 1 94.87 326 THR A C 1
ATOM 2574 O O . THR A 1 326 ? 23.85 -13.839 -5.166 1 94.87 326 THR A O 1
ATOM 2577 N N . GLY A 1 327 ? 24.473 -15.561 -6.465 1 93.43 327 GLY A N 1
ATOM 2578 C CA . GLY A 1 327 ? 25.493 -15.998 -5.525 1 93.43 327 GLY A CA 1
ATOM 2579 C C . GLY A 1 327 ? 24.976 -16.995 -4.505 1 93.43 327 GLY A C 1
ATOM 2580 O O . GLY A 1 327 ? 25.676 -17.329 -3.547 1 93.43 327 GLY A O 1
ATOM 2581 N N . ILE A 1 328 ? 23.752 -17.42 -4.67 1 95.34 328 ILE A N 1
ATOM 2582 C CA . ILE A 1 328 ? 23.148 -18.366 -3.738 1 95.34 328 ILE A CA 1
ATOM 2583 C C . ILE A 1 328 ? 22.974 -19.722 -4.419 1 95.34 328 ILE A C 1
ATOM 2585 O O . ILE A 1 328 ? 22.064 -19.903 -5.232 1 95.34 328 ILE A O 1
ATOM 2589 N N . ALA A 1 329 ? 23.783 -20.605 -4.169 1 88.6 329 ALA A N 1
ATOM 2590 C CA . ALA A 1 329 ? 23.711 -21.952 -4.729 1 88.6 329 ALA A CA 1
ATOM 2591 C C . ALA A 1 329 ? 22.901 -22.878 -3.827 1 88.6 329 ALA A C 1
ATOM 2593 O O . ALA A 1 329 ? 23.134 -22.937 -2.617 1 88.6 329 ALA A O 1
ATOM 2594 N N . LEU A 1 330 ? 21.904 -23.477 -4.387 1 87.88 330 LEU A N 1
ATOM 2595 C CA . LEU A 1 330 ? 21.07 -24.397 -3.622 1 87.88 330 LEU A CA 1
ATOM 2596 C C . LEU A 1 330 ? 21.473 -25.844 -3.886 1 87.88 330 LEU A C 1
ATOM 2598 O O . LEU A 1 330 ? 21.908 -26.18 -4.99 1 87.88 330 LEU A O 1
ATOM 2602 N N . MET B 1 1 ? -38.496 3.197 -48.231 1 23.48 1 MET B N 1
ATOM 2603 C CA . MET B 1 1 ? -38.908 2.156 -47.293 1 23.48 1 MET B CA 1
ATOM 2604 C C . MET B 1 1 ? -37.935 2.063 -46.123 1 23.48 1 MET B C 1
ATOM 2606 O O . MET B 1 1 ? -36.771 1.703 -46.305 1 23.48 1 MET B O 1
ATOM 2610 N N . GLN B 1 2 ? -37.962 2.834 -45.035 1 27.47 2 GLN B N 1
ATOM 2611 C CA . GLN B 1 2 ? -36.948 3.197 -44.05 1 27.47 2 GLN B CA 1
ATOM 2612 C C . GLN B 1 2 ? -36.794 2.108 -42.993 1 27.47 2 GLN B C 1
ATOM 2614 O O . GLN B 1 2 ? -37.774 1.705 -42.361 1 27.47 2 GLN B O 1
ATOM 2619 N N . ILE B 1 3 ? -35.889 1.041 -43.087 1 30.64 3 ILE B N 1
ATOM 2620 C CA . ILE B 1 3 ? -35.809 -0.215 -42.35 1 30.64 3 ILE B CA 1
ATOM 2621 C C . ILE B 1 3 ? -35.528 0.069 -40.876 1 30.64 3 ILE B C 1
ATOM 2623 O O . ILE B 1 3 ? -34.54 0.727 -40.541 1 30.64 3 ILE B O 1
ATOM 2627 N N . ASP B 1 4 ? -36.427 0.166 -39.903 1 28.14 4 ASP B N 1
ATOM 2628 C CA . ASP B 1 4 ? -36.439 0.424 -38.466 1 28.14 4 ASP B CA 1
ATOM 2629 C C . ASP B 1 4 ? -35.785 -0.721 -37.697 1 28.14 4 ASP B C 1
ATOM 2631 O O . ASP B 1 4 ? -36.31 -1.836 -37.668 1 28.14 4 ASP B O 1
ATOM 2635 N N . LEU B 1 5 ? -34.564 -1.051 -37.776 1 24.01 5 LEU B N 1
ATOM 2636 C CA . LEU B 1 5 ? -33.947 -2.223 -37.165 1 24.01 5 LEU B CA 1
ATOM 2637 C C . LEU B 1 5 ? -34.125 -2.205 -35.651 1 24.01 5 LEU B C 1
ATOM 2639 O O . LEU B 1 5 ? -33.703 -1.257 -34.984 1 24.01 5 LEU B O 1
ATOM 2643 N N . ARG B 1 6 ? -35.168 -2.649 -35.102 1 30.14 6 ARG B N 1
ATOM 2644 C CA . ARG B 1 6 ? -35.579 -2.845 -33.715 1 30.14 6 ARG B CA 1
ATOM 2645 C C . ARG B 1 6 ? -34.538 -3.647 -32.943 1 30.14 6 ARG B C 1
ATOM 2647 O O . ARG B 1 6 ? -34.269 -4.805 -33.272 1 30.14 6 ARG B O 1
ATOM 2654 N N . THR B 1 7 ? -33.425 -3.12 -32.537 1 26.15 7 THR B N 1
ATOM 2655 C CA . THR B 1 7 ? -32.345 -3.759 -31.795 1 26.15 7 THR B CA 1
ATOM 2656 C C . THR B 1 7 ? -32.866 -4.365 -30.494 1 26.15 7 THR B C 1
ATOM 2658 O O . THR B 1 7 ? -33.504 -3.676 -29.695 1 26.15 7 THR B O 1
ATOM 2661 N N . VAL B 1 8 ? -33.284 -5.526 -30.478 1 29.87 8 VAL B N 1
ATOM 2662 C CA . VAL B 1 8 ? -33.858 -6.315 -29.393 1 29.87 8 VAL B CA 1
ATOM 2663 C C . VAL B 1 8 ? -32.925 -6.287 -28.184 1 29.87 8 VAL B C 1
ATOM 2665 O O . VAL B 1 8 ? -31.743 -6.621 -28.296 1 29.87 8 VAL B O 1
ATOM 2668 N N . SER B 1 9 ? -33.073 -5.395 -27.326 1 27.36 9 SER B N 1
ATOM 2669 C CA . SER B 1 9 ? -32.389 -5.228 -26.047 1 27.36 9 SER B CA 1
ATOM 2670 C C . SER B 1 9 ? -32.442 -6.509 -25.221 1 27.36 9 SER B C 1
ATOM 2672 O O . SER B 1 9 ? -33.525 -6.99 -24.882 1 27.36 9 SER B O 1
ATOM 2674 N N . ILE B 1 10 ? -31.793 -7.549 -25.598 1 29.43 10 ILE B N 1
ATOM 2675 C CA . ILE B 1 10 ? -31.854 -8.825 -24.894 1 29.43 10 ILE B CA 1
ATOM 2676 C C . ILE B 1 10 ? -31.637 -8.599 -23.399 1 29.43 10 ILE B C 1
ATOM 2678 O O . ILE B 1 10 ? -30.672 -7.944 -22.997 1 29.43 10 ILE B O 1
ATOM 2682 N N . GLN B 1 11 ? -32.639 -8.486 -22.684 1 29.15 11 GLN B N 1
ATOM 2683 C CA . GLN B 1 11 ? -32.757 -8.324 -21.239 1 29.15 11 GLN B CA 1
ATOM 2684 C C . GLN B 1 11 ? -31.909 -9.354 -20.498 1 29.15 11 GLN B C 1
ATOM 2686 O O . GLN B 1 11 ? -32.05 -10.558 -20.722 1 29.15 11 GLN B O 1
ATOM 2691 N N . PRO B 1 12 ? -30.721 -9.025 -20.161 1 30.75 12 PRO B N 1
ATOM 2692 C CA . PRO B 1 12 ? -29.904 -10.055 -19.514 1 30.75 12 PRO B CA 1
ATOM 2693 C C . PRO B 1 12 ? -30.65 -10.787 -18.401 1 30.75 12 PRO B C 1
ATOM 2695 O O . PRO B 1 12 ? -31.535 -10.21 -17.763 1 30.75 12 PRO B O 1
ATOM 2698 N N . LEU B 1 13 ? -30.935 -12.037 -18.592 1 30.8 13 LEU B N 1
ATOM 2699 C CA . LEU B 1 13 ? -31.804 -12.829 -17.729 1 30.8 13 LEU B CA 1
ATOM 2700 C C . LEU B 1 13 ? -31.537 -12.52 -16.259 1 30.8 13 LEU B C 1
ATOM 2702 O O . LEU B 1 13 ? -32.475 -12.341 -15.478 1 30.8 13 LEU B O 1
ATOM 2706 N N . ARG B 1 14 ? -30.447 -13.259 -15.713 1 33.37 14 ARG B N 1
ATOM 2707 C CA . ARG B 1 14 ? -30.266 -13.193 -14.266 1 33.37 14 ARG B CA 1
ATOM 2708 C C . ARG B 1 14 ? -29.398 -12 -13.878 1 33.37 14 ARG B C 1
ATOM 2710 O O . ARG B 1 14 ? -28.305 -11.819 -14.418 1 33.37 14 ARG B O 1
ATOM 2717 N N . ASN B 1 15 ? -29.873 -10.906 -13.492 1 34.49 15 ASN B N 1
ATOM 2718 C CA . ASN B 1 15 ? -29.316 -9.562 -13.374 1 34.49 15 ASN B CA 1
ATOM 2719 C C . ASN B 1 15 ? -28.056 -9.551 -12.513 1 34.49 15 ASN B C 1
ATOM 2721 O O . ASN B 1 15 ? -27.151 -8.746 -12.741 1 34.49 15 ASN B O 1
ATOM 2725 N N . THR B 1 16 ? -28.085 -9.808 -11.199 1 36.8 16 THR B N 1
ATOM 2726 C CA . THR B 1 16 ? -26.914 -9.7 -10.337 1 36.8 16 THR B CA 1
ATOM 2727 C C . THR B 1 16 ? -26.71 -10.984 -9.538 1 36.8 16 THR B C 1
ATOM 2729 O O . THR B 1 16 ? -27.601 -11.834 -9.481 1 36.8 16 THR B O 1
ATOM 2732 N N . PHE B 1 17 ? -25.598 -11.356 -9.11 1 33.42 17 PHE B N 1
ATOM 2733 C CA . PHE B 1 17 ? -25.219 -12.553 -8.369 1 33.42 17 PHE B CA 1
ATOM 2734 C C . PHE B 1 17 ? -25.965 -12.627 -7.042 1 33.42 17 PHE B C 1
ATOM 2736 O O . PHE B 1 17 ? -26.304 -11.597 -6.456 1 33.42 17 PHE B O 1
ATOM 2743 N N . ASP B 1 18 ? -26.479 -13.715 -6.622 1 36.26 18 ASP B N 1
ATOM 2744 C CA . ASP B 1 18 ? -27.374 -13.933 -5.49 1 36.26 18 ASP B CA 1
ATOM 2745 C C . ASP B 1 18 ? -26.833 -13.269 -4.226 1 36.26 18 ASP B C 1
ATOM 2747 O O . ASP B 1 18 ? -27.587 -12.647 -3.475 1 36.26 18 ASP B O 1
ATOM 2751 N N . HIS B 1 19 ? -25.548 -13.508 -3.858 1 35.87 19 HIS B N 1
ATOM 2752 C CA . HIS B 1 19 ? -25.035 -12.908 -2.632 1 35.87 19 HIS B CA 1
ATOM 2753 C C . HIS B 1 19 ? -24.946 -11.391 -2.756 1 35.87 19 HIS B C 1
ATOM 2755 O O . HIS B 1 19 ? -25.097 -10.673 -1.764 1 35.87 19 HIS B O 1
ATOM 2761 N N . LEU B 1 20 ? -24.588 -10.954 -3.818 1 40.37 20 LEU B N 1
ATOM 2762 C CA . LEU B 1 20 ? -24.753 -9.533 -4.104 1 40.37 20 LEU B CA 1
ATOM 2763 C C . LEU B 1 20 ? -26.23 -9.172 -4.229 1 40.37 20 LEU B C 1
ATOM 2765 O O . LEU B 1 20 ? -26.641 -8.078 -3.836 1 40.37 20 LEU B O 1
ATOM 2769 N N . VAL B 1 21 ? -26.975 -10.006 -4.845 1 39.63 21 VAL B N 1
ATOM 2770 C CA . VAL B 1 21 ? -28.426 -9.856 -4.894 1 39.63 21 VAL B CA 1
ATOM 2771 C C . VAL B 1 21 ? -28.991 -9.834 -3.476 1 39.63 21 VAL B C 1
ATOM 2773 O O . VAL B 1 21 ? -29.889 -9.046 -3.171 1 39.63 21 VAL B O 1
ATOM 2776 N N . ARG B 1 22 ? -28.49 -10.708 -2.689 1 42.39 22 ARG B N 1
ATOM 2777 C CA . ARG B 1 22 ? -28.965 -10.735 -1.309 1 42.39 22 ARG B CA 1
ATOM 2778 C C . ARG B 1 22 ? -28.621 -9.438 -0.586 1 42.39 22 ARG B C 1
ATOM 2780 O O . ARG B 1 22 ? -29.374 -8.984 0.278 1 42.39 22 ARG B O 1
ATOM 2787 N N . ARG B 1 23 ? -27.446 -8.945 -0.964 1 39.44 23 ARG B N 1
ATOM 2788 C CA . ARG B 1 23 ? -27.022 -7.709 -0.313 1 39.44 23 ARG B CA 1
ATOM 2789 C C . ARG B 1 23 ? -27.457 -6.49 -1.119 1 39.44 23 ARG B C 1
ATOM 2791 O O . ARG B 1 23 ? -27.809 -5.455 -0.548 1 39.44 23 ARG B O 1
ATOM 2798 N N . PHE B 1 24 ? -27.177 -6.549 -2.445 1 44.04 24 PHE B N 1
ATOM 2799 C CA . PHE B 1 24 ? -27.415 -5.334 -3.215 1 44.04 24 PHE B CA 1
ATOM 2800 C C . PHE B 1 24 ? -28.654 -5.482 -4.091 1 44.04 24 PHE B C 1
ATOM 2802 O O . PHE B 1 24 ? -29.021 -4.557 -4.818 1 44.04 24 PHE B O 1
ATOM 2809 N N . GLY B 1 25 ? -29.399 -6.355 -3.94 1 43.3 25 GLY B N 1
ATOM 2810 C CA . GLY B 1 25 ? -30.572 -6.522 -4.783 1 43.3 25 GLY B CA 1
ATOM 2811 C C . GLY B 1 25 ? -30.235 -6.968 -6.193 1 43.3 25 GLY B C 1
ATOM 2812 O O . GLY B 1 25 ? -29.069 -7.218 -6.509 1 43.3 25 GLY B O 1
ATOM 2813 N N . ASP B 1 26 ? -31.179 -7.319 -7.004 1 41.29 26 ASP B N 1
ATOM 2814 C CA . ASP B 1 26 ? -31.155 -7.781 -8.389 1 41.29 26 ASP B CA 1
ATOM 2815 C C . ASP B 1 26 ? -30.451 -6.771 -9.292 1 41.29 26 ASP B C 1
ATOM 2817 O O . ASP B 1 26 ? -31.045 -6.264 -10.247 1 41.29 26 ASP B O 1
ATOM 2821 N N . LYS B 1 27 ? -29.506 -5.957 -8.692 1 45.92 27 LYS B N 1
ATOM 2822 C CA . LYS B 1 27 ? -28.812 -5.017 -9.567 1 45.92 27 LYS B CA 1
ATOM 2823 C C . LYS B 1 27 ? -27.393 -5.491 -9.869 1 45.92 27 LYS B C 1
ATOM 2825 O O . LYS B 1 27 ? -26.769 -6.162 -9.045 1 45.92 27 LYS B O 1
ATOM 2830 N N . PRO B 1 28 ? -26.936 -5.339 -11.14 1 42.7 28 PRO B N 1
ATOM 2831 C CA . PRO B 1 28 ? -25.591 -5.73 -11.568 1 42.7 28 PRO B CA 1
ATOM 2832 C C . PRO B 1 28 ? -24.494 -5.111 -10.704 1 42.7 28 PRO B C 1
ATOM 2834 O O . PRO B 1 28 ? -24.559 -3.924 -10.375 1 42.7 28 PRO B O 1
ATOM 2837 N N . ALA B 1 29 ? -23.579 -5.943 -10.06 1 44.37 29 ALA B N 1
ATOM 2838 C CA . ALA B 1 29 ? -22.481 -5.45 -9.233 1 44.37 29 ALA B CA 1
ATOM 2839 C C . ALA B 1 29 ? -21.538 -4.565 -10.044 1 44.37 29 ALA B C 1
ATOM 2841 O O . ALA B 1 29 ? -21.235 -4.866 -11.2 1 44.37 29 ALA B O 1
ATOM 2842 N N . SER B 1 30 ? -21.242 -3.27 -9.506 1 48.32 30 SER B N 1
ATOM 2843 C CA . SER B 1 30 ? -20.273 -2.381 -10.138 1 48.32 30 SER B CA 1
ATOM 2844 C C . SER B 1 30 ? -18.87 -2.98 -10.107 1 48.32 30 SER B C 1
ATOM 2846 O O . SER B 1 30 ? -18.612 -3.93 -9.365 1 48.32 30 SER B O 1
ATOM 2848 N N . ARG B 1 31 ? -17.961 -2.602 -10.915 1 44.98 31 ARG B N 1
ATOM 2849 C CA . ARG B 1 31 ? -16.56 -3.004 -10.975 1 44.98 31 ARG B CA 1
ATOM 2850 C C . ARG B 1 31 ? -15.881 -2.827 -9.621 1 44.98 31 ARG B C 1
ATOM 2852 O O . ARG B 1 31 ? -15.023 -3.626 -9.242 1 44.98 31 ARG B O 1
ATOM 2859 N N . TYR B 1 32 ? -16.339 -1.871 -8.913 1 43.8 32 TYR B N 1
ATOM 2860 C CA . TYR B 1 32 ? -15.834 -1.621 -7.567 1 43.8 32 TYR B CA 1
ATOM 2861 C C . TYR B 1 32 ? -16.234 -2.744 -6.617 1 43.8 32 TYR B C 1
ATOM 2863 O O . TYR B 1 32 ? -15.422 -3.202 -5.811 1 43.8 32 TYR B O 1
ATOM 2871 N N . GLN B 1 33 ? -17.404 -3.089 -6.707 1 44.67 33 GLN B N 1
ATOM 2872 C CA . GLN B 1 33 ? -17.903 -4.157 -5.847 1 44.67 33 GLN B CA 1
ATOM 2873 C C . GLN B 1 33 ? -17.217 -5.483 -6.162 1 44.67 33 GLN B C 1
ATOM 2875 O O . GLN B 1 33 ? -16.885 -6.247 -5.253 1 44.67 33 GLN B O 1
ATOM 2880 N N . GLU B 1 34 ? -16.951 -5.598 -7.375 1 42.52 34 GLU B N 1
ATOM 2881 C CA . GLU B 1 34 ? -16.275 -6.806 -7.837 1 42.52 34 GLU B CA 1
ATOM 2882 C C . GLU B 1 34 ? -14.839 -6.866 -7.324 1 42.52 34 GLU B C 1
ATOM 2884 O O . GLU B 1 34 ? -14.342 -7.94 -6.979 1 42.52 34 GLU B O 1
ATOM 2889 N N . GLY B 1 35 ? -14.312 -5.744 -7.29 1 39.64 35 GLY B N 1
ATOM 2890 C CA . GLY B 1 35 ? -12.909 -5.685 -6.914 1 39.64 35 GLY B CA 1
ATOM 2891 C C . GLY B 1 35 ? -12.695 -5.639 -5.413 1 39.64 35 GLY B C 1
ATOM 2892 O O . GLY B 1 35 ? -11.573 -5.818 -4.934 1 39.64 35 GLY B O 1
ATOM 2893 N N . SER B 1 36 ? -13.738 -5.431 -4.709 1 41.69 36 SER B N 1
ATOM 2894 C CA . SER B 1 36 ? -13.548 -5.152 -3.29 1 41.69 36 SER B CA 1
ATOM 2895 C C . SER B 1 36 ? -14.174 -6.24 -2.424 1 41.69 36 SER B C 1
ATOM 2897 O O . SER B 1 36 ? -13.869 -6.347 -1.234 1 41.69 36 SER B O 1
ATOM 2899 N N . TYR B 1 37 ? -15.035 -7.015 -3.008 1 38.27 37 TYR B N 1
ATOM 2900 C CA . TYR B 1 37 ? -15.781 -7.931 -2.152 1 38.27 37 TYR B CA 1
ATOM 2901 C C . TYR B 1 37 ? -15.148 -9.317 -2.154 1 38.27 37 TYR B C 1
ATOM 2903 O O . TYR B 1 37 ? -14.723 -9.81 -3.201 1 38.27 37 TYR B O 1
ATOM 2911 N N . ASP B 1 38 ? -15.08 -9.932 -1.046 1 41.17 38 ASP B N 1
ATOM 2912 C CA . ASP B 1 38 ? -14.801 -11.324 -0.71 1 41.17 38 ASP B CA 1
ATOM 2913 C C . ASP B 1 38 ? -13.368 -11.701 -1.079 1 41.17 38 ASP B C 1
ATOM 2915 O O . ASP B 1 38 ? -13.093 -12.852 -1.426 1 41.17 38 ASP B O 1
ATOM 2919 N N . ILE B 1 39 ? -12.581 -10.726 -1.286 1 38.28 39 ILE B N 1
ATOM 2920 C CA . ILE B 1 39 ? -11.175 -11.04 -1.515 1 38.28 39 ILE B CA 1
ATOM 2921 C C . ILE B 1 39 ? -10.537 -11.53 -0.217 1 38.28 39 ILE B C 1
ATOM 2923 O O . ILE B 1 39 ? -9.712 -12.447 -0.231 1 38.28 39 ILE B O 1
ATOM 2927 N N . GLN B 1 40 ? -10.981 -10.934 1.004 1 38.83 40 GLN B N 1
ATOM 2928 C CA . GLN B 1 40 ? -10.439 -11.369 2.287 1 38.83 40 GLN B CA 1
ATOM 2929 C C . GLN B 1 40 ? -11.028 -12.713 2.705 1 38.83 40 GLN B C 1
ATOM 2931 O O . GLN B 1 40 ? -12.249 -12.884 2.723 1 38.83 40 GLN B O 1
ATOM 2936 N N . ALA B 1 41 ? -10.265 -13.773 2.709 1 37.65 41 ALA B N 1
ATOM 2937 C CA . ALA B 1 41 ? -10.734 -15.081 3.161 1 37.65 41 ALA B CA 1
ATOM 2938 C C . ALA B 1 41 ? -11.193 -15.026 4.615 1 37.65 41 ALA B C 1
ATOM 2940 O O . ALA B 1 41 ? -10.371 -14.927 5.529 1 37.65 41 ALA B O 1
ATOM 2941 N N . ALA B 1 42 ? -12.261 -14.332 5.011 1 35.64 42 ALA B N 1
ATOM 2942 C CA . ALA B 1 42 ? -12.767 -14.265 6.379 1 35.64 42 ALA B CA 1
ATOM 2943 C C . ALA B 1 42 ? -12.834 -15.654 7.008 1 35.64 42 ALA B C 1
ATOM 2945 O O . ALA B 1 42 ? -13.036 -15.786 8.217 1 35.64 42 ALA B O 1
ATOM 2946 N N . GLU B 1 43 ? -13.035 -16.661 6.392 1 32.05 43 GLU B N 1
ATOM 2947 C CA . GLU B 1 43 ? -13.299 -17.913 7.095 1 32.05 43 GLU B CA 1
ATOM 2948 C C . GLU B 1 43 ? -12.056 -18.403 7.833 1 32.05 43 GLU B C 1
ATOM 2950 O O . GLU B 1 43 ? -10.947 -17.933 7.573 1 32.05 43 GLU B O 1
ATOM 2955 N N . ASN B 1 44 ? -12.186 -19.593 8.58 1 31.58 44 ASN B N 1
ATOM 2956 C CA . ASN B 1 44 ? -11.415 -20.284 9.609 1 31.58 44 ASN B CA 1
ATOM 2957 C C . ASN B 1 44 ? -9.993 -20.578 9.141 1 31.58 44 ASN B C 1
ATOM 2959 O O . ASN B 1 44 ? -9.793 -21.317 8.175 1 31.58 44 ASN B O 1
ATOM 2963 N N . LEU B 1 45 ? -9.281 -19.585 9.111 1 37.74 45 LEU B N 1
ATOM 2964 C CA . LEU B 1 45 ? -7.882 -19.895 8.841 1 37.74 45 LEU B CA 1
ATOM 2965 C C . LEU B 1 45 ? -7.421 -21.092 9.665 1 37.74 45 LEU B C 1
ATOM 2967 O O . LEU B 1 45 ? -7.941 -21.337 10.756 1 37.74 45 LEU B O 1
ATOM 2971 N N . HIS B 1 46 ? -7.03 -22.081 9.118 1 31.7 46 HIS B N 1
ATOM 2972 C CA . HIS B 1 46 ? -6.494 -23.238 9.826 1 31.7 46 HIS B CA 1
ATOM 2973 C C . HIS B 1 46 ? -5.587 -22.81 10.974 1 31.7 46 HIS B C 1
ATOM 2975 O O . HIS B 1 46 ? -5.487 -23.508 11.986 1 31.7 46 HIS B O 1
ATOM 2981 N N . TYR B 1 47 ? -4.719 -21.88 10.889 1 34.9 47 TYR B N 1
ATOM 2982 C CA . TYR B 1 47 ? -3.745 -21.604 11.939 1 34.9 47 TYR B CA 1
ATOM 2983 C C . TYR B 1 47 ? -3.865 -20.166 12.43 1 34.9 47 TYR B C 1
ATOM 2985 O O . TYR B 1 47 ? -4.261 -19.276 11.673 1 34.9 47 TYR B O 1
ATOM 2993 N N . ARG B 1 48 ? -4.148 -19.973 13.765 1 36.14 48 ARG B N 1
ATOM 2994 C CA . ARG B 1 48 ? -4.128 -18.734 14.536 1 36.14 48 ARG B CA 1
ATOM 2995 C C . ARG B 1 48 ? -2.799 -18.005 14.368 1 36.14 48 ARG B C 1
ATOM 2997 O O . ARG B 1 48 ? -1.754 -18.639 14.209 1 36.14 48 ARG B O 1
ATOM 3004 N N . PRO B 1 49 ? -2.823 -16.793 13.997 1 36.16 49 PRO B N 1
ATOM 3005 C CA . PRO B 1 49 ? -1.524 -16.117 13.983 1 36.16 49 PRO B CA 1
ATOM 3006 C C . PRO B 1 49 ? -0.733 -16.332 15.272 1 36.16 49 PRO B C 1
ATOM 3008 O O . PRO B 1 49 ? -1.312 -16.344 16.361 1 36.16 49 PRO B O 1
ATOM 3011 N N . THR B 1 50 ? 0.251 -17.026 15.211 1 33.77 50 THR B N 1
ATOM 3012 C CA . THR B 1 50 ? 1.049 -17.365 16.384 1 33.77 50 THR B CA 1
ATOM 3013 C C . THR B 1 50 ? 1.309 -16.126 17.236 1 33.77 50 THR B C 1
ATOM 3015 O O . THR B 1 50 ? 1.609 -16.238 18.427 1 33.77 50 THR B O 1
ATOM 3018 N N . TRP B 1 51 ? 1.48 -15.018 16.806 1 33.94 51 TRP B N 1
ATOM 3019 C CA . TRP B 1 51 ? 1.925 -13.888 17.615 1 33.94 51 TRP B CA 1
ATOM 3020 C C . TRP B 1 51 ? 0.762 -13.284 18.394 1 33.94 51 TRP B C 1
ATOM 3022 O O . TRP B 1 51 ? 0.969 -12.491 19.316 1 33.94 51 TRP B O 1
ATOM 3032 N N . ASP B 1 52 ? -0.522 -13.352 17.967 1 36.58 52 ASP B N 1
ATOM 3033 C CA . ASP B 1 52 ? -1.684 -13.193 18.837 1 36.58 52 ASP B CA 1
ATOM 3034 C C . ASP B 1 52 ? -2.561 -14.443 18.814 1 36.58 52 ASP B C 1
ATOM 3036 O O . ASP B 1 52 ? -3.54 -14.507 18.068 1 36.58 52 ASP B O 1
ATOM 3040 N N . PRO B 1 53 ? -2.025 -15.405 19.393 1 40.46 53 PRO B N 1
ATOM 3041 C CA . PRO B 1 53 ? -2.753 -16.676 19.408 1 40.46 53 PRO B CA 1
ATOM 3042 C C . PRO B 1 53 ? -4.245 -16.499 19.681 1 40.46 53 PRO B C 1
ATOM 3044 O O . PRO B 1 53 ? -5.031 -17.423 19.459 1 40.46 53 PRO B O 1
ATOM 3047 N N . GLU B 1 54 ? -4.523 -15.48 20.367 1 41.09 54 GLU B N 1
ATOM 3048 C CA . GLU B 1 54 ? -5.929 -15.352 20.739 1 41.09 54 GLU B CA 1
ATOM 3049 C C . GLU B 1 54 ? -6.746 -14.736 19.607 1 41.09 54 GLU B C 1
ATOM 3051 O O . GLU B 1 54 ? -7.977 -14.712 19.664 1 41.09 54 GLU B O 1
ATOM 3056 N N . GLN B 1 55 ? -6.067 -14.121 18.794 1 41.32 55 GLN B N 1
ATOM 3057 C CA . GLN B 1 55 ? -6.882 -13.427 17.802 1 41.32 55 GLN B CA 1
ATOM 3058 C C . GLN B 1 55 ? -6.936 -14.206 16.491 1 41.32 55 GLN B C 1
ATOM 3060 O O . GLN B 1 55 ? -5.928 -14.761 16.05 1 41.32 55 GLN B O 1
ATOM 3065 N N . GLU B 1 56 ? -7.983 -14.693 16.304 1 43.11 56 GLU B N 1
ATOM 3066 C CA . GLU B 1 56 ? -8.231 -15.333 15.015 1 43.11 56 GLU B CA 1
ATOM 3067 C C . GLU B 1 56 ? -7.96 -14.374 13.861 1 43.11 56 GLU B C 1
ATOM 3069 O O . GLU B 1 56 ? -8.097 -13.158 14.012 1 43.11 56 GLU B O 1
ATOM 3074 N N . LEU B 1 57 ? -7.157 -14.657 13.036 1 46.15 57 LEU B N 1
ATOM 3075 C CA . LEU B 1 57 ? -7.007 -13.92 11.786 1 46.15 57 LEU B CA 1
ATOM 3076 C C . LEU B 1 57 ? -8.359 -13.434 11.276 1 46.15 57 LEU B C 1
ATOM 3078 O O . LEU B 1 57 ? -9.32 -14.204 11.22 1 46.15 57 LEU B O 1
ATOM 3082 N N . TYR B 1 58 ? -8.601 -12.18 11.349 1 55.22 58 TYR B N 1
ATOM 3083 C CA . TYR B 1 58 ? -9.752 -11.39 10.925 1 55.22 58 TYR B CA 1
ATOM 3084 C C . TYR B 1 58 ? -10.85 -11.416 11.981 1 55.22 58 TYR B C 1
ATOM 3086 O O . TYR B 1 58 ? -11.983 -11.813 11.698 1 55.22 58 TYR B O 1
ATOM 3094 N N . ASP B 1 59 ? -10.393 -11.309 13.061 1 62.06 59 ASP B N 1
ATOM 3095 C CA . ASP B 1 59 ? -11.259 -11.205 14.232 1 62.06 59 ASP B CA 1
ATOM 3096 C C . ASP B 1 59 ? -11.948 -9.843 14.287 1 62.06 59 ASP B C 1
ATOM 3098 O O . ASP B 1 59 ? -11.285 -8.811 14.408 1 62.06 59 ASP B O 1
ATOM 3102 N N . THR B 1 60 ? -13.205 -9.952 14.043 1 71.65 60 THR B N 1
ATOM 3103 C CA . THR B 1 60 ? -13.98 -8.722 14.163 1 71.65 60 THR B CA 1
ATOM 3104 C C . THR B 1 60 ? -13.854 -8.139 15.567 1 71.65 60 THR B C 1
ATOM 3106 O O . THR B 1 60 ? -14.176 -6.97 15.791 1 71.65 60 THR B O 1
ATOM 3109 N N . GLY B 1 61 ? -13.279 -8.836 16.434 1 72.37 61 GLY B N 1
ATOM 3110 C CA . GLY B 1 61 ? -13.135 -8.411 17.817 1 72.37 61 GLY B CA 1
ATOM 3111 C C . GLY B 1 61 ? -11.893 -7.574 18.058 1 72.37 61 GLY B C 1
ATOM 3112 O O . GLY B 1 61 ? -11.693 -7.054 19.158 1 72.37 61 GLY B O 1
ATOM 3113 N N . ILE B 1 62 ? -11.185 -7.347 16.995 1 80.61 62 ILE B N 1
ATOM 3114 C CA . ILE B 1 62 ? -9.932 -6.616 17.154 1 80.61 62 ILE B CA 1
ATOM 3115 C C . ILE B 1 62 ? -10.225 -5.138 17.402 1 80.61 62 ILE B C 1
ATOM 3117 O O . ILE B 1 62 ? -9.376 -4.409 17.92 1 80.61 62 ILE B O 1
ATOM 3121 N N . THR B 1 63 ? -11.41 -4.763 17.048 1 91.43 63 THR B N 1
ATOM 3122 C CA . THR B 1 63 ? -11.811 -3.376 17.258 1 91.43 63 THR B CA 1
ATOM 3123 C C . THR B 1 63 ? -13.078 -3.302 18.105 1 91.43 63 THR B C 1
ATOM 3125 O O . THR B 1 63 ? -13.852 -4.26 18.159 1 91.43 63 THR B O 1
ATOM 3128 N N . ARG B 1 64 ? -13.249 -2.265 18.794 1 94.23 64 ARG B N 1
ATOM 3129 C CA . ARG B 1 64 ? -14.437 -2.033 19.609 1 94.23 64 ARG B CA 1
ATOM 3130 C C . ARG B 1 64 ? -15.644 -1.705 18.736 1 94.23 64 ARG B C 1
ATOM 3132 O O . ARG B 1 64 ? -16.783 -1.734 19.206 1 94.23 64 ARG B O 1
ATOM 3139 N N . ILE B 1 65 ? -15.474 -1.401 17.475 1 96.38 65 ILE B N 1
ATOM 3140 C CA . ILE B 1 65 ? -16.562 -1.122 16.544 1 96.38 65 ILE B CA 1
ATOM 3141 C C . ILE B 1 65 ? -17.213 -2.431 16.103 1 96.38 65 ILE B C 1
ATOM 3143 O O . ILE B 1 65 ? -16.52 -3.411 15.817 1 96.38 65 ILE B O 1
ATOM 3147 N N . VAL B 1 66 ? -18.477 -2.402 16.112 1 94.23 66 VAL B N 1
ATOM 3148 C CA . VAL B 1 66 ? -19.233 -3.594 15.742 1 94.23 66 VAL B CA 1
ATOM 3149 C C . VAL B 1 66 ? -20.11 -3.294 14.528 1 94.23 66 VAL B C 1
ATOM 3151 O O . VAL B 1 66 ? -20.919 -2.364 14.554 1 94.23 66 VAL B O 1
ATOM 3154 N N . MET B 1 67 ? -19.968 -4.067 13.512 1 92.45 67 MET B N 1
ATOM 3155 C CA . MET B 1 67 ? -20.758 -3.92 12.292 1 92.45 67 MET B CA 1
ATOM 3156 C C . MET B 1 67 ? -21.504 -5.211 11.969 1 92.45 67 MET B C 1
ATOM 3158 O O . MET B 1 67 ? -20.965 -6.305 12.143 1 92.45 67 MET B O 1
ATOM 3162 N N . GLN B 1 68 ? -22.651 -5.076 11.561 1 90.22 68 GLN B N 1
ATOM 3163 C CA . GLN B 1 68 ? -23.353 -6.236 11.021 1 90.22 68 GLN B CA 1
ATOM 3164 C C . GLN B 1 68 ? -22.767 -6.658 9.677 1 90.22 68 GLN B C 1
ATOM 3166 O O . GLN B 1 68 ? -22.63 -7.852 9.401 1 90.22 68 GLN B O 1
ATOM 3171 N N . ASP B 1 69 ? -22.483 -5.628 8.919 1 86.41 69 ASP B N 1
ATOM 3172 C CA . ASP B 1 69 ? -21.876 -5.82 7.606 1 86.41 69 ASP B CA 1
ATOM 3173 C C . ASP B 1 69 ? -20.711 -4.857 7.393 1 86.41 69 ASP B C 1
ATOM 3175 O O . ASP B 1 69 ? -20.919 -3.681 7.088 1 86.41 69 ASP B O 1
ATOM 3179 N N . TRP B 1 70 ? -19.561 -5.373 7.407 1 85.95 70 TRP B N 1
ATOM 3180 C CA . TRP B 1 70 ? -18.359 -4.558 7.261 1 85.95 70 TRP B CA 1
ATOM 3181 C C . TRP B 1 70 ? -18.226 -4.035 5.835 1 85.95 70 TRP B C 1
ATOM 3183 O O . TRP B 1 70 ? -17.503 -3.067 5.587 1 85.95 70 TRP B O 1
ATOM 3193 N N . TYR B 1 71 ? -18.857 -4.621 4.937 1 80.53 71 TYR B N 1
ATOM 3194 C CA . TYR B 1 71 ? -18.782 -4.214 3.538 1 80.53 71 TYR B CA 1
ATOM 3195 C C . TYR B 1 71 ? -19.675 -3.009 3.272 1 80.53 71 TYR B C 1
ATOM 3197 O O . TYR B 1 71 ? -19.654 -2.442 2.177 1 80.53 71 TYR B O 1
ATOM 3205 N N . ALA B 1 72 ? -20.41 -2.573 4.296 1 89.17 72 ALA B N 1
ATOM 3206 C CA . ALA B 1 72 ? -21.189 -1.341 4.202 1 89.17 72 ALA B CA 1
ATOM 3207 C C . ALA B 1 72 ? -20.28 -0.116 4.198 1 89.17 72 ALA B C 1
ATOM 3209 O O . ALA B 1 72 ? -20.698 0.974 3.799 1 89.17 72 ALA B O 1
ATOM 3210 N N . LEU B 1 73 ? -19.058 -0.298 4.619 1 91.68 73 LEU B N 1
ATOM 3211 C CA . LEU B 1 73 ? -18.096 0.797 4.674 1 91.68 73 LEU B CA 1
ATOM 3212 C C . LEU B 1 73 ? -17.478 1.048 3.302 1 91.68 73 LEU B C 1
ATOM 3214 O O . LEU B 1 73 ? -16.259 0.965 3.141 1 91.68 73 LEU B O 1
ATOM 3218 N N . LYS B 1 74 ? -18.253 1.531 2.395 1 85.83 74 LYS B N 1
ATOM 3219 C CA . LYS B 1 74 ? -17.85 1.686 1 1 85.83 74 LYS B CA 1
ATOM 3220 C C . LYS B 1 74 ? -17.077 2.985 0.792 1 85.83 74 LYS B C 1
ATOM 3222 O O . LYS B 1 74 ? -17.363 3.995 1.439 1 85.83 74 LYS B O 1
ATOM 3227 N N . ASP B 1 75 ? -16.185 2.961 -0.052 1 88.36 75 ASP B N 1
ATOM 3228 C CA . ASP B 1 75 ? -15.467 4.143 -0.518 1 88.36 75 ASP B CA 1
ATOM 3229 C C . ASP B 1 75 ? -16.237 4.85 -1.631 1 88.36 75 ASP B C 1
ATOM 3231 O O . ASP B 1 75 ? -16.344 4.332 -2.745 1 88.36 75 ASP B O 1
ATOM 3235 N N . PRO B 1 76 ? -16.795 6.037 -1.395 1 91.93 76 PRO B N 1
ATOM 3236 C CA . PRO B 1 76 ? -17.579 6.72 -2.428 1 91.93 76 PRO B CA 1
ATOM 3237 C C . PRO B 1 76 ? -16.748 7.077 -3.659 1 91.93 76 PRO B C 1
ATOM 3239 O O . PRO B 1 76 ? -17.305 7.405 -4.71 1 91.93 76 PRO B O 1
ATOM 3242 N N . ARG B 1 77 ? -15.484 7.059 -3.609 1 91.31 77 ARG B N 1
ATOM 3243 C CA . ARG B 1 77 ? -14.611 7.323 -4.748 1 91.31 77 ARG B CA 1
ATOM 3244 C C . ARG B 1 77 ? -14.565 6.126 -5.692 1 91.31 77 ARG B C 1
ATOM 3246 O O . ARG B 1 77 ? -14.11 6.244 -6.831 1 91.31 77 ARG B O 1
ATOM 3253 N N . GLN B 1 78 ? -14.897 4.982 -5.112 1 88.44 78 GLN B N 1
ATOM 3254 C CA . GLN B 1 78 ? -14.923 3.731 -5.862 1 88.44 78 GLN B CA 1
ATOM 3255 C C . GLN B 1 78 ? -13.529 3.361 -6.362 1 88.44 78 GLN B C 1
ATOM 3257 O O . GLN B 1 78 ? -13.358 3.001 -7.529 1 88.44 78 GLN B O 1
ATOM 3262 N N . PHE B 1 79 ? -12.635 3.504 -5.497 1 88.31 79 PHE B N 1
ATOM 3263 C CA . PHE B 1 79 ? -11.259 3.164 -5.836 1 88.31 79 PHE B CA 1
ATOM 3264 C C . PHE B 1 79 ? -11.021 1.665 -5.697 1 88.31 79 PHE B C 1
ATOM 3266 O O . PHE B 1 79 ? -11.361 1.07 -4.672 1 88.31 79 PHE B O 1
ATOM 3273 N N . TYR B 1 80 ? -10.663 1.06 -6.629 1 86.31 80 TYR B N 1
ATOM 3274 C CA . TYR B 1 80 ? -9.964 -0.22 -6.671 1 86.31 80 TYR B CA 1
ATOM 3275 C C . TYR B 1 80 ? -8.642 -0.095 -7.418 1 86.31 80 TYR B C 1
ATOM 3277 O O . TYR B 1 80 ? -8.247 1.004 -7.815 1 86.31 80 TYR B O 1
ATOM 3285 N N . TYR B 1 81 ? -7.916 -1.065 -7.569 1 88.47 81 TYR B N 1
ATOM 3286 C CA . TYR B 1 81 ? -6.539 -0.99 -8.046 1 88.47 81 TYR B CA 1
ATOM 3287 C C . TYR B 1 81 ? -6.453 -0.185 -9.337 1 88.47 81 TYR B C 1
ATOM 3289 O O . TYR B 1 81 ? -5.642 0.738 -9.447 1 88.47 81 TYR B O 1
ATOM 3297 N N . SER B 1 82 ? -7.262 -0.412 -10.289 1 86.35 82 SER B N 1
ATOM 3298 C CA . SER B 1 82 ? -7.198 0.215 -11.605 1 86.35 82 SER B CA 1
ATOM 3299 C C . SER B 1 82 ? -7.546 1.698 -11.529 1 86.35 82 SER B C 1
ATOM 3301 O O . SER B 1 82 ? -6.78 2.545 -11.992 1 86.35 82 SER B O 1
ATOM 3303 N N . THR B 1 83 ? -8.649 2.014 -10.918 1 89.29 83 THR B N 1
ATOM 3304 C CA . THR B 1 83 ? -9.071 3.409 -10.869 1 89.29 83 THR B CA 1
ATOM 3305 C C . THR B 1 83 ? -8.135 4.228 -9.985 1 89.29 83 THR B C 1
ATOM 3307 O O . THR B 1 83 ? -7.904 5.411 -10.245 1 89.29 83 THR B O 1
ATOM 3310 N N . TYR B 1 84 ? -7.622 3.588 -8.974 1 93.21 84 TYR B N 1
ATOM 3311 C CA . TYR B 1 84 ? -6.658 4.26 -8.109 1 93.21 84 TYR B CA 1
ATOM 3312 C C . TYR B 1 84 ? -5.403 4.643 -8.885 1 93.21 84 TYR B C 1
ATOM 3314 O O . TYR B 1 84 ? -4.979 5.801 -8.858 1 93.21 84 TYR B O 1
ATOM 3322 N N . THR B 1 85 ? -4.757 3.679 -9.568 1 93 85 THR B N 1
ATOM 3323 C CA . THR B 1 85 ? -3.502 3.929 -10.267 1 93 85 THR B CA 1
ATOM 3324 C C . THR B 1 85 ? -3.696 4.957 -11.378 1 93 85 THR B C 1
ATOM 3326 O O . THR B 1 85 ? -2.846 5.827 -11.582 1 93 85 THR B O 1
ATOM 3329 N N . LEU B 1 86 ? -4.804 4.892 -12.057 1 90.33 86 LEU B N 1
ATOM 3330 C CA . LEU B 1 86 ? -5.078 5.835 -13.136 1 90.33 86 LEU B CA 1
ATOM 3331 C C . LEU B 1 86 ? -5.244 7.25 -12.593 1 90.33 86 LEU B C 1
ATOM 3333 O O . LEU B 1 86 ? -4.689 8.202 -13.146 1 90.33 86 LEU B O 1
ATOM 3337 N N . THR B 1 87 ? -5.997 7.375 -11.508 1 93.38 87 THR B N 1
ATOM 3338 C CA . THR B 1 87 ? -6.23 8.68 -10.901 1 93.38 87 THR B CA 1
ATOM 3339 C C . THR B 1 87 ? -4.926 9.272 -10.374 1 93.38 87 THR B C 1
ATOM 3341 O O . THR B 1 87 ? -4.633 10.447 -10.606 1 93.38 87 THR B O 1
ATOM 3344 N N . ARG B 1 88 ? -4.131 8.432 -9.671 1 96.12 88 ARG B N 1
ATOM 3345 C CA . ARG B 1 88 ? -2.895 8.928 -9.076 1 96.12 88 ARG B CA 1
ATOM 3346 C C . ARG B 1 88 ? -1.863 9.257 -10.15 1 96.12 88 ARG B C 1
ATOM 3348 O O . ARG B 1 88 ? -1.076 10.193 -9.996 1 96.12 88 ARG B O 1
ATOM 3355 N N . ALA B 1 89 ? -1.846 8.553 -11.248 1 93.28 89 ALA B N 1
ATOM 3356 C CA . ALA B 1 89 ? -0.937 8.863 -12.348 1 93.28 89 ALA B CA 1
ATOM 3357 C C . ALA B 1 89 ? -1.224 10.247 -12.924 1 93.28 89 ALA B C 1
ATOM 3359 O O . ALA B 1 89 ? -0.3 11.008 -13.217 1 93.28 89 ALA B O 1
ATOM 3360 N N . ARG B 1 90 ? -2.519 10.555 -13.108 1 93.64 90 ARG B N 1
ATOM 3361 C CA . ARG B 1 90 ? -2.901 11.873 -13.605 1 93.64 90 ARG B CA 1
ATOM 3362 C C . ARG B 1 90 ? -2.449 12.972 -12.649 1 93.64 90 ARG B C 1
ATOM 3364 O O . ARG B 1 90 ? -1.94 14.007 -13.082 1 93.64 90 ARG B O 1
ATOM 3371 N N . GLN B 1 91 ? -2.618 12.699 -11.383 1 94.41 91 GLN B N 1
ATOM 3372 C CA . GLN B 1 91 ? -2.206 13.681 -10.386 1 94.41 91 GLN B CA 1
ATOM 3373 C C . GLN B 1 91 ? -0.686 13.8 -10.326 1 94.41 91 GLN B C 1
ATOM 3375 O O . GLN B 1 91 ? -0.151 14.885 -10.088 1 94.41 91 GLN B O 1
ATOM 3380 N N . GLN B 1 92 ? -0.046 12.692 -10.538 1 92.57 92 GLN B N 1
ATOM 3381 C CA . GLN B 1 92 ? 1.413 12.711 -10.564 1 92.57 92 GLN B CA 1
ATOM 3382 C C . GLN B 1 92 ? 1.932 13.522 -11.748 1 92.57 92 GLN B C 1
ATOM 3384 O O . GLN B 1 92 ? 2.927 14.239 -11.628 1 92.57 92 GLN B O 1
ATOM 3389 N N . ASP B 1 93 ? 1.3 13.405 -12.893 1 92.23 93 ASP B N 1
ATOM 3390 C CA . ASP B 1 93 ? 1.672 14.209 -14.053 1 92.23 93 ASP B CA 1
ATOM 3391 C C . ASP B 1 93 ? 1.562 15.701 -13.745 1 92.23 93 ASP B C 1
ATOM 3393 O O . ASP B 1 93 ? 2.444 16.482 -14.109 1 92.23 93 ASP B O 1
ATOM 3397 N N . SER B 1 94 ? 0.497 16.009 -13.077 1 94.49 94 SER B N 1
ATOM 3398 C CA . SER B 1 94 ? 0.285 17.403 -12.699 1 94.49 94 SER B CA 1
ATOM 3399 C C . SER B 1 94 ? 1.344 17.874 -11.708 1 94.49 94 SER B C 1
ATOM 3401 O O . SER B 1 94 ? 1.834 19.001 -11.805 1 94.49 94 SER B O 1
ATOM 3403 N N . ALA B 1 95 ? 1.669 17.054 -10.718 1 93.15 95 ALA B N 1
ATOM 3404 C CA . ALA B 1 95 ? 2.684 17.401 -9.726 1 93.15 95 ALA B CA 1
ATOM 3405 C C . ALA B 1 95 ? 4.053 17.57 -10.377 1 93.15 95 ALA B C 1
ATOM 3407 O O . ALA B 1 95 ? 4.779 18.519 -10.073 1 93.15 95 ALA B O 1
ATOM 3408 N N . GLU B 1 96 ? 4.391 16.672 -11.284 1 91.43 96 GLU B N 1
ATOM 3409 C CA . GLU B 1 96 ? 5.662 16.757 -11.998 1 91.43 96 GLU B CA 1
ATOM 3410 C C . GLU B 1 96 ? 5.741 18.031 -12.833 1 91.43 96 GLU B C 1
ATOM 3412 O O . GLU B 1 96 ? 6.796 18.665 -12.909 1 91.43 96 GLU B O 1
ATOM 3417 N N . ALA B 1 97 ? 4.667 18.339 -13.45 1 93.92 97 ALA B N 1
ATOM 3418 C CA . ALA B 1 97 ? 4.61 19.562 -14.247 1 93.92 97 ALA B CA 1
ATOM 3419 C C . ALA B 1 97 ? 4.815 20.796 -13.373 1 93.92 97 ALA B C 1
ATOM 3421 O O . ALA B 1 97 ? 5.483 21.749 -13.781 1 93.92 97 ALA B O 1
ATOM 3422 N N . SER B 1 98 ? 4.243 20.794 -12.2 1 95.19 98 SER B N 1
ATOM 3423 C CA . SER B 1 98 ? 4.399 21.912 -11.275 1 95.19 98 SER B CA 1
ATOM 3424 C C . SER B 1 98 ? 5.849 22.062 -10.827 1 95.19 98 SER B C 1
ATOM 3426 O O . SER B 1 98 ? 6.383 23.172 -10.795 1 95.19 98 SER B O 1
ATOM 3428 N N . PHE B 1 99 ? 6.499 20.977 -10.476 1 93.9 99 PHE B N 1
ATOM 3429 C CA . PHE B 1 99 ? 7.899 21.013 -10.072 1 93.9 99 PHE B CA 1
ATOM 3430 C C . PHE B 1 99 ? 8.781 21.497 -11.217 1 93.9 99 PHE B C 1
ATOM 3432 O O . PHE B 1 99 ? 9.675 22.321 -11.014 1 93.9 99 PHE B O 1
ATOM 3439 N N . ALA B 1 100 ? 8.505 21.012 -12.407 1 93.68 100 ALA B N 1
ATOM 3440 C CA . ALA B 1 100 ? 9.27 21.413 -13.585 1 93.68 100 ALA B CA 1
ATOM 3441 C C . ALA B 1 100 ? 9.1 22.903 -13.869 1 93.68 100 ALA B C 1
ATOM 3443 O O . ALA B 1 100 ? 10.058 23.584 -14.242 1 93.68 100 ALA B O 1
ATOM 3444 N N . PHE B 1 101 ? 7.922 23.337 -13.773 1 94.33 101 PHE B N 1
ATOM 3445 C CA . PHE B 1 101 ? 7.619 24.743 -14.012 1 94.33 101 PHE B CA 1
ATOM 3446 C C . PHE B 1 101 ? 8.364 25.633 -13.025 1 94.33 101 PHE B C 1
ATOM 3448 O O . PHE B 1 101 ? 8.989 26.62 -13.42 1 94.33 101 PHE B O 1
ATOM 3455 N N . VAL B 1 102 ? 8.341 25.298 -11.753 1 94.93 102 VAL B N 1
ATOM 3456 C CA . VAL B 1 102 ? 9.007 26.077 -10.713 1 94.93 102 VAL B CA 1
ATOM 3457 C C . VAL B 1 102 ? 10.514 26.08 -10.956 1 94.93 102 VAL B C 1
ATOM 3459 O O . VAL B 1 102 ? 11.174 27.108 -10.786 1 94.93 102 VAL B O 1
ATOM 3462 N N . GLU B 1 103 ? 11.028 24.984 -11.34 1 90.93 103 GLU B N 1
ATOM 3463 C CA . GLU B 1 103 ? 12.458 24.847 -11.599 1 90.93 103 GLU B CA 1
ATOM 3464 C C . GLU B 1 103 ? 12.87 25.62 -12.848 1 90.93 103 GLU B C 1
ATOM 3466 O O . GLU B 1 103 ? 13.843 26.377 -12.823 1 90.93 103 GLU B O 1
ATOM 3471 N N . SER B 1 104 ? 12.146 25.498 -13.901 1 93.04 104 SER B N 1
ATOM 3472 C CA . SER B 1 104 ? 12.531 26.046 -15.197 1 93.04 104 SER B CA 1
ATOM 3473 C C . SER B 1 104 ? 12.368 27.562 -15.227 1 93.04 104 SER B C 1
ATOM 3475 O O . SER B 1 104 ? 13.106 28.258 -15.927 1 93.04 104 SER B O 1
ATOM 3477 N N . ARG B 1 105 ? 11.485 28.061 -14.459 1 93.16 105 ARG B N 1
ATOM 3478 C CA . ARG B 1 105 ? 11.219 29.496 -14.479 1 93.16 105 ARG B CA 1
ATOM 3479 C C . ARG B 1 105 ? 11.958 30.205 -13.349 1 93.16 105 ARG B C 1
ATOM 3481 O O . ARG B 1 105 ? 11.794 31.412 -13.155 1 93.16 105 ARG B O 1
ATOM 3488 N N . GLY B 1 106 ? 12.648 29.478 -12.589 1 91.28 106 GLY B N 1
ATOM 3489 C CA . GLY B 1 106 ? 13.441 30.041 -11.508 1 91.28 106 GLY B CA 1
ATOM 3490 C C . GLY B 1 106 ? 12.598 30.619 -10.387 1 91.28 106 GLY B C 1
ATOM 3491 O O . GLY B 1 106 ? 13.004 31.58 -9.73 1 91.28 106 GLY B O 1
ATOM 3492 N N . LEU B 1 107 ? 11.419 30.087 -10.221 1 91.56 107 LEU B N 1
ATOM 3493 C CA . LEU B 1 107 ? 10.493 30.618 -9.227 1 91.56 107 LEU B CA 1
ATOM 3494 C C . LEU B 1 107 ? 10.983 30.321 -7.814 1 91.56 107 LEU B C 1
ATOM 3496 O O . LEU B 1 107 ? 10.681 31.064 -6.877 1 91.56 107 LEU B O 1
ATOM 3500 N N . ALA B 1 108 ? 11.713 29.277 -7.63 1 90.98 108 ALA B N 1
ATOM 3501 C CA . ALA B 1 108 ? 12.306 28.962 -6.334 1 90.98 108 ALA B CA 1
ATOM 3502 C C . ALA B 1 108 ? 13.319 30.026 -5.92 1 90.98 108 ALA B C 1
ATOM 3504 O O . ALA B 1 108 ? 13.37 30.423 -4.754 1 90.98 108 ALA B O 1
ATOM 3505 N N . GLU B 1 109 ? 14.054 30.476 -6.881 1 90.84 109 GLU B N 1
ATOM 3506 C CA . GLU B 1 109 ? 15.076 31.489 -6.637 1 90.84 109 GLU B CA 1
ATOM 3507 C C . GLU B 1 109 ? 14.448 32.86 -6.401 1 90.84 109 GLU B C 1
ATOM 3509 O O . GLU B 1 109 ? 15.057 33.727 -5.771 1 90.84 109 GLU B O 1
ATOM 3514 N N . ALA B 1 110 ? 13.278 33 -6.935 1 91.9 110 ALA B N 1
ATOM 3515 C CA . ALA B 1 110 ? 12.596 34.288 -6.827 1 91.9 110 ALA B CA 1
ATOM 3516 C C . ALA B 1 110 ? 11.982 34.468 -5.441 1 91.9 110 ALA B C 1
ATOM 3518 O O . ALA B 1 110 ? 11.618 35.582 -5.057 1 91.9 110 ALA B O 1
ATOM 3519 N N . LEU B 1 111 ? 11.952 33.42 -4.672 1 94.07 111 LEU B N 1
ATOM 3520 C CA . LEU B 1 111 ? 11.429 33.51 -3.313 1 94.07 111 LEU B CA 1
ATOM 3521 C C . LEU B 1 111 ? 12.378 34.298 -2.416 1 94.07 111 LEU B C 1
ATOM 3523 O O . LEU B 1 111 ? 13.597 34.139 -2.504 1 94.07 111 LEU B O 1
ATOM 3527 N N . SER B 1 112 ? 11.801 35.175 -1.646 1 95.06 112 SER B N 1
ATOM 3528 C CA . SER B 1 112 ? 12.637 35.835 -0.648 1 95.06 112 SER B CA 1
ATOM 3529 C C . SER B 1 112 ? 13.236 34.826 0.326 1 95.06 112 SER B C 1
ATOM 3531 O O . SER B 1 112 ? 12.676 33.747 0.533 1 95.06 112 SER B O 1
ATOM 3533 N N . ASP B 1 113 ? 14.337 35.148 0.931 1 95.25 113 ASP B N 1
ATOM 3534 C CA . ASP B 1 113 ? 15.004 34.272 1.889 1 95.25 113 ASP B CA 1
ATOM 3535 C C . ASP B 1 113 ? 14.09 33.954 3.071 1 95.25 113 ASP B C 1
ATOM 3537 O O . ASP B 1 113 ? 14.092 32.831 3.579 1 95.25 113 ASP B O 1
ATOM 3541 N N . GLU B 1 114 ? 13.343 34.954 3.451 1 95.01 114 GLU B N 1
ATOM 3542 C CA . GLU B 1 114 ? 12.439 34.772 4.583 1 95.01 114 GLU B CA 1
ATOM 3543 C C . GLU B 1 114 ? 11.338 33.769 4.253 1 95.01 114 GLU B C 1
ATOM 3545 O O . GLU B 1 114 ? 11.046 32.875 5.05 1 95.01 114 GLU B O 1
ATOM 3550 N N . LEU B 1 115 ? 10.769 33.929 3.082 1 95.52 115 LEU B N 1
ATOM 3551 C CA . LEU B 1 115 ? 9.695 33.034 2.666 1 95.52 115 LEU B CA 1
ATOM 3552 C C . LEU B 1 115 ? 10.22 31.619 2.447 1 95.52 115 LEU B C 1
ATOM 3554 O O . LEU B 1 115 ? 9.553 30.643 2.799 1 95.52 115 LEU B O 1
ATOM 3558 N N . ARG B 1 116 ? 11.363 31.534 1.89 1 96.63 116 ARG B N 1
ATOM 3559 C CA . ARG B 1 116 ? 12.005 30.243 1.665 1 96.63 116 ARG B CA 1
ATOM 3560 C C . ARG B 1 116 ? 12.252 29.517 2.983 1 96.63 116 ARG B C 1
ATOM 3562 O O . ARG B 1 116 ? 11.911 28.341 3.124 1 96.63 116 ARG B O 1
ATOM 3569 N N . ARG B 1 117 ? 12.769 30.231 3.878 1 96.24 117 ARG B N 1
ATOM 3570 C CA . ARG B 1 117 ? 13.061 29.655 5.187 1 96.24 117 ARG B CA 1
ATOM 3571 C C . ARG B 1 117 ? 11.779 29.226 5.894 1 96.24 117 ARG B C 1
ATOM 3573 O O . ARG B 1 117 ? 11.721 28.144 6.482 1 96.24 117 ARG B O 1
ATOM 3580 N N . THR B 1 118 ? 10.802 30.053 5.803 1 97.07 118 THR B N 1
ATOM 3581 C CA . THR B 1 118 ? 9.527 29.738 6.437 1 97.07 118 THR B CA 1
ATOM 3582 C C . THR B 1 118 ? 8.921 28.473 5.835 1 97.07 118 THR B C 1
ATOM 3584 O O . THR B 1 118 ? 8.429 27.608 6.562 1 97.07 118 THR B O 1
ATOM 3587 N N . ALA B 1 119 ? 8.957 28.376 4.533 1 97.65 119 ALA B N 1
ATOM 3588 C CA . ALA B 1 119 ? 8.415 27.212 3.837 1 97.65 119 ALA B CA 1
ATOM 3589 C C . ALA B 1 119 ? 9.166 25.941 4.227 1 97.65 119 ALA B C 1
ATOM 3591 O O . ALA B 1 119 ? 8.551 24.908 4.498 1 97.65 119 ALA B O 1
ATOM 3592 N N . LEU B 1 120 ? 10.479 26.036 4.234 1 97.81 120 LEU B N 1
ATOM 3593 C CA . LEU B 1 120 ? 11.309 24.882 4.562 1 97.81 120 LEU B CA 1
ATOM 3594 C C . LEU B 1 120 ? 11.09 24.448 6.008 1 97.81 120 LEU B C 1
ATOM 3596 O O . LEU B 1 120 ? 10.921 23.258 6.284 1 97.81 120 LEU B O 1
ATOM 3600 N N . ASP B 1 121 ? 10.974 25.381 6.915 1 97.57 121 ASP B N 1
ATOM 3601 C CA . ASP B 1 121 ? 10.811 25.086 8.336 1 97.57 121 ASP B CA 1
ATOM 3602 C C . ASP B 1 121 ? 9.442 24.471 8.616 1 97.57 121 ASP B C 1
ATOM 3604 O O . ASP B 1 121 ? 9.298 23.652 9.525 1 97.57 121 ASP B O 1
ATOM 3608 N N . LEU B 1 122 ? 8.532 24.852 7.822 1 98.24 122 LEU B N 1
ATOM 3609 C CA . LEU B 1 122 ? 7.166 24.384 8.027 1 98.24 122 LEU B CA 1
ATOM 3610 C C . LEU B 1 122 ? 6.949 23.03 7.36 1 98.24 122 LEU B C 1
ATOM 3612 O O . LEU B 1 122 ? 6.356 22.127 7.955 1 98.24 122 LEU B O 1
ATOM 3616 N N . LEU B 1 123 ? 7.425 22.819 6.14 1 98.42 123 LEU B N 1
ATOM 3617 C CA . LEU B 1 123 ? 6.948 21.732 5.291 1 98.42 123 LEU B CA 1
ATOM 3618 C C . LEU B 1 123 ? 7.889 20.535 5.361 1 98.42 123 LEU B C 1
ATOM 3620 O O . LEU B 1 123 ? 7.44 19.386 5.361 1 98.42 123 LEU B O 1
ATOM 3624 N N . VAL B 1 124 ? 9.19 20.7 5.468 1 96.29 124 VAL B N 1
ATOM 3625 C CA . VAL B 1 124 ? 10.152 19.613 5.322 1 96.29 124 VAL B CA 1
ATOM 3626 C C . VAL B 1 124 ? 10.026 18.649 6.499 1 96.29 124 VAL B C 1
ATOM 3628 O O . VAL B 1 124 ? 10.028 17.429 6.314 1 96.29 124 VAL B O 1
ATOM 3631 N N . PRO B 1 125 ? 9.796 19.135 7.768 1 96.33 125 PRO B N 1
ATOM 3632 C CA . PRO B 1 125 ? 9.63 18.181 8.866 1 96.33 125 PRO B CA 1
ATOM 3633 C C . PRO B 1 125 ? 8.364 17.338 8.731 1 96.33 125 PRO B C 1
ATOM 3635 O O . PRO B 1 125 ? 8.312 16.211 9.228 1 96.33 125 PRO B O 1
ATOM 3638 N N . LEU B 1 126 ? 7.39 17.834 7.99 1 97.82 126 LEU B N 1
ATOM 3639 C CA . LEU B 1 126 ? 6.109 17.148 7.86 1 97.82 126 LEU B CA 1
ATOM 3640 C C . LEU B 1 126 ? 6.261 15.86 7.059 1 97.82 126 LEU B C 1
ATOM 3642 O O . LEU B 1 126 ? 5.368 15.009 7.069 1 97.82 126 LEU B O 1
ATOM 3646 N N . ARG B 1 127 ? 7.395 15.666 6.379 1 94.64 127 ARG B N 1
ATOM 3647 C CA . ARG B 1 127 ? 7.63 14.413 5.671 1 94.64 127 ARG B CA 1
ATOM 3648 C C . ARG B 1 127 ? 7.644 13.232 6.636 1 94.64 127 ARG B C 1
ATOM 3650 O O . ARG B 1 127 ? 7.245 12.123 6.275 1 94.64 127 ARG B O 1
ATOM 3657 N N . HIS B 1 128 ? 8.003 13.524 7.929 1 91.32 128 HIS B N 1
ATOM 3658 C CA . HIS B 1 128 ? 8.043 12.464 8.93 1 91.32 128 HIS B CA 1
ATOM 3659 C C . HIS B 1 128 ? 6.651 12.172 9.479 1 91.32 128 HIS B C 1
ATOM 3661 O O . HIS B 1 128 ? 6.341 11.029 9.821 1 91.32 128 HIS B O 1
ATOM 3667 N N . ALA B 1 129 ? 5.846 13.195 9.556 1 95.33 129 ALA B N 1
ATOM 3668 C CA . ALA B 1 129 ? 4.446 12.956 9.895 1 95.33 129 ALA B CA 1
ATOM 3669 C C . ALA B 1 129 ? 3.751 12.138 8.81 1 95.33 129 ALA B C 1
ATOM 3671 O O . ALA B 1 129 ? 2.937 11.262 9.11 1 95.33 129 ALA B O 1
ATOM 3672 N N . ALA B 1 130 ? 4.088 12.453 7.554 1 95.68 130 ALA B N 1
ATOM 3673 C CA . ALA B 1 130 ? 3.537 11.701 6.43 1 95.68 130 ALA B CA 1
ATOM 3674 C C . ALA B 1 130 ? 3.986 10.243 6.473 1 95.68 130 ALA B C 1
ATOM 3676 O O . ALA B 1 130 ? 3.21 9.338 6.156 1 95.68 130 ALA B O 1
ATOM 3677 N N . TRP B 1 131 ? 5.197 10.035 6.84 1 90.13 131 TRP B N 1
ATOM 3678 C CA . TRP B 1 131 ? 5.694 8.673 6.999 1 90.13 131 TRP B CA 1
ATOM 3679 C C . TRP B 1 131 ? 4.929 7.939 8.095 1 90.13 131 TRP B C 1
ATOM 3681 O O . TRP B 1 131 ? 4.595 6.761 7.946 1 90.13 131 TRP B O 1
ATOM 3691 N N . GLY B 1 132 ? 4.695 8.604 9.22 1 90.72 132 GLY B N 1
ATOM 3692 C CA . GLY B 1 132 ? 3.868 8.016 10.261 1 90.72 132 GLY B CA 1
ATOM 3693 C C . GLY B 1 132 ? 2.489 7.613 9.772 1 90.72 132 GLY B C 1
ATOM 3694 O O . GLY B 1 132 ? 1.989 6.543 10.122 1 90.72 132 GLY B O 1
ATOM 3695 N N . ALA B 1 133 ? 1.938 8.468 8.989 1 95.97 133 ALA B N 1
ATOM 3696 C CA . ALA B 1 133 ? 0.627 8.177 8.415 1 95.97 133 ALA B CA 1
ATOM 3697 C C . ALA B 1 133 ? 0.689 6.961 7.495 1 95.97 133 ALA B C 1
ATOM 3699 O O . ALA B 1 133 ? -0.255 6.169 7.438 1 95.97 133 ALA B O 1
ATOM 3700 N N . ASN B 1 134 ? 1.769 6.862 6.723 1 92.75 134 ASN B N 1
ATOM 3701 C CA . ASN B 1 134 ? 2 5.677 5.905 1 92.75 134 ASN B CA 1
ATOM 3702 C C . ASN B 1 134 ? 2.009 4.406 6.749 1 92.75 134 ASN B C 1
ATOM 3704 O O . ASN B 1 134 ? 1.336 3.429 6.416 1 92.75 134 ASN B O 1
ATOM 3708 N N . GLN B 1 135 ? 2.673 4.437 7.883 1 89.45 135 GLN B N 1
ATOM 3709 C CA . GLN B 1 135 ? 2.779 3.276 8.76 1 89.45 135 GLN B CA 1
ATOM 3710 C C . GLN B 1 135 ? 1.433 2.943 9.398 1 89.45 135 GLN B C 1
ATOM 3712 O O . GLN B 1 135 ? 1.066 1.772 9.511 1 89.45 135 GLN B O 1
ATOM 3717 N N . ASN B 1 136 ? 0.787 3.942 9.805 1 92.83 136 ASN B N 1
ATOM 3718 C CA . ASN B 1 136 ? -0.512 3.739 10.438 1 92.83 136 ASN B CA 1
ATOM 3719 C C . ASN B 1 136 ? -1.498 3.062 9.489 1 92.83 136 ASN B C 1
ATOM 3721 O O . ASN B 1 136 ? -2.179 2.109 9.872 1 92.83 136 ASN B O 1
ATOM 3725 N N . ASN B 1 137 ? -1.535 3.521 8.312 1 94.27 137 ASN B N 1
ATOM 3726 C CA . ASN B 1 137 ? -2.477 2.955 7.352 1 94.27 137 ASN B CA 1
ATOM 3727 C C . ASN B 1 137 ? -2.035 1.571 6.884 1 94.27 137 ASN B C 1
ATOM 3729 O O . ASN B 1 137 ? -2.87 0.723 6.566 1 94.27 137 ASN B O 1
ATOM 3733 N N . THR B 1 138 ? -0.731 1.366 6.862 1 89.37 138 THR B N 1
ATOM 3734 C CA . THR B 1 138 ? -0.227 0.02 6.617 1 89.37 138 THR B CA 1
ATOM 3735 C C . THR B 1 138 ? -0.711 -0.944 7.697 1 89.37 138 THR B C 1
ATOM 3737 O O . THR B 1 138 ? -1.13 -2.064 7.395 1 89.37 138 THR B O 1
ATOM 3740 N N . PHE B 1 139 ? -0.694 -0.493 8.916 1 87.59 139 PHE B N 1
ATOM 3741 C CA . PHE B 1 139 ? -1.169 -1.3 10.034 1 87.59 139 PHE B CA 1
ATOM 3742 C C . PHE B 1 139 ? -2.651 -1.62 9.88 1 87.59 139 PHE B C 1
ATOM 3744 O O . PHE B 1 139 ? -3.067 -2.764 10.075 1 87.59 139 PHE B O 1
ATOM 3751 N N . ILE B 1 140 ? -3.412 -0.677 9.496 1 91.5 140 ILE B N 1
ATOM 3752 C CA . ILE B 1 140 ? -4.851 -0.867 9.35 1 91.5 140 ILE B CA 1
ATOM 3753 C C . ILE B 1 140 ? -5.127 -1.89 8.25 1 91.5 140 ILE B C 1
ATOM 3755 O O . ILE B 1 140 ? -5.989 -2.758 8.404 1 91.5 140 ILE B O 1
ATOM 3759 N N . CYS B 1 141 ? -4.391 -1.751 7.177 1 87.14 141 CYS B N 1
ATOM 3760 C CA . CYS B 1 141 ? -4.554 -2.685 6.069 1 87.14 141 CYS B CA 1
ATOM 3761 C C . CYS B 1 141 ? -4.23 -4.109 6.504 1 87.14 141 CYS B C 1
ATOM 3763 O O . CYS B 1 141 ? -4.903 -5.057 6.095 1 87.14 141 CYS B O 1
ATOM 3765 N N . GLY B 1 142 ? -3.241 -4.259 7.374 1 81.56 142 GLY B N 1
ATOM 3766 C CA . GLY B 1 142 ? -2.772 -5.574 7.783 1 81.56 142 GLY B CA 1
ATOM 3767 C C . GLY B 1 142 ? -3.654 -6.222 8.833 1 81.56 142 GLY B C 1
ATOM 3768 O O . GLY B 1 142 ? -3.786 -7.447 8.87 1 81.56 142 GLY B O 1
ATOM 3769 N N . TYR B 1 143 ? -4.363 -5.384 9.619 1 81.84 143 TYR B N 1
ATOM 3770 C CA . TYR B 1 143 ? -5.025 -5.959 10.785 1 81.84 143 TYR B CA 1
ATOM 3771 C C . TYR B 1 143 ? -6.518 -5.653 10.771 1 81.84 143 TYR B C 1
ATOM 3773 O O . TYR B 1 143 ? -7.29 -6.264 11.513 1 81.84 143 TYR B O 1
ATOM 3781 N N . GLY B 1 144 ? -6.901 -4.748 9.945 1 84.12 144 GLY B N 1
ATOM 3782 C CA . GLY B 1 144 ? -8.313 -4.413 9.862 1 84.12 144 GLY B CA 1
ATOM 3783 C C . GLY B 1 144 ? -9.16 -5.535 9.291 1 84.12 144 GLY B C 1
ATOM 3784 O O . GLY B 1 144 ? -8.633 -6.474 8.69 1 84.12 144 GLY B O 1
ATOM 3785 N N . TYR B 1 145 ? -10.415 -5.398 9.531 1 83.01 145 TYR B N 1
ATOM 3786 C CA . TYR B 1 145 ? -11.349 -6.408 9.049 1 83.01 145 TYR B CA 1
ATOM 3787 C C . TYR B 1 145 ? -12.178 -5.874 7.887 1 83.01 145 TYR B C 1
ATOM 3789 O O . TYR B 1 145 ? -12.705 -4.761 7.952 1 83.01 145 TYR B O 1
ATOM 3797 N N . GLY B 1 146 ? -12.266 -6.717 6.83 1 79.53 146 GLY B N 1
ATOM 3798 C CA . GLY B 1 146 ? -13.087 -6.358 5.684 1 79.53 146 GLY B CA 1
ATOM 3799 C C . GLY B 1 146 ? -12.338 -5.547 4.644 1 79.53 146 GLY B C 1
ATOM 3800 O O . GLY B 1 146 ? -11.861 -4.447 4.933 1 79.53 146 GLY B O 1
ATOM 3801 N N . THR B 1 147 ? -12.368 -6.017 3.442 1 80.03 147 THR B N 1
ATOM 3802 C CA . THR B 1 147 ? -11.592 -5.394 2.375 1 80.03 147 THR B CA 1
ATOM 3803 C C . THR B 1 147 ? -12.152 -4.017 2.032 1 80.03 147 THR B C 1
ATOM 3805 O O . THR B 1 147 ? -11.408 -3.122 1.625 1 80.03 147 THR B O 1
ATOM 3808 N N . ALA B 1 148 ? -13.442 -3.854 2.233 1 84.04 148 ALA B N 1
ATOM 3809 C CA . ALA B 1 148 ? -14.054 -2.554 1.972 1 84.04 148 ALA B CA 1
ATOM 3810 C C . ALA B 1 148 ? -13.458 -1.477 2.874 1 84.04 148 ALA B C 1
ATOM 3812 O O . ALA B 1 148 ? -13.34 -0.317 2.472 1 84.04 148 ALA B O 1
ATOM 3813 N N . PHE B 1 149 ? -13.096 -1.908 4.071 1 89.36 149 PHE B N 1
ATOM 3814 C CA . PHE B 1 149 ? -12.501 -0.989 5.034 1 89.36 149 PHE B CA 1
ATOM 3815 C C . PHE B 1 149 ? -10.994 -0.891 4.83 1 89.36 149 PHE B C 1
ATOM 3817 O O . PHE B 1 149 ? -10.425 0.201 4.88 1 89.36 149 PHE B O 1
ATOM 3824 N N . THR B 1 150 ? -10.331 -1.999 4.464 1 87.88 150 THR B N 1
ATOM 3825 C CA . THR B 1 150 ? -8.873 -2.04 4.488 1 87.88 150 THR B CA 1
ATOM 3826 C C . THR B 1 150 ? -8.298 -1.61 3.141 1 87.88 150 THR B C 1
ATOM 3828 O O . THR B 1 150 ? -7.213 -1.027 3.082 1 87.88 150 THR B O 1
ATOM 3831 N N . GLN B 1 151 ? -8.988 -1.81 2.088 1 87.82 151 GLN B N 1
ATOM 3832 C CA . GLN B 1 151 ? -8.493 -1.516 0.748 1 87.82 151 GLN B CA 1
ATOM 3833 C C . GLN B 1 151 ? -8.188 -0.029 0.588 1 87.82 151 GLN B C 1
ATOM 3835 O O . GLN B 1 151 ? -7.096 0.343 0.153 1 87.82 151 GLN B O 1
ATOM 3840 N N . PRO B 1 152 ? -9.071 0.845 0.964 1 92.99 152 PRO B N 1
ATOM 3841 C CA . PRO B 1 152 ? -8.734 2.264 0.831 1 92.99 152 PRO B CA 1
ATOM 3842 C C . PRO B 1 152 ? -7.582 2.686 1.74 1 92.99 152 PRO B C 1
ATOM 3844 O O . PRO B 1 152 ? -6.871 3.647 1.436 1 92.99 152 PRO B O 1
ATOM 3847 N N . CYS B 1 153 ? -7.364 1.922 2.799 1 93.34 153 CYS B N 1
ATOM 3848 C CA . CYS B 1 153 ? -6.287 2.26 3.722 1 93.34 153 CYS B CA 1
ATOM 3849 C C . CYS B 1 153 ? -4.926 1.952 3.109 1 93.34 153 CYS B C 1
ATOM 3851 O O . CYS B 1 153 ? -3.947 2.651 3.375 1 93.34 153 CYS B O 1
ATOM 3853 N N . ILE B 1 154 ? -4.859 0.966 2.31 1 90.61 154 ILE B N 1
ATOM 3854 C CA . ILE B 1 154 ? -3.597 0.691 1.631 1 90.61 154 ILE B CA 1
ATOM 3855 C C . ILE B 1 154 ? -3.301 1.798 0.623 1 90.61 154 ILE B C 1
ATOM 3857 O O . ILE B 1 154 ? -2.142 2.164 0.415 1 90.61 154 ILE B O 1
ATOM 3861 N N . TYR B 1 155 ? -4.341 2.312 -0.036 1 93.85 155 TYR B N 1
ATOM 3862 C CA . TYR B 1 155 ? -4.16 3.433 -0.951 1 93.85 155 TYR B CA 1
ATOM 3863 C C . TYR B 1 155 ? -3.71 4.681 -0.201 1 93.85 155 TYR B C 1
ATOM 3865 O O . TYR B 1 155 ? -2.849 5.423 -0.679 1 93.85 155 TYR B O 1
ATOM 3873 N N . GLN B 1 156 ? -4.312 4.808 0.984 1 96.12 156 GLN B N 1
ATOM 3874 C CA . GLN B 1 156 ? -3.913 5.932 1.825 1 96.12 156 GLN B CA 1
ATOM 3875 C C . GLN B 1 156 ? -2.454 5.807 2.255 1 96.12 156 GLN B C 1
ATOM 3877 O O . GLN B 1 156 ? -1.745 6.809 2.361 1 96.12 156 GLN B O 1
ATOM 3882 N N . ALA B 1 157 ? -2.062 4.606 2.573 1 92.81 157 ALA B N 1
ATOM 3883 C CA . ALA B 1 157 ? -0.672 4.355 2.947 1 92.81 157 ALA B CA 1
ATOM 3884 C C . ALA B 1 157 ? 0.279 4.75 1.821 1 92.81 157 ALA B C 1
ATOM 3886 O O . ALA B 1 157 ? 1.29 5.415 2.059 1 92.81 157 ALA B O 1
ATOM 3887 N N . MET B 1 158 ? -0.078 4.435 0.654 1 92.93 158 MET B N 1
ATOM 3888 C CA . MET B 1 158 ? 0.736 4.749 -0.517 1 92.93 158 MET B CA 1
ATOM 3889 C C . MET B 1 158 ? 0.799 6.254 -0.749 1 92.93 158 MET B C 1
ATOM 3891 O O . MET B 1 158 ? 1.865 6.798 -1.041 1 92.93 158 MET B O 1
ATOM 3895 N N . ASP B 1 159 ? -0.3 6.854 -0.655 1 96.65 159 ASP B N 1
ATOM 3896 C CA . ASP B 1 159 ? -0.372 8.292 -0.898 1 96.65 159 ASP B CA 1
ATOM 3897 C C . ASP B 1 159 ? 0.464 9.064 0.121 1 96.65 159 ASP B C 1
ATOM 3899 O O . ASP B 1 159 ? 1.098 10.064 -0.219 1 96.65 159 ASP B O 1
ATOM 3903 N N . ASN B 1 160 ? 0.449 8.586 1.352 1 95.47 160 ASN B N 1
ATOM 3904 C CA . ASN B 1 160 ? 1.246 9.258 2.374 1 95.47 160 ASN B CA 1
ATOM 3905 C C . ASN B 1 160 ? 2.741 9.051 2.145 1 95.47 160 ASN B C 1
ATOM 3907 O O . ASN B 1 160 ? 3.547 9.934 2.442 1 95.47 160 ASN B O 1
ATOM 3911 N N . LEU B 1 161 ? 3.038 7.903 1.626 1 91.01 161 LEU B N 1
ATOM 3912 C CA . LEU B 1 161 ? 4.419 7.724 1.192 1 91.01 161 LEU B CA 1
ATOM 3913 C C . LEU B 1 161 ? 4.778 8.719 0.094 1 91.01 161 LEU B C 1
ATOM 3915 O O . LEU B 1 161 ? 5.857 9.315 0.118 1 91.01 161 LEU B O 1
ATOM 3919 N N . GLY B 1 162 ? 3.891 8.911 -0.852 1 92.85 162 GLY B N 1
ATOM 3920 C CA . GLY B 1 162 ? 4.079 9.901 -1.901 1 92.85 162 GLY B CA 1
ATOM 3921 C C . GLY B 1 162 ? 4.228 11.314 -1.368 1 92.85 162 GLY B C 1
ATOM 3922 O O . GLY B 1 162 ? 5.093 12.066 -1.821 1 92.85 162 GLY B O 1
ATOM 3923 N N . ILE B 1 163 ? 3.45 11.615 -0.408 1 96.33 163 ILE B N 1
ATOM 3924 C CA . ILE B 1 163 ? 3.482 12.948 0.183 1 96.33 163 ILE B CA 1
ATOM 3925 C C . ILE B 1 163 ? 4.827 13.176 0.87 1 96.33 163 ILE B C 1
ATOM 3927 O O . ILE B 1 163 ? 5.421 14.249 0.745 1 96.33 163 ILE B O 1
ATOM 3931 N N . ALA B 1 164 ? 5.295 12.161 1.586 1 92.57 164 ALA B N 1
ATOM 3932 C CA . ALA B 1 164 ? 6.617 12.263 2.198 1 92.57 164 ALA B CA 1
ATOM 3933 C C . ALA B 1 164 ? 7.692 12.512 1.145 1 92.57 164 ALA B C 1
ATOM 3935 O O . ALA B 1 164 ? 8.602 13.318 1.355 1 92.57 164 ALA B O 1
ATOM 3936 N N . GLN B 1 165 ? 7.569 11.942 0.063 1 89.91 165 GLN B N 1
ATOM 3937 C CA . GLN B 1 165 ? 8.544 12.081 -1.014 1 89.91 165 GLN B CA 1
ATOM 3938 C C . GLN B 1 165 ? 8.438 13.45 -1.679 1 89.91 165 GLN B C 1
ATOM 3940 O O . GLN B 1 165 ? 9.452 14.05 -2.041 1 89.91 165 GLN B O 1
ATOM 3945 N N . TYR B 1 166 ? 7.214 13.949 -1.858 1 94.38 166 TYR B N 1
ATOM 3946 C CA . TYR B 1 166 ? 7.018 15.283 -2.416 1 94.38 166 TYR B CA 1
ATOM 3947 C C . TYR B 1 166 ? 7.633 16.347 -1.514 1 94.38 166 TYR B C 1
ATOM 3949 O O . TYR B 1 166 ? 8.24 17.305 -1.999 1 94.38 166 TYR B O 1
ATOM 3957 N N . LEU B 1 167 ? 7.5 16.129 -0.249 1 95.31 167 LEU B N 1
ATOM 3958 C CA . LEU B 1 167 ? 8.054 17.09 0.698 1 95.31 167 LEU B CA 1
ATOM 3959 C C . LEU B 1 167 ? 9.578 17.046 0.689 1 95.31 167 LEU B C 1
ATOM 3961 O O . LEU B 1 167 ? 10.234 18.076 0.858 1 95.31 167 LEU B O 1
ATOM 3965 N N . SER B 1 168 ? 10.098 15.858 0.523 1 90.95 168 SER B N 1
ATOM 3966 C CA . SER B 1 168 ? 11.543 15.734 0.362 1 90.95 168 SER B CA 1
ATOM 3967 C C . SER B 1 168 ? 12.022 16.449 -0.897 1 90.95 168 SER B C 1
ATOM 3969 O O . SER B 1 168 ? 13.027 17.162 -0.868 1 90.95 168 SER B O 1
ATOM 3971 N N . ARG B 1 169 ? 11.312 16.305 -1.976 1 91.67 169 ARG B N 1
ATOM 3972 C CA . ARG B 1 169 ? 11.662 16.942 -3.242 1 91.67 169 ARG B CA 1
ATOM 3973 C C . ARG B 1 169 ? 11.579 18.46 -3.132 1 91.67 169 ARG B C 1
ATOM 3975 O O . ARG B 1 169 ? 12.427 19.174 -3.671 1 91.67 169 ARG B O 1
ATOM 3982 N N . LEU B 1 170 ? 10.555 18.885 -2.46 1 95.5 170 LEU B N 1
ATOM 3983 C CA . LEU B 1 170 ? 10.406 20.314 -2.206 1 95.5 170 LEU B CA 1
ATOM 3984 C C . LEU B 1 170 ? 11.589 20.85 -1.406 1 95.5 170 LEU B C 1
ATOM 3986 O O . LEU B 1 170 ? 12.138 21.904 -1.732 1 95.5 170 LEU B O 1
ATOM 3990 N N . GLY B 1 171 ? 11.989 20.127 -0.366 1 93.52 171 GLY B N 1
ATOM 3991 C CA . GLY B 1 171 ? 13.144 20.514 0.428 1 93.52 171 GLY B CA 1
ATOM 3992 C C . GLY B 1 171 ? 14.423 20.605 -0.383 1 93.52 171 GLY B C 1
ATOM 3993 O O . GLY B 1 171 ? 15.188 21.561 -0.241 1 93.52 171 GLY B O 1
ATOM 3994 N N . LEU B 1 172 ? 14.609 19.674 -1.261 1 89.05 172 LEU B N 1
ATOM 3995 C CA . LEU B 1 172 ? 15.795 19.654 -2.11 1 89.05 172 LEU B CA 1
ATOM 3996 C C . LEU B 1 172 ? 15.785 20.825 -3.087 1 89.05 172 LEU B C 1
ATOM 3998 O O . LEU B 1 172 ? 16.812 21.473 -3.297 1 89.05 172 LEU B O 1
ATOM 4002 N N . LEU B 1 173 ? 14.652 21.115 -3.637 1 91.61 173 LEU B N 1
ATOM 4003 C CA . LEU B 1 173 ? 14.513 22.162 -4.644 1 91.61 173 LEU B CA 1
ATOM 4004 C C . LEU B 1 173 ? 14.744 23.539 -4.031 1 91.61 173 LEU B C 1
ATOM 4006 O O . LEU B 1 173 ? 15.407 24.388 -4.631 1 91.61 173 LEU B O 1
ATOM 4010 N N . LEU B 1 174 ? 14.287 23.708 -2.803 1 94.79 174 LEU B N 1
ATOM 4011 C CA . LEU B 1 174 ? 14.294 25.044 -2.216 1 94.79 174 LEU B CA 1
ATOM 4012 C C . LEU B 1 174 ? 15.539 25.255 -1.361 1 94.79 174 LEU B C 1
ATOM 4014 O O . LEU B 1 174 ? 15.972 26.392 -1.156 1 94.79 174 LEU B O 1
ATOM 4018 N N . GLY B 1 175 ? 16.107 24.16 -0.81 1 92.72 175 GLY B N 1
ATOM 4019 C CA . GLY B 1 175 ? 17.17 24.375 0.158 1 92.72 175 GLY B CA 1
ATOM 4020 C C . GLY B 1 175 ? 18.276 23.341 0.07 1 92.72 175 GLY B C 1
ATOM 4021 O O . GLY B 1 175 ? 19.21 23.353 0.874 1 92.72 175 GLY B O 1
ATOM 4022 N N . GLY B 1 176 ? 18.142 22.418 -0.835 1 86.47 176 GLY B N 1
ATOM 4023 C CA . GLY B 1 176 ? 19.175 21.405 -0.979 1 86.47 176 GLY B CA 1
ATOM 4024 C C . GLY B 1 176 ? 19.16 20.375 0.135 1 86.47 176 GLY B C 1
ATOM 4025 O O . GLY B 1 176 ? 18.191 20.286 0.892 1 86.47 176 GLY B O 1
ATOM 4026 N N . THR B 1 177 ? 20.174 19.626 0.288 1 83.01 177 THR B N 1
ATOM 4027 C CA . THR B 1 177 ? 20.276 18.531 1.246 1 83.01 177 THR B CA 1
ATOM 4028 C C . THR B 1 177 ? 20.297 19.063 2.676 1 83.01 177 THR B C 1
ATOM 4030 O O . THR B 1 177 ? 19.827 18.395 3.599 1 83.01 177 THR B O 1
ATOM 4033 N N . GLU B 1 178 ? 20.814 20.226 2.817 1 89.23 178 GLU B N 1
ATOM 4034 C CA . GLU B 1 178 ? 20.856 20.846 4.138 1 89.23 178 GLU B CA 1
ATOM 4035 C C . GLU B 1 178 ? 19.45 21.071 4.687 1 89.23 178 GLU B C 1
ATOM 4037 O O . GLU B 1 178 ? 19.23 20.988 5.897 1 89.23 178 GLU B O 1
ATOM 4042 N N . ALA B 1 179 ? 18.54 21.356 3.775 1 91.47 179 ALA B N 1
ATOM 4043 C CA . ALA B 1 179 ? 17.153 21.545 4.191 1 91.47 179 ALA B CA 1
ATOM 4044 C C . ALA B 1 179 ? 16.565 20.25 4.743 1 91.47 179 ALA B C 1
ATOM 4046 O O . ALA B 1 179 ? 15.771 20.274 5.686 1 91.47 179 ALA B O 1
ATOM 4047 N N . LEU B 1 180 ? 16.942 19.131 4.178 1 87.37 180 LEU B N 1
ATOM 4048 C CA . LEU B 1 180 ? 16.46 17.837 4.649 1 87.37 180 LEU B CA 1
ATOM 4049 C C . LEU B 1 180 ? 17.027 17.514 6.027 1 87.37 180 LEU B C 1
ATOM 4051 O O . LEU B 1 180 ? 16.311 17.008 6.895 1 87.37 180 LEU B O 1
ATOM 4055 N N . GLU B 1 181 ? 18.259 17.838 6.214 1 85.44 181 GLU B N 1
ATOM 4056 C CA . GLU B 1 181 ? 18.897 17.622 7.509 1 85.44 181 GLU B CA 1
ATOM 4057 C C . GLU B 1 181 ? 18.279 18.511 8.584 1 85.44 181 GLU B C 1
ATOM 4059 O O . GLU B 1 181 ? 18.048 18.065 9.709 1 85.44 181 GLU B O 1
ATOM 4064 N N . ALA B 1 182 ? 18.074 19.71 8.165 1 93.3 182 ALA B N 1
ATOM 4065 C CA . ALA B 1 182 ? 17.46 20.647 9.103 1 93.3 182 ALA B CA 1
ATOM 4066 C C . ALA B 1 182 ? 16.045 20.208 9.469 1 93.3 182 ALA B C 1
ATOM 4068 O O . ALA B 1 182 ? 15.624 20.349 10.62 1 93.3 182 ALA B O 1
ATOM 4069 N N . GLY B 1 183 ? 15.298 19.722 8.475 1 92.47 183 GLY B N 1
ATOM 4070 C CA . GLY B 1 183 ? 13.96 19.213 8.735 1 92.47 183 GLY B CA 1
ATOM 4071 C C . GLY B 1 183 ? 13.946 18.032 9.687 1 92.47 183 GLY B C 1
ATOM 4072 O O . GLY B 1 183 ? 13.087 17.948 10.567 1 92.47 183 GLY B O 1
ATOM 4073 N N . LYS B 1 184 ? 14.899 17.192 9.489 1 87.43 184 LYS B N 1
ATOM 4074 C CA . LYS B 1 184 ? 15.023 16.04 10.377 1 87.43 184 LYS B CA 1
ATOM 4075 C C . LYS B 1 184 ? 15.368 16.476 11.798 1 87.43 184 LYS B C 1
ATOM 4077 O O . LYS B 1 184 ? 14.802 15.963 12.765 1 87.43 184 LYS B O 1
ATOM 4082 N N . ALA B 1 185 ? 16.269 17.374 11.919 1 89.78 185 ALA B N 1
ATOM 4083 C CA . ALA B 1 185 ? 16.667 17.89 13.227 1 89.78 185 ALA B CA 1
ATOM 4084 C C . ALA B 1 185 ? 15.494 18.569 13.928 1 89.78 185 ALA B C 1
ATOM 4086 O O . ALA B 1 185 ? 15.302 18.401 15.134 1 89.78 185 ALA B O 1
ATOM 4087 N N . ALA B 1 186 ? 14.731 19.296 13.161 1 94 186 ALA B N 1
ATOM 4088 C CA . ALA B 1 186 ? 13.559 19.962 13.726 1 94 186 ALA B CA 1
ATOM 4089 C C . ALA B 1 186 ? 12.548 18.944 14.246 1 94 186 ALA B C 1
ATOM 4091 O O . ALA B 1 186 ? 12.015 19.098 15.347 1 94 186 ALA B O 1
ATOM 4092 N N . TRP B 1 187 ? 12.329 17.894 13.53 1 91.63 187 TRP B N 1
ATOM 4093 C CA . TRP B 1 187 ? 11.381 16.85 13.908 1 91.63 187 TRP B CA 1
ATOM 4094 C C . TRP B 1 187 ? 11.845 16.124 15.167 1 91.63 187 TRP B C 1
ATOM 4096 O O . TRP B 1 187 ? 11.038 15.82 16.048 1 91.63 187 TRP B O 1
ATOM 4106 N N . THR B 1 188 ? 13.131 15.901 15.3 1 88.4 188 THR B N 1
ATOM 4107 C CA . THR B 1 188 ? 13.658 15.04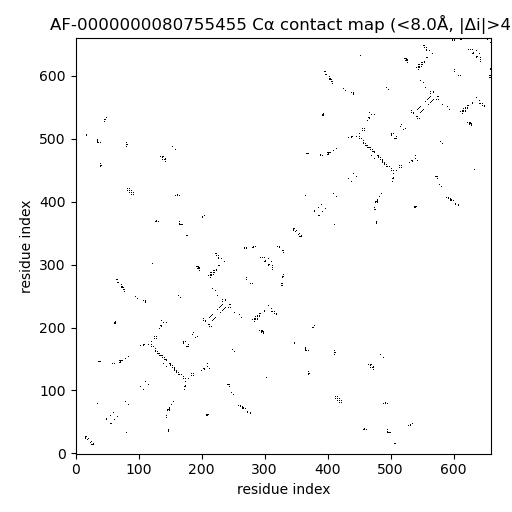1 16.354 1 88.4 188 THR B CA 1
ATOM 4108 C C . THR B 1 188 ? 13.88 15.835 17.639 1 88.4 188 THR B C 1
ATOM 4110 O O . THR B 1 188 ? 13.76 15.291 18.739 1 88.4 188 THR B O 1
ATOM 4113 N N . SER B 1 189 ? 14.182 17.147 17.462 1 88.62 189 SER B N 1
ATOM 4114 C CA . SER B 1 189 ? 14.623 17.837 18.67 1 88.62 189 SER B CA 1
ATOM 4115 C C . SER B 1 189 ? 14.019 19.235 18.76 1 88.62 189 SER B C 1
ATOM 4117 O O . SER B 1 189 ? 14.172 19.919 19.774 1 88.62 189 SER B O 1
ATOM 4119 N N . GLY B 1 190 ? 13.4 19.696 17.654 1 91.97 190 GLY B N 1
ATOM 4120 C CA . GLY B 1 190 ? 12.815 21.027 17.698 1 91.97 190 GLY B CA 1
ATOM 4121 C C . GLY B 1 190 ? 11.619 21.123 18.626 1 91.97 190 GLY B C 1
ATOM 4122 O O . GLY B 1 190 ? 10.709 20.293 18.561 1 91.97 190 GLY B O 1
ATOM 4123 N N . ASP B 1 191 ? 11.565 22.099 19.434 1 94.44 191 ASP B N 1
ATOM 4124 C CA . ASP B 1 191 ? 10.552 22.238 20.475 1 94.44 191 ASP B CA 1
ATOM 4125 C C . ASP B 1 191 ? 9.152 22.324 19.871 1 94.44 191 ASP B C 1
ATOM 4127 O O . ASP B 1 191 ? 8.21 21.716 20.383 1 94.44 191 ASP B O 1
ATOM 4131 N N . ALA B 1 192 ? 8.994 23.012 18.796 1 96.58 192 ALA B N 1
ATOM 4132 C CA . ALA B 1 192 ? 7.685 23.25 18.193 1 96.58 192 ALA B CA 1
ATOM 4133 C C . ALA B 1 192 ? 7.1 21.961 17.624 1 96.58 192 ALA B C 1
ATOM 4135 O O . ALA B 1 192 ? 5.881 21.836 17.479 1 96.58 192 ALA B O 1
ATOM 4136 N N . TRP B 1 193 ? 7.976 20.974 17.346 1 96.92 193 TRP B N 1
ATOM 4137 C CA . TRP B 1 193 ? 7.546 19.773 16.637 1 96.92 193 TRP B CA 1
ATOM 4138 C C . TRP B 1 193 ? 7.322 18.618 17.608 1 96.92 193 TRP B C 1
ATOM 4140 O O . TRP B 1 193 ? 6.713 17.607 17.251 1 96.92 193 TRP B O 1
ATOM 4150 N N . GLN B 1 194 ? 7.722 18.767 18.855 1 95.23 194 GLN B N 1
ATOM 4151 C CA . GLN B 1 194 ? 7.723 17.654 19.798 1 95.23 194 GLN B CA 1
ATOM 4152 C C . GLN B 1 194 ? 6.301 17.19 20.102 1 95.23 194 GLN B C 1
ATOM 4154 O O . GLN B 1 194 ? 6.042 15.989 20.2 1 95.23 194 GLN B O 1
ATOM 4159 N N . PRO B 1 195 ? 5.366 18.152 20.253 1 96.17 195 PRO B N 1
ATOM 4160 C CA . PRO B 1 195 ? 4.003 17.669 20.488 1 96.17 195 PRO B CA 1
ATOM 4161 C C . PRO B 1 195 ? 3.457 16.854 19.318 1 96.17 195 PRO B C 1
ATOM 4163 O O . PRO B 1 195 ? 2.793 15.835 19.527 1 96.17 195 PRO B O 1
ATOM 4166 N N . LEU B 1 196 ? 3.74 17.246 18.096 1 97.4 196 LEU B N 1
ATOM 4167 C CA . LEU B 1 196 ? 3.274 16.498 16.933 1 97.4 196 LEU B CA 1
ATOM 4168 C C . LEU B 1 196 ? 4.007 15.166 16.814 1 97.4 196 LEU B C 1
ATOM 4170 O O . LEU B 1 196 ? 3.404 14.15 16.461 1 97.4 196 LEU B O 1
ATOM 4174 N N . ARG B 1 197 ? 5.289 15.185 17.042 1 93.25 197 ARG B N 1
ATOM 4175 C CA . ARG B 1 197 ? 6.043 13.936 17.036 1 93.25 197 ARG B CA 1
ATOM 4176 C C . ARG B 1 197 ? 5.469 12.945 18.044 1 93.25 197 ARG B C 1
ATOM 4178 O O . ARG B 1 197 ? 5.301 11.764 17.735 1 93.25 197 ARG B O 1
ATOM 4185 N N . ARG B 1 198 ? 5.122 13.412 19.264 1 91.93 198 ARG B N 1
ATOM 4186 C CA . ARG B 1 198 ? 4.521 12.563 20.287 1 91.93 198 ARG B CA 1
ATOM 4187 C C . ARG B 1 198 ? 3.182 12.003 19.818 1 91.93 198 ARG B C 1
ATOM 4189 O O . ARG B 1 198 ? 2.884 10.827 20.038 1 91.93 198 ARG B O 1
ATOM 4196 N N . TYR B 1 199 ? 2.43 12.855 19.231 1 95.96 199 TYR B N 1
ATOM 4197 C CA . TYR B 1 199 ? 1.147 12.415 18.695 1 95.96 199 TYR B CA 1
ATOM 4198 C C . TYR B 1 199 ? 1.33 11.256 17.723 1 95.96 199 TYR B C 1
ATOM 4200 O O . TYR B 1 199 ? 0.634 10.242 17.818 1 95.96 199 TYR B O 1
ATOM 4208 N N . VAL B 1 200 ? 2.261 11.376 16.734 1 92.72 200 VAL B N 1
ATOM 4209 C CA . VAL B 1 200 ? 2.518 10.373 15.706 1 92.72 200 VAL B CA 1
ATOM 4210 C C . VAL B 1 200 ? 3.011 9.082 16.356 1 92.72 200 VAL B C 1
ATOM 4212 O O . VAL B 1 200 ? 2.558 7.99 16.004 1 92.72 200 VAL B O 1
ATOM 4215 N N . GLU B 1 201 ? 3.836 9.191 17.315 1 87.73 201 GLU B N 1
ATOM 4216 C CA . GLU B 1 201 ? 4.385 8.023 17.997 1 87.73 201 GLU B CA 1
ATOM 4217 C C . GLU B 1 201 ? 3.309 7.296 18.798 1 87.73 201 GLU B C 1
ATOM 4219 O O . GLU B 1 201 ? 3.3 6.065 18.862 1 87.73 201 GLU B O 1
ATOM 4224 N N . ASP B 1 202 ? 2.44 8.044 19.386 1 89.86 202 ASP B N 1
ATOM 4225 C CA . ASP B 1 202 ? 1.337 7.445 20.132 1 89.86 202 ASP B CA 1
ATOM 4226 C C . ASP B 1 202 ? 0.409 6.662 19.206 1 89.86 202 ASP B C 1
ATOM 4228 O O . ASP B 1 202 ? -0.148 5.635 19.599 1 89.86 202 ASP B O 1
ATOM 4232 N N . CYS B 1 203 ? 0.23 7.156 17.982 1 92.1 203 CYS B N 1
ATOM 4233 C CA . CYS B 1 203 ? -0.58 6.443 17.001 1 92.1 203 CYS B CA 1
ATOM 4234 C C . CYS B 1 203 ? 0.063 5.114 16.626 1 92.1 203 CYS B C 1
ATOM 4236 O O . CYS B 1 203 ? -0.633 4.116 16.427 1 92.1 203 CYS B O 1
ATOM 4238 N N . LEU B 1 204 ? 1.359 5.05 16.585 1 85.74 204 LEU B N 1
ATOM 4239 C CA . LEU B 1 204 ? 2.089 3.886 16.094 1 85.74 204 LEU B CA 1
ATOM 4240 C C . LEU B 1 204 ? 1.947 2.71 17.054 1 85.74 204 LEU B C 1
ATOM 4242 O O . LEU B 1 204 ? 2.232 1.567 16.689 1 85.74 204 LEU B O 1
ATOM 4246 N N . VAL B 1 205 ? 1.394 2.947 18.326 1 81.53 205 VAL B N 1
ATOM 4247 C CA . VAL B 1 205 ? 1.317 1.866 19.304 1 81.53 205 VAL B CA 1
ATOM 4248 C C . VAL B 1 205 ? -0.14 1.456 19.506 1 81.53 205 VAL B C 1
ATOM 4250 O O . VAL B 1 205 ? -0.434 0.56 20.301 1 81.53 205 VAL B O 1
ATOM 4253 N N . LEU B 1 206 ? -1.013 2.121 18.801 1 87.79 206 LEU B N 1
ATOM 4254 C CA . LEU B 1 206 ? -2.416 1.727 18.865 1 87.79 206 LEU B CA 1
ATOM 4255 C C . LEU B 1 206 ? -2.627 0.36 18.223 1 87.79 206 LEU B C 1
ATOM 4257 O O . LEU B 1 206 ? -2.015 0.049 17.199 1 87.79 206 LEU B O 1
ATOM 4261 N N . ARG B 1 207 ? -3.582 -0.43 18.755 1 85.5 207 ARG B N 1
ATOM 4262 C CA . ARG B 1 207 ? -3.785 -1.787 18.258 1 85.5 207 ARG B CA 1
ATOM 4263 C C . ARG B 1 207 ? -5.171 -1.943 17.641 1 85.5 207 ARG B C 1
ATOM 4265 O O . ARG B 1 207 ? -5.418 -2.885 16.886 1 85.5 207 ARG B O 1
ATOM 4272 N N . ASP B 1 208 ? -6.047 -1.074 18.048 1 92.04 208 ASP B N 1
ATOM 4273 C CA . ASP B 1 208 ? -7.363 -1.075 17.417 1 92.04 208 ASP B CA 1
ATOM 4274 C C . ASP B 1 208 ? -7.324 -0.363 16.066 1 92.04 208 ASP B C 1
ATOM 4276 O O . ASP B 1 208 ? -7.153 0.856 16.006 1 92.04 208 ASP B O 1
ATOM 4280 N N . PRO B 1 209 ? -7.509 -1.132 14.972 1 93.19 209 PRO B N 1
ATOM 4281 C CA . PRO B 1 209 ? -7.368 -0.534 13.643 1 93.19 209 PRO B CA 1
ATOM 4282 C C . PRO B 1 209 ? -8.371 0.591 13.393 1 93.19 209 PRO B C 1
ATOM 4284 O O . PRO B 1 209 ? -8.06 1.553 12.686 1 93.19 209 PRO B O 1
ATOM 4287 N N . PHE B 1 210 ? -9.513 0.511 14.019 1 96.95 210 PHE B N 1
ATOM 4288 C CA . PHE B 1 210 ? -10.5 1.559 13.787 1 96.95 210 PHE B CA 1
ATOM 4289 C C . PHE B 1 210 ? -10.183 2.795 14.62 1 96.95 210 PHE B C 1
ATOM 4291 O O . PHE B 1 210 ? -10.424 3.922 14.184 1 96.95 210 PHE B O 1
ATOM 4298 N N . GLU B 1 211 ? -9.646 2.618 15.811 1 97.76 211 GLU B N 1
ATOM 4299 C CA . GLU B 1 211 ? -9.17 3.765 16.578 1 97.76 211 GLU B CA 1
ATOM 4300 C C . GLU B 1 211 ? -8.027 4.475 15.859 1 97.76 211 GLU B C 1
ATOM 4302 O O . GLU B 1 211 ? -7.958 5.706 15.856 1 97.76 211 GLU B O 1
ATOM 4307 N N . LEU B 1 212 ? -7.189 3.632 15.313 1 96.97 212 LEU B N 1
ATOM 4308 C CA . LEU B 1 212 ? -6.07 4.194 14.565 1 96.97 212 LEU B CA 1
ATOM 4309 C C . LEU B 1 212 ? -6.564 4.964 13.345 1 96.97 212 LEU B C 1
ATOM 4311 O O . LEU B 1 212 ? -6.007 6.008 12.998 1 96.97 212 LEU B O 1
ATOM 4315 N N . PHE B 1 213 ? -7.614 4.473 12.697 1 98.22 213 PHE B N 1
ATOM 4316 C CA . PHE B 1 213 ? -8.262 5.177 11.597 1 98.22 213 PHE B CA 1
ATOM 4317 C C . PHE B 1 213 ? -8.774 6.538 12.051 1 98.22 213 PHE B C 1
ATOM 4319 O O . PHE B 1 213 ? -8.589 7.54 11.358 1 98.22 213 PHE B O 1
ATOM 4326 N N . VAL B 1 214 ? -9.325 6.603 13.206 1 98.7 214 VAL B N 1
ATOM 4327 C CA . VAL B 1 214 ? -9.856 7.84 13.77 1 98.7 214 VAL B CA 1
ATOM 4328 C C . VAL B 1 214 ? -8.707 8.785 14.115 1 98.7 214 VAL B C 1
ATOM 4330 O O . VAL B 1 214 ? -8.743 9.968 13.77 1 98.7 214 VAL B O 1
ATOM 4333 N N . ALA B 1 215 ? -7.71 8.283 14.712 1 98.62 215 ALA B N 1
ATOM 4334 C CA . ALA B 1 215 ? -6.595 9.106 15.173 1 98.62 215 ALA B CA 1
ATOM 4335 C C . ALA B 1 215 ? -5.848 9.727 13.996 1 98.62 215 ALA B C 1
ATOM 4337 O O . ALA B 1 215 ? -5.529 10.918 14.014 1 98.62 215 ALA B O 1
ATOM 4338 N N . GLN B 1 216 ? -5.636 8.935 12.976 1 98.6 216 GLN B N 1
ATOM 4339 C CA . GLN B 1 216 ? -4.815 9.378 11.854 1 98.6 216 GLN B CA 1
ATOM 4340 C C . GLN B 1 216 ? -5.662 10.075 10.794 1 98.6 216 GLN B C 1
ATOM 4342 O O . GLN B 1 216 ? -5.443 11.249 10.49 1 98.6 216 GLN B O 1
ATOM 4347 N N . ASN B 1 217 ? -6.638 9.365 10.271 1 98.62 217 ASN B N 1
ATOM 4348 C CA . ASN B 1 217 ? -7.32 9.799 9.057 1 98.62 217 ASN B CA 1
ATOM 4349 C C . ASN B 1 217 ? -8.427 10.803 9.365 1 98.62 217 ASN B C 1
ATOM 4351 O O . ASN B 1 217 ? -8.756 11.647 8.529 1 98.62 217 ASN B O 1
ATOM 4355 N N . VAL B 1 218 ? -8.987 10.767 10.561 1 98.62 218 VAL B N 1
ATOM 4356 C CA . VAL B 1 218 ? -10.061 11.685 10.928 1 98.62 218 VAL B CA 1
ATOM 4357 C C . VAL B 1 218 ? -9.481 12.9 11.647 1 98.62 218 VAL B C 1
ATOM 4359 O O . VAL B 1 218 ? -9.561 14.023 11.144 1 98.62 218 VAL B O 1
ATOM 4362 N N . ALA B 1 219 ? -8.776 12.663 12.736 1 98.67 219 ALA B N 1
ATOM 4363 C CA . ALA B 1 219 ? -8.385 13.74 13.642 1 98.67 219 ALA B CA 1
ATOM 4364 C C . ALA B 1 219 ? -7.156 14.477 13.117 1 98.67 219 ALA B C 1
ATOM 4366 O O . ALA B 1 219 ? -7.22 15.673 12.823 1 98.67 219 ALA B O 1
ATOM 4367 N N . LEU B 1 220 ? -6.071 13.782 12.935 1 98.76 220 LEU B N 1
ATOM 4368 C CA . LEU B 1 220 ? -4.844 14.472 12.554 1 98.76 220 LEU B CA 1
ATOM 4369 C C . LEU B 1 220 ? -4.953 15.036 11.141 1 98.76 220 LEU B C 1
ATOM 4371 O O . LEU B 1 220 ? -4.703 16.224 10.921 1 98.76 220 LEU B O 1
ATOM 4375 N N . ASP B 1 221 ? -5.323 14.194 10.189 1 98.54 221 ASP B N 1
ATOM 4376 C CA . ASP B 1 221 ? -5.439 14.681 8.818 1 98.54 221 ASP B CA 1
ATOM 4377 C C . ASP B 1 221 ? -6.517 15.758 8.707 1 98.54 221 ASP B C 1
ATOM 4379 O O . ASP B 1 221 ? -6.366 16.719 7.95 1 98.54 221 ASP B O 1
ATOM 4383 N N . GLY B 1 222 ? -7.56 15.624 9.431 1 98.45 222 GLY B N 1
ATOM 4384 C CA . GLY B 1 222 ? -8.67 16.562 9.379 1 98.45 222 GLY B CA 1
ATOM 4385 C C . GLY B 1 222 ? -8.297 17.954 9.854 1 98.45 222 GLY B C 1
ATOM 4386 O O . GLY B 1 222 ? -8.969 18.931 9.517 1 98.45 222 GLY B O 1
ATOM 4387 N N . LEU B 1 223 ? -7.243 18.066 10.586 1 98.75 223 LEU B N 1
ATOM 4388 C CA . LEU B 1 223 ? -6.815 19.366 11.09 1 98.75 223 LEU B CA 1
ATOM 4389 C C . LEU B 1 223 ? -5.526 19.816 10.41 1 98.75 223 LEU B C 1
ATOM 4391 O O . LEU B 1 223 ? -5.399 20.979 10.018 1 98.75 223 LEU B O 1
ATOM 4395 N N . LEU B 1 224 ? -4.595 18.909 10.207 1 98.77 224 LEU B N 1
ATOM 4396 C CA . LEU B 1 224 ? -3.278 19.229 9.668 1 98.77 224 LEU B CA 1
ATOM 4397 C C . LEU B 1 224 ? -3.392 19.79 8.254 1 98.77 224 LEU B C 1
ATOM 4399 O O . LEU B 1 224 ? -2.799 20.826 7.943 1 98.77 224 LEU B O 1
ATOM 4403 N N . TYR B 1 225 ? -4.122 19.167 7.392 1 98.56 225 TYR B N 1
ATOM 4404 C CA . TYR B 1 225 ? -4.134 19.53 5.979 1 98.56 225 TYR B CA 1
ATOM 4405 C C . TYR B 1 225 ? -4.833 20.867 5.765 1 98.56 225 TYR B C 1
ATOM 4407 O O . TYR B 1 225 ? -4.304 21.749 5.084 1 98.56 225 TYR B O 1
ATOM 4415 N N . PRO B 1 226 ? -5.963 21.171 6.389 1 97.93 226 PRO B N 1
ATOM 4416 C CA . PRO B 1 226 ? -6.555 22.505 6.263 1 97.93 226 PRO B CA 1
ATOM 4417 C C . PRO B 1 226 ? -5.691 23.596 6.892 1 97.93 226 PRO B C 1
ATOM 4419 O O . PRO B 1 226 ? -5.623 24.712 6.371 1 97.93 226 PRO B O 1
ATOM 4422 N N . LEU B 1 227 ? -5.048 23.285 7.974 1 98.3 227 LEU B N 1
ATOM 4423 C CA . LEU B 1 227 ? -4.238 24.282 8.665 1 98.3 227 LEU B CA 1
ATOM 4424 C C . LEU B 1 227 ? -2.983 24.613 7.865 1 98.3 227 LEU B C 1
ATOM 4426 O O . LEU B 1 227 ? -2.677 25.785 7.637 1 98.3 227 LEU B O 1
ATOM 4430 N N . VAL B 1 228 ? -2.308 23.569 7.377 1 98.31 228 VAL B N 1
ATOM 4431 C CA . VAL B 1 228 ? -0.998 23.767 6.765 1 98.31 228 VAL B CA 1
ATOM 4432 C C . VAL B 1 228 ? -1.165 24.136 5.293 1 98.31 228 VAL B C 1
ATOM 4434 O O . VAL B 1 228 ? -0.723 25.203 4.86 1 98.31 228 VAL B O 1
ATOM 4437 N N . TYR B 1 229 ? -1.832 23.354 4.538 1 98.04 229 TYR B N 1
ATOM 4438 C CA . TYR B 1 229 ? -1.787 23.492 3.087 1 98.04 229 TYR B CA 1
ATOM 4439 C C . TYR B 1 229 ? -2.817 24.506 2.603 1 98.04 229 TYR B C 1
ATOM 4441 O O . TYR B 1 229 ? -2.599 25.194 1.604 1 98.04 229 TYR B O 1
ATOM 4449 N N . GLU B 1 230 ? -3.888 24.661 3.344 1 95.58 230 GLU B N 1
ATOM 4450 C CA . GLU B 1 230 ? -4.876 25.661 2.951 1 95.58 230 GLU B CA 1
ATOM 4451 C C . GLU B 1 230 ? -4.612 26.998 3.637 1 95.58 230 GLU B C 1
ATOM 4453 O O . GLU B 1 230 ? -4.243 27.975 2.983 1 95.58 230 GLU B O 1
ATOM 4458 N N . ALA B 1 231 ? -4.584 27.061 4.914 1 96.05 231 ALA B N 1
ATOM 4459 C CA . ALA B 1 231 ? -4.5 28.32 5.649 1 96.05 231 ALA B CA 1
ATOM 4460 C C . ALA B 1 231 ? -3.099 28.917 5.555 1 96.05 231 ALA B C 1
ATOM 4462 O O . ALA B 1 231 ? -2.942 30.11 5.284 1 96.05 231 ALA B O 1
ATOM 4463 N N . LEU B 1 232 ? -2.081 28.131 5.717 1 97.61 232 LEU B N 1
ATOM 4464 C CA . LEU B 1 232 ? -0.733 28.684 5.793 1 97.61 232 LEU B CA 1
ATOM 4465 C C . LEU B 1 232 ? -0.111 28.791 4.405 1 97.61 232 LEU B C 1
ATOM 4467 O O . LEU B 1 232 ? 0.428 29.839 4.04 1 97.61 232 LEU B O 1
ATOM 4471 N N . VAL B 1 233 ? -0.225 27.726 3.578 1 97 233 VAL B N 1
ATOM 4472 C CA . VAL B 1 233 ? 0.46 27.73 2.289 1 97 233 VAL B CA 1
ATOM 4473 C C . VAL B 1 233 ? -0.359 28.52 1.271 1 97 233 VAL B C 1
ATOM 4475 O O . VAL B 1 233 ? 0.113 29.522 0.728 1 97 233 VAL B O 1
ATOM 4478 N N . ASP B 1 234 ? -1.557 28.198 1.058 1 94.5 234 ASP B N 1
ATOM 4479 C CA . ASP B 1 234 ? -2.367 28.771 -0.013 1 94.5 234 ASP B CA 1
ATOM 4480 C C . ASP B 1 234 ? -2.8 30.195 0.328 1 94.5 234 ASP B C 1
ATOM 4482 O O . ASP B 1 234 ? -2.92 31.042 -0.56 1 94.5 234 ASP B O 1
ATOM 4486 N N . ASP B 1 235 ? -3.049 30.484 1.627 1 92.76 235 ASP B N 1
ATOM 4487 C CA . ASP B 1 235 ? -3.549 31.805 1.996 1 92.76 235 ASP B CA 1
ATOM 4488 C C . ASP B 1 235 ? -2.419 32.698 2.503 1 92.76 235 ASP B C 1
ATOM 4490 O O . ASP B 1 235 ? -2.139 33.746 1.918 1 92.76 235 ASP B O 1
ATOM 4494 N N . HIS B 1 236 ? -1.68 32.275 3.426 1 93.26 236 HIS B N 1
ATOM 4495 C CA . HIS B 1 236 ? -0.719 33.128 4.116 1 93.26 236 HIS B CA 1
ATOM 4496 C C . HIS B 1 236 ? 0.549 33.31 3.288 1 93.26 236 HIS B C 1
ATOM 4498 O O . HIS B 1 236 ? 0.958 34.44 3.011 1 93.26 236 HIS B O 1
ATOM 4504 N N . LEU B 1 237 ? 1.16 32.247 2.815 1 93.93 237 LEU B N 1
ATOM 4505 C CA . LEU B 1 237 ? 2.426 32.329 2.094 1 93.93 237 LEU B CA 1
ATOM 4506 C C . LEU B 1 237 ? 2.206 32.805 0.662 1 93.93 237 LEU B C 1
ATOM 4508 O O . LEU B 1 237 ? 2.951 33.653 0.165 1 93.93 237 LEU B O 1
ATOM 4512 N N . ALA B 1 238 ? 1.257 32.208 0.044 1 91.18 238 ALA B N 1
ATOM 4513 C CA . ALA B 1 238 ? 0.993 32.583 -1.343 1 91.18 238 ALA B CA 1
ATOM 4514 C C . ALA B 1 238 ? 0.688 34.074 -1.459 1 91.18 238 ALA B C 1
ATOM 4516 O O . ALA B 1 238 ? 1.108 34.727 -2.416 1 91.18 238 ALA B O 1
ATOM 4517 N N . GLY B 1 239 ? -0.02 34.634 -0.456 1 90.07 239 GLY B N 1
ATOM 4518 C CA . GLY B 1 239 ? -0.364 36.047 -0.45 1 90.07 239 GLY B CA 1
ATOM 4519 C C . GLY B 1 239 ? 0.833 36.952 -0.226 1 90.07 239 GLY B C 1
ATOM 4520 O O . GLY B 1 239 ? 0.766 38.154 -0.489 1 90.07 239 GLY B O 1
ATOM 4521 N N . ARG B 1 240 ? 1.936 36.413 0.118 1 91.92 240 ARG B N 1
ATOM 4522 C CA . ARG B 1 240 ? 3.143 37.179 0.411 1 91.92 240 ARG B CA 1
ATOM 4523 C C . ARG B 1 240 ? 4.249 36.86 -0.59 1 91.92 240 ARG B C 1
ATOM 4525 O O . ARG B 1 240 ? 5.433 37.022 -0.287 1 91.92 240 ARG B O 1
ATOM 4532 N N . GLY B 1 241 ? 3.834 36.206 -1.716 1 91.14 241 GLY B N 1
ATOM 4533 C CA . GLY B 1 241 ? 4.806 35.933 -2.762 1 91.14 241 GLY B CA 1
ATOM 4534 C C . GLY B 1 241 ? 5.245 34.481 -2.803 1 91.14 241 GLY B C 1
ATOM 4535 O O . GLY B 1 241 ? 6.187 34.132 -3.519 1 91.14 241 GLY B O 1
ATOM 4536 N N . GLY B 1 242 ? 4.592 33.622 -2.023 1 93.81 242 GLY B N 1
ATOM 4537 C CA . GLY B 1 242 ? 4.991 32.226 -1.953 1 93.81 242 GLY B CA 1
ATOM 4538 C C . GLY B 1 242 ? 4.178 31.326 -2.864 1 93.81 242 GLY B C 1
ATOM 4539 O O . GLY B 1 242 ? 3.873 30.186 -2.509 1 93.81 242 GLY B O 1
ATOM 4540 N N . SER B 1 243 ? 3.777 31.842 -4.037 1 93.08 243 SER B N 1
ATOM 4541 C CA . SER B 1 243 ? 2.946 31.076 -4.96 1 93.08 243 SER B CA 1
ATOM 4542 C C . SER B 1 243 ? 3.663 29.816 -5.434 1 93.08 243 SER B C 1
ATOM 4544 O O . SER B 1 243 ? 3.027 28.79 -5.681 1 93.08 243 SER B O 1
ATOM 4546 N N . ALA B 1 244 ? 4.955 29.869 -5.59 1 95.85 244 ALA B N 1
ATOM 4547 C CA . ALA B 1 244 ? 5.741 28.703 -5.985 1 95.85 244 ALA B CA 1
ATOM 4548 C C . ALA B 1 244 ? 5.557 27.557 -4.995 1 95.85 244 ALA B C 1
ATOM 4550 O O . ALA B 1 244 ? 5.444 26.395 -5.394 1 95.85 244 ALA B O 1
ATOM 4551 N N . VAL B 1 245 ? 5.484 27.91 -3.71 1 97.26 245 VAL B N 1
ATOM 4552 C CA . VAL B 1 245 ? 5.307 26.903 -2.668 1 97.26 245 VAL B CA 1
ATOM 4553 C C . VAL B 1 245 ? 3.927 26.262 -2.798 1 97.26 245 VAL B C 1
ATOM 4555 O O . VAL B 1 245 ? 3.782 25.049 -2.636 1 97.26 245 VAL B O 1
ATOM 4558 N N . ALA B 1 246 ? 2.944 27.05 -3.089 1 96.29 246 ALA B N 1
ATOM 4559 C CA . ALA B 1 246 ? 1.585 26.553 -3.289 1 96.29 246 ALA B CA 1
ATOM 4560 C C . ALA B 1 246 ? 1.526 25.576 -4.46 1 96.29 246 ALA B C 1
ATOM 4562 O O . ALA B 1 246 ? 0.826 24.562 -4.396 1 96.29 246 ALA B O 1
ATOM 4563 N N . MET B 1 247 ? 2.256 25.832 -5.512 1 95.78 247 MET B N 1
ATOM 4564 C CA . MET B 1 247 ? 2.298 24.956 -6.679 1 95.78 247 MET B CA 1
ATOM 4565 C C . MET B 1 247 ? 2.917 23.608 -6.326 1 95.78 247 MET B C 1
ATOM 4567 O O . MET B 1 247 ? 2.439 22.564 -6.773 1 95.78 247 MET B O 1
ATOM 4571 N N . LEU B 1 248 ? 3.926 23.664 -5.484 1 97.17 248 LEU B N 1
ATOM 4572 C CA . LEU B 1 248 ? 4.672 22.461 -5.133 1 97.17 248 LEU B CA 1
ATOM 4573 C C . LEU B 1 248 ? 3.875 21.588 -4.169 1 97.17 248 LEU B C 1
ATOM 4575 O O . LEU B 1 248 ? 4.195 20.413 -3.98 1 97.17 248 LEU B O 1
ATOM 4579 N N . THR B 1 249 ? 2.812 22.121 -3.509 1 97.85 249 THR B N 1
ATOM 4580 C CA . THR B 1 249 ? 2.046 21.374 -2.517 1 97.85 249 THR B CA 1
ATOM 4581 C C . THR B 1 249 ? 0.61 21.166 -2.987 1 97.85 249 THR B C 1
ATOM 4583 O O . THR B 1 249 ? -0.259 20.788 -2.197 1 97.85 249 THR B O 1
ATOM 4586 N N . GLN B 1 250 ? 0.36 21.37 -4.237 1 96.12 250 GLN B N 1
ATOM 4587 C CA . GLN B 1 250 ? -0.988 21.266 -4.787 1 96.12 250 GLN B CA 1
ATOM 4588 C C . GLN B 1 250 ? -1.532 19.848 -4.645 1 96.12 250 GLN B C 1
ATOM 4590 O O . GLN B 1 250 ? -2.733 19.655 -4.444 1 96.12 250 GLN B O 1
ATOM 4595 N N . PHE B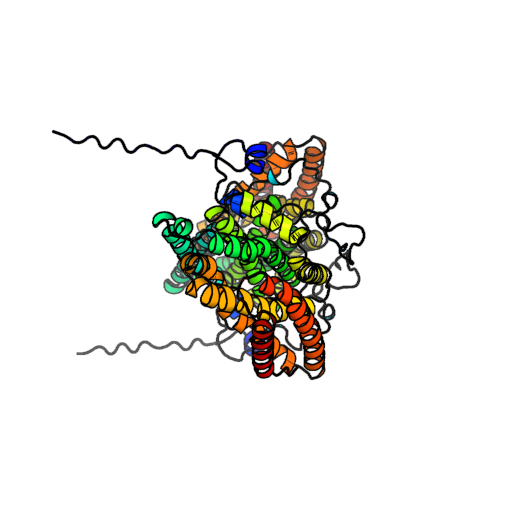 1 251 ? -0.685 18.86 -4.759 1 97.04 251 PHE B N 1
ATOM 4596 C CA . PHE B 1 251 ? -1.111 17.473 -4.613 1 97.04 251 PHE B CA 1
ATOM 4597 C C . PHE B 1 251 ? -1.778 17.251 -3.262 1 97.04 251 PHE B C 1
ATOM 4599 O O . PHE B 1 251 ? -2.829 16.612 -3.18 1 97.04 251 PHE B O 1
ATOM 4606 N N . MET B 1 252 ? -1.203 17.786 -2.197 1 97.85 252 MET B N 1
ATOM 4607 C CA . MET B 1 252 ? -1.706 17.559 -0.845 1 97.85 252 MET B CA 1
ATOM 4608 C C . MET B 1 252 ? -3.096 18.163 -0.673 1 97.85 252 MET B C 1
ATOM 4610 O O . MET B 1 252 ? -3.975 17.546 -0.067 1 97.85 252 MET B O 1
ATOM 4614 N N . SER B 1 253 ? -3.279 19.282 -1.263 1 96.13 253 SER B N 1
ATOM 4615 C CA . SER B 1 253 ? -4.575 19.943 -1.163 1 96.13 253 SER B CA 1
ATOM 4616 C C . SER B 1 253 ? -5.65 19.173 -1.923 1 96.13 253 SER B C 1
ATOM 4618 O O . SER B 1 253 ? -6.733 18.92 -1.391 1 96.13 253 SER B O 1
ATOM 4620 N N . ASP B 1 254 ? -5.354 18.772 -3.13 1 95.86 254 ASP B N 1
ATOM 4621 C CA . ASP B 1 254 ? -6.299 18.024 -3.953 1 95.86 254 ASP B CA 1
ATOM 4622 C C . ASP B 1 254 ? -6.596 16.656 -3.343 1 95.86 254 ASP B C 1
ATOM 4624 O O . ASP B 1 254 ? -7.744 16.207 -3.342 1 95.86 254 ASP B O 1
ATOM 4628 N N . TRP B 1 255 ? -5.53 16.05 -2.933 1 97.21 255 TRP B N 1
ATOM 4629 C CA . TRP B 1 255 ? -5.63 14.727 -2.324 1 97.21 255 TRP B CA 1
ATOM 4630 C C . TRP B 1 255 ? -6.54 14.758 -1.101 1 97.21 255 TRP B C 1
ATOM 4632 O O . TRP B 1 255 ? -7.386 13.878 -0.928 1 97.21 255 TRP B O 1
ATOM 4642 N N . PHE B 1 256 ? -6.447 15.781 -0.2 1 97.68 256 PHE B N 1
ATOM 4643 C CA . PHE B 1 256 ? -7.24 15.86 1.02 1 97.68 256 PHE B CA 1
ATOM 4644 C C . PHE B 1 256 ? -8.713 16.083 0.696 1 97.68 256 PHE B C 1
ATOM 4646 O O . PHE B 1 256 ? -9.591 15.513 1.347 1 97.68 256 PHE B O 1
ATOM 4653 N N . ALA B 1 257 ? -8.999 16.9 -0.302 1 95.26 257 ALA B N 1
ATOM 4654 C CA . ALA B 1 257 ? -10.378 17.16 -0.706 1 95.26 257 ALA B CA 1
ATOM 4655 C C . ALA B 1 257 ? -11.083 15.869 -1.112 1 95.26 257 ALA B C 1
ATOM 4657 O O . ALA B 1 257 ? -12.26 15.672 -0.802 1 95.26 257 ALA B O 1
ATOM 4658 N N . GLU B 1 258 ? -10.339 15.05 -1.7 1 95.27 258 GLU B N 1
ATOM 4659 C CA . GLU B 1 258 ? -10.87 13.776 -2.176 1 95.27 258 GLU B CA 1
ATOM 4660 C C . GLU B 1 258 ? -10.98 12.764 -1.039 1 95.27 258 GLU B C 1
ATOM 4662 O O . GLU B 1 258 ? -11.999 12.084 -0.902 1 95.27 258 GLU B O 1
ATOM 4667 N N . THR B 1 259 ? -9.975 12.632 -0.192 1 96.37 259 THR B N 1
ATOM 4668 C CA . THR B 1 259 ? -9.914 11.618 0.855 1 96.37 259 THR B CA 1
ATOM 4669 C C . THR B 1 259 ? -10.866 11.962 1.997 1 96.37 259 THR B C 1
ATOM 4671 O O . THR B 1 259 ? -11.396 11.069 2.661 1 96.37 259 THR B O 1
ATOM 4674 N N . GLY B 1 260 ? -11.093 13.249 2.195 1 96.95 260 GLY B N 1
ATOM 4675 C CA . GLY B 1 260 ? -12.049 13.665 3.208 1 96.95 260 GLY B CA 1
ATOM 4676 C C . GLY B 1 260 ? -13.434 13.082 2.997 1 96.95 260 GLY B C 1
ATOM 4677 O O . GLY B 1 260 ? -14.108 12.706 3.958 1 96.95 260 GLY B O 1
ATOM 4678 N N . LYS B 1 261 ? -13.835 12.928 1.755 1 96.06 261 LYS B N 1
ATOM 4679 C CA . LYS B 1 261 ? -15.143 12.367 1.429 1 96.06 261 LYS B CA 1
ATOM 4680 C C . LYS B 1 261 ? -15.229 10.899 1.835 1 96.06 261 LYS B C 1
ATOM 4682 O O . LYS B 1 261 ? -16.259 10.447 2.339 1 96.06 261 LYS B O 1
ATOM 4687 N N . TRP B 1 262 ? -14.201 10.205 1.57 1 97.23 262 TRP B N 1
ATOM 4688 C CA . TRP B 1 262 ? -14.13 8.799 1.951 1 97.23 262 TRP B CA 1
ATOM 4689 C C . TRP B 1 262 ? -14.178 8.643 3.468 1 97.23 262 TRP B C 1
ATOM 4691 O O . TRP B 1 262 ? -14.939 7.825 3.99 1 97.23 262 TRP B O 1
ATOM 4701 N N . VAL B 1 263 ? -13.424 9.438 4.203 1 98.14 263 VAL B N 1
ATOM 4702 C CA . VAL B 1 263 ? -13.357 9.361 5.659 1 98.14 263 VAL B CA 1
ATOM 4703 C C . VAL B 1 263 ? -14.729 9.667 6.256 1 98.14 263 VAL B C 1
ATOM 4705 O O . VAL B 1 263 ? -15.198 8.956 7.148 1 98.14 263 VAL B O 1
ATOM 4708 N N . ASP B 1 264 ? -15.4 10.627 5.729 1 97.88 264 ASP B N 1
ATOM 4709 C CA . ASP B 1 264 ? -16.72 11.014 6.217 1 97.88 264 ASP B CA 1
ATOM 4710 C C . ASP B 1 264 ? -17.743 9.908 5.967 1 97.88 264 ASP B C 1
ATOM 4712 O O . ASP B 1 264 ? -18.61 9.655 6.806 1 97.88 264 ASP B O 1
ATOM 4716 N N . ALA B 1 265 ? -17.64 9.28 4.823 1 96.74 265 ALA B N 1
ATOM 4717 C CA . ALA B 1 265 ? -18.571 8.206 4.483 1 96.74 265 ALA B CA 1
ATOM 4718 C C . ALA B 1 265 ? -18.427 7.031 5.446 1 96.74 265 ALA B C 1
ATOM 4720 O O . ALA B 1 265 ? -19.424 6.445 5.873 1 96.74 265 ALA B O 1
ATOM 4721 N N . VAL B 1 266 ? -17.223 6.676 5.794 1 97.55 266 VAL B N 1
ATOM 4722 C CA . VAL B 1 266 ? -16.961 5.579 6.719 1 97.55 266 VAL B CA 1
ATOM 4723 C C . VAL B 1 266 ? -17.535 5.913 8.094 1 97.55 266 VAL B C 1
ATOM 4725 O O . VAL B 1 266 ? -18.193 5.077 8.718 1 97.55 266 VAL B O 1
ATOM 4728 N N . LEU B 1 267 ? -17.298 7.127 8.564 1 98.06 267 LEU B N 1
ATOM 4729 C CA . LEU B 1 267 ? -17.777 7.55 9.875 1 98.06 267 LEU B CA 1
ATOM 4730 C C . LEU B 1 267 ? -19.301 7.538 9.927 1 98.06 267 LEU B C 1
ATOM 4732 O O . LEU B 1 267 ? -19.89 7.082 10.91 1 98.06 267 LEU B O 1
ATOM 4736 N N . LYS B 1 268 ? -19.919 8.02 8.862 1 97.79 268 LYS B N 1
ATOM 4737 C CA . LYS B 1 268 ? -21.375 8.104 8.801 1 97.79 268 LYS B CA 1
ATOM 4738 C C . LYS B 1 268 ? -22.011 6.723 8.933 1 97.79 268 LYS B C 1
ATOM 4740 O O . LYS B 1 268 ? -22.945 6.537 9.717 1 97.79 268 LYS B O 1
ATOM 4745 N N . VAL B 1 269 ? -21.51 5.753 8.215 1 97.44 269 VAL B N 1
ATOM 4746 C CA . VAL B 1 269 ? -22.057 4.401 8.206 1 97.44 269 VAL B CA 1
ATOM 4747 C C . VAL B 1 269 ? -21.793 3.727 9.551 1 97.44 269 VAL B C 1
ATOM 4749 O O . VAL B 1 269 ? -22.684 3.095 10.121 1 97.44 269 VAL B O 1
ATOM 4752 N N . ALA B 1 270 ? -20.579 3.877 10.114 1 97.42 270 ALA B N 1
ATOM 4753 C CA . ALA B 1 270 ? -20.219 3.249 11.383 1 97.42 270 ALA B CA 1
ATOM 4754 C C . ALA B 1 270 ? -21.035 3.83 12.534 1 97.42 270 ALA B C 1
ATOM 4756 O O . ALA B 1 270 ? -21.462 3.1 13.431 1 97.42 270 ALA B O 1
ATOM 4757 N N . ALA B 1 271 ? -21.238 5.127 12.504 1 97.74 271 ALA B N 1
ATOM 4758 C CA . ALA B 1 271 ? -21.99 5.794 13.563 1 97.74 271 ALA B CA 1
ATOM 4759 C C . ALA B 1 271 ? -23.467 5.412 13.512 1 97.74 271 ALA B C 1
ATOM 4761 O O . ALA B 1 271 ? -24.125 5.313 14.55 1 97.74 271 ALA B O 1
ATOM 4762 N N . ALA B 1 272 ? -23.999 5.165 12.306 1 97.37 272 ALA B N 1
ATOM 4763 C CA . ALA B 1 272 ? -25.414 4.853 12.119 1 97.37 272 ALA B CA 1
ATOM 4764 C C . ALA B 1 272 ? -25.708 3.401 12.484 1 97.37 272 ALA B C 1
ATOM 4766 O O . ALA B 1 272 ? -26.865 3.029 12.695 1 97.37 272 ALA B O 1
ATOM 4767 N N . GLU B 1 273 ? -24.685 2.572 12.607 1 96.83 273 GLU B N 1
ATOM 4768 C CA . GLU B 1 273 ? -24.837 1.144 12.868 1 96.83 273 GLU B CA 1
ATOM 4769 C C . GLU B 1 273 ? -25.463 0.896 14.238 1 96.83 273 GLU B C 1
ATOM 4771 O O . GLU B 1 273 ? -26.283 -0.01 14.397 1 96.83 273 GLU B O 1
ATOM 4776 N N . SER B 1 274 ? -25.096 1.646 15.258 1 96.74 274 SER B N 1
ATOM 4777 C CA . SER B 1 274 ? -25.598 1.46 16.616 1 96.74 274 SER B CA 1
ATOM 4778 C C . SER B 1 274 ? -25.239 2.646 17.505 1 96.74 274 SER B C 1
ATOM 4780 O O . SER B 1 274 ? -24.319 3.405 17.194 1 96.74 274 SER B O 1
ATOM 4782 N N . GLU B 1 275 ? -25.898 2.77 18.545 1 96.89 275 GLU B N 1
ATOM 4783 C CA . GLU B 1 275 ? -25.583 3.788 19.542 1 96.89 275 GLU B CA 1
ATOM 4784 C C . GLU B 1 275 ? -24.218 3.534 20.177 1 96.89 275 GLU B C 1
ATOM 4786 O O . GLU B 1 275 ? -23.505 4.477 20.527 1 96.89 275 GLU B O 1
ATOM 4791 N N . HIS B 1 276 ? -23.919 2.256 20.31 1 96.85 276 HIS B N 1
ATOM 4792 C CA . HIS B 1 276 ? -22.618 1.884 20.854 1 96.85 276 HIS B CA 1
ATOM 4793 C C . HIS B 1 276 ? -21.484 2.423 19.989 1 96.85 276 HIS B C 1
ATOM 4795 O O . HIS B 1 276 ? -20.538 3.025 20.502 1 96.85 276 HIS B O 1
ATOM 4801 N N . ASN B 1 277 ? -21.562 2.188 18.675 1 97.7 277 ASN B N 1
ATOM 4802 C CA . ASN B 1 277 ? -20.551 2.693 17.752 1 97.7 277 ASN B CA 1
ATOM 4803 C C . ASN B 1 277 ? -20.444 4.214 17.815 1 97.7 277 ASN B C 1
ATOM 4805 O O . ASN B 1 277 ? -19.341 4.761 17.854 1 97.7 277 ASN B O 1
ATOM 4809 N N . ARG B 1 278 ? -21.558 4.887 17.81 1 97.61 278 ARG B N 1
ATOM 4810 C CA . ARG B 1 278 ? -21.585 6.346 17.832 1 97.61 278 ARG B CA 1
ATOM 4811 C C . ARG B 1 278 ? -20.896 6.887 19.081 1 97.61 278 ARG B C 1
ATOM 4813 O O . ARG B 1 278 ? -20.091 7.816 18.998 1 97.61 278 ARG B O 1
ATOM 4820 N N . ALA B 1 279 ? -21.176 6.359 20.209 1 97.53 279 ALA B N 1
ATOM 4821 C CA . ALA B 1 279 ? -20.587 6.795 21.472 1 97.53 279 ALA B CA 1
ATOM 4822 C C . ALA B 1 279 ? -19.078 6.564 21.483 1 97.53 279 ALA B C 1
ATOM 4824 O O . ALA B 1 279 ? -18.319 7.402 21.974 1 97.53 279 ALA B O 1
ATOM 4825 N N . GLN B 1 280 ? -18.709 5.384 20.968 1 97.71 280 GLN B N 1
ATOM 4826 C CA . GLN B 1 280 ? -17.289 5.052 20.909 1 97.71 280 GLN B CA 1
ATOM 4827 C C . GLN B 1 280 ? -16.539 6.007 19.985 1 97.71 280 GLN B C 1
ATOM 4829 O O . GLN B 1 280 ? -15.44 6.461 20.313 1 97.71 280 GLN B O 1
ATOM 4834 N N . LEU B 1 281 ? -17.129 6.297 18.868 1 98.38 281 LEU B N 1
ATOM 4835 C CA . LEU B 1 281 ? -16.523 7.219 17.915 1 98.38 281 LEU B CA 1
ATOM 4836 C C . LEU B 1 281 ? -16.42 8.622 18.506 1 98.38 281 LEU B C 1
ATOM 4838 O O . LEU B 1 281 ? -15.41 9.305 18.322 1 98.38 281 LEU B O 1
ATOM 4842 N N . GLN B 1 282 ? -17.446 9.081 19.167 1 97.85 282 GLN B N 1
ATOM 4843 C CA . GLN B 1 282 ? -17.427 10.384 19.822 1 97.85 282 GLN B CA 1
ATOM 4844 C C . GLN B 1 282 ? -16.285 10.477 20.83 1 97.85 282 GLN B C 1
ATOM 4846 O O . GLN B 1 282 ? -15.592 11.494 20.899 1 97.85 282 GLN B O 1
ATOM 4851 N N . THR B 1 283 ? -16.121 9.432 21.538 1 97.97 283 THR B N 1
ATOM 4852 C CA . THR B 1 283 ? -15.064 9.391 22.542 1 97.97 283 THR B CA 1
ATOM 4853 C C . THR B 1 283 ? -13.689 9.478 21.885 1 97.97 283 THR B C 1
ATOM 4855 O O . THR B 1 283 ? -12.855 10.293 22.284 1 97.97 283 THR B O 1
ATOM 4858 N N . TRP B 1 284 ? -13.482 8.638 20.863 1 98.48 284 TRP B N 1
ATOM 4859 C CA . TRP B 1 284 ? -12.187 8.604 20.192 1 98.48 284 TRP B CA 1
ATOM 4860 C C . TRP B 1 284 ? -11.905 9.925 19.485 1 98.48 284 TRP B C 1
ATOM 4862 O O . TRP B 1 284 ? -10.813 10.484 19.612 1 98.48 284 TRP B O 1
ATOM 4872 N N . ILE B 1 285 ? -12.885 10.462 18.737 1 98.53 285 ILE B N 1
ATOM 4873 C CA . ILE B 1 285 ? -12.683 11.672 17.947 1 98.53 285 ILE B CA 1
ATOM 4874 C C . ILE B 1 285 ? -12.454 12.862 18.876 1 98.53 285 ILE B C 1
ATOM 4876 O O . ILE B 1 285 ? -11.6 13.71 18.609 1 98.53 285 ILE B O 1
ATOM 4880 N N . GLY B 1 286 ? -13.222 12.981 19.925 1 97.74 286 GLY B N 1
ATOM 4881 C CA . GLY B 1 286 ? -13.017 14.044 20.895 1 97.74 286 GLY B CA 1
ATOM 4882 C C . GLY B 1 286 ? -11.617 14.056 21.48 1 97.74 286 GLY B C 1
ATOM 4883 O O . GLY B 1 286 ? -10.952 15.094 21.49 1 97.74 286 GLY B O 1
ATOM 4884 N N . ALA B 1 287 ? -11.15 12.9 21.902 1 97.88 287 ALA B N 1
ATOM 4885 C CA . ALA B 1 287 ? -9.84 12.794 22.539 1 97.88 287 ALA B CA 1
ATOM 4886 C C . ALA B 1 287 ? -8.721 13.091 21.545 1 97.88 287 ALA B C 1
ATOM 4888 O O . ALA B 1 287 ? -7.822 13.886 21.831 1 97.88 287 ALA B O 1
ATOM 4889 N N . TRP B 1 288 ? -8.801 12.521 20.398 1 98.42 288 TRP B N 1
ATOM 4890 C CA . TRP B 1 288 ? -7.704 12.617 19.44 1 98.42 288 TRP B CA 1
ATOM 4891 C C . TRP B 1 288 ? -7.702 13.977 18.749 1 98.42 288 TRP B C 1
ATOM 4893 O O . TRP B 1 288 ? -6.642 14.5 18.399 1 98.42 288 TRP B O 1
ATOM 4903 N N . SER B 1 289 ? -8.89 14.58 18.486 1 98.33 289 SER B N 1
ATOM 4904 C CA . SER B 1 289 ? -8.919 15.897 17.858 1 98.33 289 SER B CA 1
ATOM 4905 C C . SER B 1 289 ? -8.364 16.967 18.792 1 98.33 289 SER B C 1
ATOM 4907 O O . SER B 1 289 ? -7.713 17.913 18.343 1 98.33 289 SER B O 1
ATOM 4909 N N . GLU B 1 290 ? -8.635 16.86 20.072 1 98.16 290 GLU B N 1
ATOM 4910 C CA . GLU B 1 290 ? -8.054 17.781 21.044 1 98.16 290 GLU B CA 1
ATOM 4911 C C . GLU B 1 290 ? -6.532 17.673 21.065 1 98.16 290 GLU B C 1
ATOM 4913 O O . GLU B 1 290 ? -5.833 18.688 21.096 1 98.16 290 GLU B O 1
ATOM 4918 N N . ARG B 1 291 ? -6.064 16.476 21.046 1 98.38 291 ARG B N 1
ATOM 4919 C CA . ARG B 1 291 ? -4.624 16.241 21.034 1 98.38 291 ARG B CA 1
ATOM 4920 C C . ARG B 1 291 ? -3.997 16.753 19.742 1 98.38 291 ARG B C 1
ATOM 4922 O O . ARG B 1 291 ? -2.896 17.308 19.757 1 98.38 291 ARG B O 1
ATOM 4929 N N . ALA B 1 292 ? -4.715 16.534 18.638 1 98.7 292 ALA B N 1
ATOM 4930 C CA . ALA B 1 292 ? -4.202 16.995 17.35 1 98.7 292 ALA B CA 1
ATOM 4931 C C . ALA B 1 292 ? -4.109 18.518 17.31 1 98.7 292 ALA B C 1
ATOM 4933 O O . ALA B 1 292 ? -3.112 19.073 16.842 1 98.7 292 ALA B O 1
ATOM 4934 N N . ALA B 1 293 ? -5.126 19.187 17.786 1 98.57 293 ALA B N 1
ATOM 4935 C CA . ALA B 1 293 ? -5.129 20.647 17.822 1 98.57 293 ALA B CA 1
ATOM 4936 C C . ALA B 1 293 ? -3.978 21.177 18.672 1 98.57 293 ALA B C 1
ATOM 4938 O O . ALA B 1 293 ? -3.276 22.107 18.267 1 98.57 293 ALA B O 1
ATOM 4939 N N . ALA B 1 294 ? -3.799 20.557 19.816 1 98.24 294 ALA B N 1
ATOM 4940 C CA . ALA B 1 294 ? -2.731 20.966 20.726 1 98.24 294 ALA B CA 1
ATOM 4941 C C . ALA B 1 294 ? -1.359 20.722 20.105 1 98.24 294 ALA B C 1
ATOM 4943 O O . ALA B 1 294 ? -0.426 21.501 20.319 1 98.24 294 ALA B O 1
ATOM 4944 N N . ALA B 1 295 ? -1.267 19.64 19.371 1 98.43 295 ALA B N 1
ATOM 4945 C CA . ALA B 1 295 ? 0.004 19.26 18.759 1 98.43 295 ALA B CA 1
ATOM 4946 C C . ALA B 1 295 ? 0.356 20.191 17.603 1 98.43 295 ALA B C 1
ATOM 4948 O O . ALA B 1 295 ? 1.533 20.45 17.343 1 98.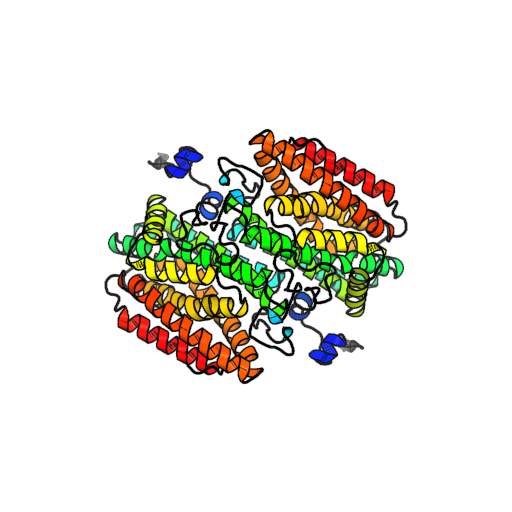43 295 ALA B O 1
ATOM 4949 N N . LEU B 1 296 ? -0.665 20.747 16.925 1 98.64 296 LEU B N 1
ATOM 4950 C CA . LEU B 1 296 ? -0.433 21.528 15.715 1 98.64 296 LEU B CA 1
ATOM 4951 C C . LEU B 1 296 ? -0.254 23.006 16.048 1 98.64 296 LEU B C 1
ATOM 4953 O O . LEU B 1 296 ? 0.284 23.767 15.242 1 98.64 296 LEU B O 1
ATOM 4957 N N . LEU B 1 297 ? -0.642 23.418 17.226 1 98.26 297 LEU B N 1
ATOM 4958 C CA . LEU B 1 297 ? -0.606 24.823 17.619 1 98.26 297 LEU B CA 1
ATOM 4959 C C . LEU B 1 297 ? 0.816 25.37 17.551 1 98.26 297 LEU B C 1
ATOM 4961 O O . LEU B 1 297 ? 1.056 26.409 16.931 1 98.26 297 LEU B O 1
ATOM 4965 N N . PRO B 1 298 ? 1.816 24.675 18.127 1 97.94 298 PRO B N 1
ATOM 4966 C CA . PRO B 1 298 ? 3.176 25.213 18.047 1 97.94 298 PRO B CA 1
ATOM 4967 C C . PRO B 1 298 ? 3.733 25.202 16.625 1 97.94 298 PRO B C 1
ATOM 4969 O O . PRO B 1 298 ? 4.544 26.06 16.269 1 97.94 298 PRO B O 1
ATOM 4972 N N . VAL B 1 299 ? 3.325 24.269 15.813 1 97.97 299 VAL B N 1
ATOM 4973 C CA . VAL B 1 299 ? 3.771 24.19 14.426 1 97.97 299 VAL B CA 1
ATOM 4974 C C . VAL B 1 299 ? 3.275 25.411 13.653 1 97.97 299 VAL B C 1
ATOM 4976 O O . VAL B 1 299 ? 4.046 26.057 12.94 1 97.97 299 VAL B O 1
ATOM 4979 N N . VAL B 1 300 ? 2.017 25.749 13.829 1 97.82 300 VAL B N 1
ATOM 4980 C CA . VAL B 1 300 ? 1.419 26.911 13.18 1 97.82 300 VAL B CA 1
ATOM 4981 C C . VAL B 1 300 ? 2.075 28.189 13.7 1 97.82 300 VAL B C 1
ATOM 4983 O O . VAL B 1 300 ? 2.298 29.134 12.939 1 97.82 300 VAL B O 1
ATOM 4986 N N . GLY B 1 301 ? 2.468 28.181 14.907 1 96.31 301 GLY B N 1
ATOM 4987 C CA . GLY B 1 301 ? 3.052 29.342 15.56 1 96.31 301 GLY B CA 1
ATOM 4988 C C . GLY B 1 301 ? 4.429 29.695 15.03 1 96.31 301 GLY B C 1
ATOM 4989 O O . GLY B 1 301 ? 4.904 30.817 15.221 1 96.31 301 GLY B O 1
ATOM 4990 N N . GLN B 1 302 ? 5.043 28.774 14.31 1 94.7 302 GLN B N 1
ATOM 4991 C CA . GLN B 1 302 ? 6.378 29.018 13.774 1 94.7 302 GLN B CA 1
ATOM 4992 C C . GLN B 1 302 ? 6.321 29.923 12.546 1 94.7 302 GLN B C 1
ATOM 4994 O O . GLN B 1 302 ? 7.344 30.461 12.118 1 94.7 302 GLN B O 1
ATOM 4999 N N . VAL B 1 303 ? 5.167 30.06 11.975 1 95.35 303 VAL B N 1
ATOM 5000 C CA . VAL B 1 303 ? 5.022 30.846 10.753 1 95.35 303 VAL B CA 1
ATOM 5001 C C . VAL B 1 303 ? 4.815 32.317 11.106 1 95.35 303 VAL B C 1
ATOM 5003 O O . VAL B 1 303 ? 3.828 32.674 11.753 1 95.35 303 VAL B O 1
ATOM 5006 N N . PRO B 1 304 ? 5.766 33.135 10.714 1 92.79 304 PRO B N 1
ATOM 5007 C CA . PRO B 1 304 ? 5.65 34.557 11.047 1 92.79 304 PRO B CA 1
ATOM 5008 C C . PRO B 1 304 ? 4.341 35.172 10.559 1 92.79 304 PRO B C 1
ATOM 5010 O O . PRO B 1 304 ? 3.951 34.969 9.406 1 92.79 304 PRO B O 1
ATOM 5013 N N . GLY B 1 305 ? 3.654 35.822 11.501 1 90.23 305 GLY B N 1
ATOM 5014 C CA . GLY B 1 305 ? 2.446 36.545 11.134 1 90.23 305 GLY B CA 1
ATOM 5015 C C . GLY B 1 305 ? 1.193 35.695 11.218 1 90.23 305 GLY B C 1
ATOM 5016 O O . GLY B 1 305 ? 0.079 36.207 11.086 1 90.23 305 GLY B O 1
ATOM 5017 N N . ALA B 1 306 ? 1.423 34.451 11.418 1 89.37 306 ALA B N 1
ATOM 5018 C CA . ALA B 1 306 ? 0.263 33.576 11.559 1 89.37 306 ALA B CA 1
ATOM 5019 C C . ALA B 1 306 ? -0.357 33.706 12.948 1 89.37 306 ALA B C 1
ATOM 5021 O O . ALA B 1 306 ? 0.352 33.672 13.956 1 89.37 306 ALA B O 1
ATOM 5022 N N . GLU B 1 307 ? -1.588 34.014 13.061 1 93.21 307 GLU B N 1
ATOM 5023 C CA . GLU B 1 307 ? -2.319 33.992 14.324 1 93.21 307 GLU B CA 1
ATOM 5024 C C . GLU B 1 307 ? -2.721 32.57 14.706 1 93.21 307 GLU B C 1
ATOM 5026 O O . GLU B 1 307 ? -3.878 32.18 14.537 1 93.21 307 GLU B O 1
ATOM 5031 N N . ALA B 1 308 ? -1.804 31.88 15.293 1 95.64 308 ALA B N 1
ATOM 5032 C CA . ALA B 1 308 ? -1.894 30.436 15.491 1 95.64 308 ALA B CA 1
ATOM 5033 C C . ALA B 1 308 ? -3.169 30.063 16.242 1 95.64 308 ALA B C 1
ATOM 5035 O O . ALA B 1 308 ? -3.909 29.172 15.819 1 95.64 308 ALA B O 1
ATOM 5036 N N . ASP B 1 309 ? -3.449 30.765 17.402 1 96.57 309 ASP B N 1
ATOM 5037 C CA . ASP B 1 309 ? -4.615 30.442 18.219 1 96.57 309 ASP B CA 1
ATOM 5038 C C . ASP B 1 309 ? -5.907 30.612 17.423 1 96.57 309 ASP B C 1
ATOM 5040 O O . ASP B 1 309 ? -6.791 29.754 17.473 1 96.57 309 ASP B O 1
ATOM 5044 N N . GLU B 1 310 ? -5.972 31.668 16.708 1 96.88 310 GLU B N 1
ATOM 5045 C CA . GLU B 1 310 ? -7.164 31.957 15.916 1 96.88 310 GLU B CA 1
ATOM 5046 C C . GLU B 1 310 ? -7.32 30.963 14.769 1 96.88 310 GLU B C 1
ATOM 5048 O O . GLU B 1 310 ? -8.416 30.455 14.524 1 96.88 310 GLU B O 1
ATOM 5053 N N . LEU B 1 311 ? -6.256 30.691 14.059 1 97.23 311 LEU B N 1
ATOM 5054 C CA . LEU B 1 311 ? -6.294 29.784 12.917 1 97.23 311 LEU B CA 1
ATOM 5055 C C . LEU B 1 311 ? -6.669 28.372 13.355 1 97.23 311 LEU B C 1
ATOM 5057 O O . LEU B 1 311 ? -7.488 27.714 12.71 1 97.23 311 LEU B O 1
ATOM 5061 N N . VAL B 1 312 ? -6.019 27.904 14.424 1 98.03 312 VAL B N 1
ATOM 5062 C CA . VAL B 1 312 ? -6.301 26.564 14.926 1 98.03 312 VAL B CA 1
ATOM 5063 C C . VAL B 1 312 ? -7.743 26.489 15.421 1 98.03 312 VAL B C 1
ATOM 5065 O O . VAL B 1 312 ? -8.455 25.523 15.137 1 98.03 312 VAL B O 1
ATOM 5068 N N . GLY B 1 313 ? -8.182 27.511 16.176 1 97.65 313 GLY B N 1
ATOM 5069 C CA . GLY B 1 313 ? -9.557 27.555 16.646 1 97.65 313 GLY B CA 1
ATOM 5070 C C . GLY B 1 313 ? -10.574 27.503 15.522 1 97.65 313 GLY B C 1
ATOM 5071 O O . GLY B 1 313 ? -11.576 26.791 15.617 1 97.65 313 GLY B O 1
ATOM 5072 N N . GLU B 1 314 ? -10.341 28.234 14.451 1 97.53 314 GLU B N 1
ATOM 5073 C CA . GLU B 1 314 ? -11.228 28.259 13.292 1 97.53 314 GLU B CA 1
ATOM 5074 C C . GLU B 1 314 ? -11.312 26.886 12.631 1 97.53 314 GLU B C 1
ATOM 5076 O O . GLU B 1 314 ? -12.392 26.45 12.229 1 97.53 314 GLU B O 1
ATOM 5081 N N . ARG B 1 315 ? -10.173 26.213 12.498 1 97.42 315 ARG B N 1
ATOM 5082 C CA . ARG B 1 315 ? -10.154 24.919 11.824 1 97.42 315 ARG B CA 1
ATOM 5083 C C . ARG B 1 315 ? -10.753 23.831 12.709 1 97.42 315 ARG B C 1
ATOM 5085 O O . ARG B 1 315 ? -11.369 22.887 12.21 1 97.42 315 ARG B O 1
ATOM 5092 N N . VAL B 1 316 ? -10.573 23.982 14.059 1 97.99 316 VAL B N 1
ATOM 5093 C CA . VAL B 1 316 ? -11.224 23.056 14.98 1 97.99 316 VAL B CA 1
ATOM 5094 C C . VAL B 1 316 ? -12.74 23.201 14.873 1 97.99 316 VAL B C 1
ATOM 5096 O O . VAL B 1 316 ? -13.467 22.204 14.868 1 97.99 316 VAL B O 1
ATOM 5099 N N . ALA B 1 317 ? -13.205 24.426 14.738 1 97.77 317 ALA B N 1
ATOM 5100 C CA . ALA B 1 317 ? -14.637 24.671 14.588 1 97.77 317 ALA B CA 1
ATOM 5101 C C . ALA B 1 317 ? -15.159 24.09 13.277 1 97.77 317 ALA B C 1
ATOM 5103 O O . ALA B 1 317 ? -16.233 23.486 13.243 1 97.77 317 ALA B O 1
ATOM 5104 N N . ALA B 1 318 ? -14.441 24.291 12.226 1 97.54 318 ALA B N 1
ATOM 5105 C CA . ALA B 1 318 ? -14.831 23.75 10.926 1 97.54 318 ALA B CA 1
ATOM 5106 C C . ALA B 1 318 ? -14.85 22.225 10.951 1 97.54 318 ALA B C 1
ATOM 5108 O O . ALA B 1 318 ? -15.712 21.598 10.33 1 97.54 318 ALA B O 1
ATOM 5109 N N . PHE B 1 319 ? -13.859 21.662 11.596 1 97.86 319 PHE B N 1
ATOM 5110 C CA . PHE B 1 319 ? -13.753 20.216 11.756 1 97.86 319 PHE B CA 1
ATOM 5111 C C . PHE B 1 319 ? -14.97 19.662 12.487 1 97.86 319 PHE B C 1
ATOM 5113 O O . PHE B 1 319 ?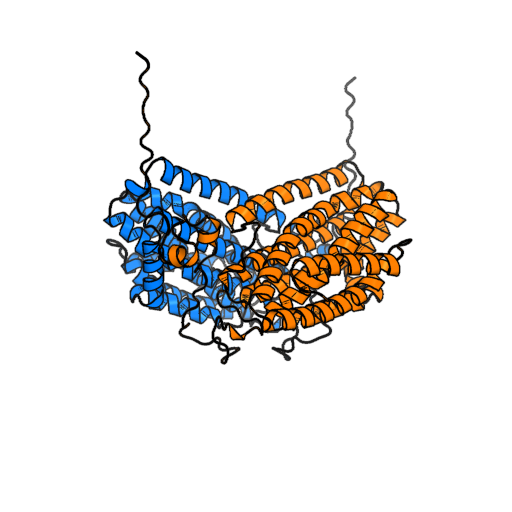 -15.55 18.66 12.066 1 97.86 319 PHE B O 1
ATOM 5120 N N . LYS B 1 320 ? -15.386 20.293 13.558 1 97.1 320 LYS B N 1
ATOM 5121 C CA . LYS B 1 320 ? -16.552 19.872 14.33 1 97.1 320 LYS B CA 1
ATOM 5122 C C . LYS B 1 320 ? -17.826 19.961 13.495 1 97.1 320 LYS B C 1
ATOM 5124 O O . LYS B 1 320 ? -18.684 19.079 13.565 1 97.1 320 LYS B O 1
ATOM 5129 N N . ALA B 1 321 ? -17.919 21 12.742 1 96.85 321 ALA B N 1
ATOM 5130 C CA . ALA B 1 321 ? -19.079 21.175 11.873 1 96.85 321 ALA B CA 1
ATOM 5131 C C . ALA B 1 321 ? -19.157 20.063 10.831 1 96.85 321 ALA B C 1
ATOM 5133 O O . ALA B 1 321 ? -20.246 19.586 10.503 1 96.85 321 ALA B O 1
ATOM 5134 N N . ARG B 1 322 ? -18.042 19.667 10.346 1 96.63 322 ARG B N 1
ATOM 5135 C CA . ARG B 1 322 ? -17.969 18.58 9.375 1 96.63 322 ARG B CA 1
ATOM 5136 C C . ARG B 1 322 ? -18.402 17.258 10 1 96.63 322 ARG B C 1
ATOM 5138 O O . ARG B 1 322 ? -19.153 16.494 9.39 1 96.63 322 ARG B O 1
ATOM 5145 N N . LEU B 1 323 ? -17.944 17.003 11.195 1 96.96 323 LEU B N 1
ATOM 5146 C CA . LEU B 1 323 ? -18.256 15.757 11.886 1 96.96 323 LEU B CA 1
ATOM 5147 C C . LEU B 1 323 ? -19.742 15.678 12.221 1 96.96 323 LEU B C 1
ATOM 5149 O O . LEU B 1 323 ? -20.324 14.591 12.226 1 96.96 323 LEU B O 1
ATOM 5153 N N . GLU B 1 324 ? -20.339 16.792 12.523 1 95.66 324 GLU B N 1
ATOM 5154 C CA . GLU B 1 324 ? -21.767 16.824 12.824 1 95.66 324 GLU B CA 1
ATOM 5155 C C . GLU B 1 324 ? -22.589 16.279 11.66 1 95.66 324 GLU B C 1
ATOM 5157 O O . GLU B 1 324 ? -23.624 15.643 11.868 1 95.66 324 GLU B O 1
ATOM 5162 N N . LYS B 1 325 ? -22.145 16.488 10.492 1 94.64 325 LYS B N 1
ATOM 5163 C CA . LYS B 1 325 ? -22.844 16.028 9.295 1 94.64 325 LYS B CA 1
ATOM 5164 C C . LYS B 1 325 ? -22.762 14.511 9.159 1 94.64 325 LYS B C 1
ATOM 5166 O O . LYS B 1 325 ? -23.524 13.908 8.4 1 94.64 325 LYS B O 1
ATOM 5171 N N . THR B 1 326 ? -21.88 13.856 9.874 1 94.94 326 THR B N 1
ATOM 5172 C CA . THR B 1 326 ? -21.75 12.403 9.847 1 94.94 326 THR B CA 1
ATOM 5173 C C . THR B 1 326 ? -22.563 11.767 10.97 1 94.94 326 THR B C 1
ATOM 5175 O O . THR B 1 326 ? -22.527 10.549 11.156 1 94.94 326 THR B O 1
ATOM 5178 N N . GLY B 1 327 ? -23.226 12.612 11.745 1 93.49 327 GLY B N 1
ATOM 5179 C CA . GLY B 1 327 ? -24.023 12.107 12.852 1 93.49 327 GLY B CA 1
ATOM 5180 C C . GLY B 1 327 ? -23.252 12.031 14.156 1 93.49 327 GLY B C 1
ATOM 5181 O O . GLY B 1 327 ? -23.743 11.475 15.141 1 93.49 327 GLY B O 1
ATOM 5182 N N . ILE B 1 328 ? -22.046 12.521 14.141 1 95.43 328 ILE B N 1
ATOM 5183 C CA . ILE B 1 328 ? -21.21 12.488 15.336 1 95.43 328 ILE B CA 1
ATOM 5184 C C . ILE B 1 328 ? -21.048 13.9 15.893 1 95.43 328 ILE B C 1
ATOM 5186 O O . ILE B 1 328 ? -20.288 14.705 15.349 1 95.43 328 ILE B O 1
ATOM 5190 N N . ALA B 1 329 ? -21.721 14.22 16.865 1 88.64 329 ALA B N 1
ATOM 5191 C CA . ALA B 1 329 ? -21.641 15.528 17.511 1 88.64 329 ALA B CA 1
ATOM 5192 C C . ALA B 1 329 ? -20.612 15.521 18.638 1 88.64 329 ALA B C 1
ATOM 5194 O O . ALA B 1 329 ? -20.62 14.628 19.489 1 88.64 329 ALA B O 1
ATOM 5195 N N . LEU B 1 330 ? -19.684 16.417 18.554 1 88.02 330 LEU B N 1
ATOM 5196 C CA . LEU B 1 330 ? -18.657 16.512 19.586 1 88.02 330 LEU B CA 1
ATOM 5197 C C . LEU B 1 330 ? -18.984 17.624 20.577 1 88.02 330 LEU B C 1
ATOM 5199 O O . LEU B 1 330 ? -19.56 18.648 20.201 1 88.02 330 LEU B O 1
#

Sequence (660 aa):
MQIDLRTVSIQPLRNTFDHLVRRFGDKPASRYQEGSYDIQAAENLHYRPTWDPEQELYDTGITRIVMQDWYALKDPRQFYYSTYTLTRARQQDSAEASFAFVESRGLAEALSDELRRTALDLLVPLRHAAWGANQNNTFICGYGYGTAFTQPCIYQAMDNLGIAQYLSRLGLLLGGTEALEAGKAAWTSGDAWQPLRRYVEDCLVLRDPFELFVAQNVALDGLLYPLVYEALVDDHLAGRGGSAVAMLTQFMSDWFAETGKWVDAVLKVAAAESEHNRAQLQTWIGAWSERAAAALLPVVGQVPGAEADELVGERVAAFKARLEKTGIALMQIDLRTVSIQPLRNTFDHLVRRFGDKPASRYQEGSYDIQAAENLHYRPTWDPEQELYDTGITRIVMQDWYALKDPRQFYYSTYTLTRARQQDSAEASFAFVESRGLAEALSDELRRTALDLLVPLRHAAWGANQNNTFICGYGYGTAFTQPCIYQAMDNLGIAQYLSRLGLLLGGTEALEAGKAAWTSGDAWQPLRRYVEDCLVLRDPFELFVAQNVALDGLLYPLVYEALVDDHLAGRGGSAVAMLTQFMSDWFAETGKWVDAVLKVAAAESEHNRAQLQTWIGAWSERAAAALLPVVGQVPGAEADELVGERVAAFKARLEKTGIAL

Solvent-accessible surface area (backbone atoms only — not comparable to full-atom values): 34369 Å² total; per-residue (Å²): 134,85,83,78,78,78,78,76,74,74,69,72,80,82,52,29,46,62,73,49,22,72,70,64,34,78,45,64,74,51,73,44,52,56,50,36,54,80,56,60,80,69,63,84,62,90,65,51,33,67,88,44,63,83,42,49,70,61,38,66,73,58,30,93,59,73,67,96,56,51,67,68,32,47,51,83,82,50,66,36,62,61,58,40,27,44,54,48,24,56,51,38,53,52,46,52,50,36,48,49,50,33,62,75,68,43,42,62,74,67,37,50,71,66,58,47,48,48,48,43,68,62,46,29,30,45,22,49,56,24,37,43,48,17,46,48,22,32,46,22,39,64,63,37,57,47,40,35,52,18,50,59,27,45,53,47,14,51,49,21,45,35,49,20,29,48,26,44,50,49,21,42,72,69,50,32,58,63,34,50,52,51,15,50,47,35,44,75,67,28,74,47,33,42,49,39,47,50,51,48,55,56,51,67,50,55,77,31,38,62,58,40,44,39,44,46,64,47,23,34,48,54,43,49,48,53,49,46,53,43,49,42,32,53,47,54,35,26,72,72,66,30,48,58,58,34,50,67,45,42,60,61,52,56,49,46,65,55,50,51,55,32,51,45,44,36,48,27,50,49,32,68,65,36,69,67,33,33,54,52,47,38,51,52,46,51,56,34,32,52,50,35,52,61,19,44,39,44,50,45,51,70,38,87,89,50,57,28,72,60,54,52,52,53,45,51,52,52,44,50,57,54,37,41,76,33,74,42,72,123,135,84,84,78,80,78,76,76,75,75,69,71,81,82,53,30,46,62,74,48,21,73,70,63,33,76,44,65,76,53,72,44,53,56,50,38,54,80,57,58,77,67,62,82,61,90,66,51,33,66,89,45,62,83,41,48,72,60,38,68,76,59,31,95,60,73,67,95,54,51,68,68,33,48,50,83,81,50,67,37,60,59,56,41,28,43,54,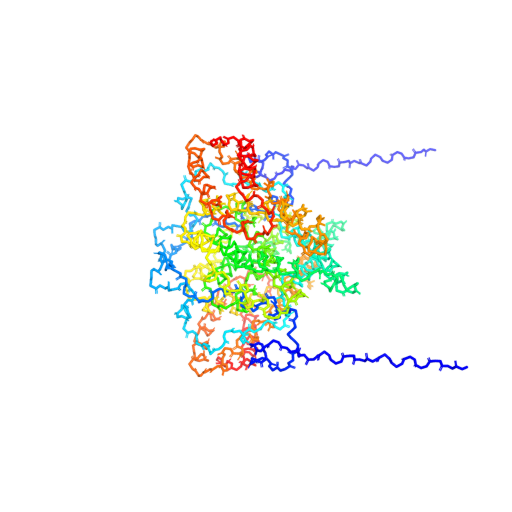49,23,54,50,38,51,52,47,50,49,35,48,49,50,33,60,76,67,42,41,61,74,67,38,51,70,66,57,46,49,50,49,44,69,60,46,29,33,46,22,49,55,25,37,43,48,16,46,48,22,33,48,24,39,65,62,37,59,46,41,35,51,18,51,60,27,45,53,48,14,51,50,22,45,35,49,20,28,48,28,44,50,49,21,41,72,70,52,32,59,62,34,49,53,50,14,49,47,35,45,76,68,29,76,46,32,42,50,38,47,49,52,50,54,56,53,69,52,55,76,31,36,60,59,41,44,38,42,46,64,47,24,35,47,53,43,49,49,55,49,45,53,44,50,41,31,53,48,54,35,28,71,72,64,31,47,58,58,34,50,65,47,44,60,60,52,56,50,47,64,56,50,50,53,34,52,45,46,36,48,26,50,49,32,69,65,36,70,67,32,32,52,51,47,39,53,51,45,51,55,36,34,53,50,35,52,64,18,44,39,46,52,45,50,69,40,88,88,49,58,28,70,60,55,51,51,53,46,51,51,53,44,50,57,56,37,40,77,31,74,43,70,122

InterPro domains:
  IPR003430 Propane/methane/phenol/toluene hydroxylase [PF02332] (51-273)
  IPR009078 Ferritin-like superfamily [SSF47240] (1-328)
  IPR012078 Methane/phenol monooxygenase, hydroxylase component [PIRSF000040] (1-328)
  IPR012078 Methane/phenol monooxygenase, hydroxylase component [cd01058] (22-321)
  IPR012348 Ribonucleotide reductase-like [G3DSA:1.10.620.20] (1-330)

Radius of gyration: 26.03 Å; Cα contacts (8 Å, |Δi|>4): 928; chains: 2; bounding box: 69×71×71 Å

Nearest PDB structures (foldseek):
  3u52-assembly1_D  TM=9.332E-01  e=6.817E-23  Stutzerimonas stutzeri
  3n1x-assembly1_B-1  TM=8.383E-01  e=3.594E-09  Pseudomonas sp. OX1
  5tds-assembly1_B  TM=8.652E-01  e=5.036E-08  Ectopseudomonas mendocina
  5tdv-assembly1_F  TM=8.734E-01  e=6.752E-08  Ectopseudomonas mendocina
  3dhi-assembly1_B  TM=8.307E-01  e=7.984E-08  Ectopseudomonas mendocina

Organism: Azotobacter vinelandii (strain DJ / ATCC BAA-1303) (NCBI:txid322710)

Secondary structure (DSSP, 8-state):
------------SS-S-HHHHHHH-SSPPPHHHHHHSS-S--S--SS--TTSTTS-TT-GGGSS---S-GGG---TT---HHHHHHHHHHHHHHHHHHHHHHHHTTHHHHS-HHHHHHHHHHHTTHHHHHHHHHHHHHHHHHH-S-HHHHHHHHHHHHHHHHHHHHHHHHHHHHHHHHHHHHHHHHHHH-GGGHHHHHHHHHHTT---HHHHHIIIIIIIHHHHHIIIIIIIIIIIIGGGT-HHHHHHTHHHHHHHHHHHHHHHHHHHHHHHH-HHHHHHHHHHHHHHHHHHHHHHHHHHHTSTT--HHHHHHHHHHHHHHHHHTTT---/------------SS-S-HHHHHHH-SSPPPHHHHHHSS-S--S--SS--TTSTTS-TT-GGGSS---S-GGG---TT---HHHHHHHHHHHHHHHHHHHHHHHHTTHHHHS-HHHHHHHHHHHTTHHHHHHHHHHHHHHHHHH-S-HHHHHHHHHHHHHHHHHHHHHHHHHHHHHHHHHHHHHHHHHHH-GGGHHHHHHHHHHTT---HHHHHIIIIIIIHHHHHIIIIIIIIIIIIGGGT-HHHHHHTHHHHHHHHHHHHHHHHHHHHHHHH-HHHHHHHHHHHHHHHHHHHHHHHHHHHTSTT--HHHHHHHHHHHHHHHHHTTT---

Foldseek 3Di:
DDPPPPPPPPPPPQADDVVCCVVVNSHHDDPLCVQFPPPPVPDQDVAQPPVPNPAGQQRPPLALFDFPDPLLLAFPVSDDDVVLVVVVVVLVVQLVVLLCVCQVVVLLVVDDPLLLVLLLQQQLLCLVVLQLLLLLLVLLLRRPHGRNRNVVSNSSSVVSNVSSVLSVVSQCRNPRPVSNVVSVCCCVPNPLQVLVNVLSVVLNPDRHSVLSCLLRVQQQLLQVLCLPLPVCQVPPSVVVSNVSSNSSCVSSNVVNVSSVSSSLSSLLVSLVRDVSSLVVSLVSNVVNNVSNLVSCLSSQVSRPPRPSVVSSVVSSVVSQVSNVVSVRHD/DDPPPPPPPPPPPQADDVVCCVVVNSHHDDPLCVQFPPPPVPDQDVAQPPVPNVAGQQRPVLALFDFPDPLLLAFPVSDDDVVLVVVVVVLVVQLVVLLCVCQVVVLLVVDDPLLLVLLLQQQLLCLVVLQLLLLLLVLLLRRPHGRNRNVVSNSSSVVSNVSSVLSVVSQCRNPRPVSNVVSVCCCVPNPLQVLVNVLSVVLNPDRHSVLSCLLRVQQQLLQVLCLPLPVCQVPPSVVVSNVSSNSSCVSSNVVSVSSVSSSLSSLLVSLVRDVSSLVVSLVSNVVNNVSNLVSCLSSQVSRPPRPSVVSSVVSSVVSQVSNVVSVRHD

pLDDT: mean 83.64, std 22.13, range [23.48, 98.77]